Protein AF-A0A3D2Q773-F1 (afdb_monomer)

Foldseek 3Di:
DPPPVVVVVVVVVVVVVVPPPPPPPPPPPDPAAEEEEEEEADDPDCQFVVLVVVLQVVCCVPPPHHYFYAHQDDDPPHPQVRLVVCVVVVHAEYEYEYQWLFCLDPCVQVVCCQAVVDDDQDDDPPPPPDPDPSVPRHHHDHNHHYHYFTYNQLPLLLLVLLLVLLVVFDDPQAQEEEEEEEAADPDPVSNVSNQVSQVSSQVSSQVVCVVVVRHHNGYYYAHLDPPDPPHSLNVLCCSCPVSVGAYEYAYAAAGDDCCLPPSNVVSCVVDDPRRYDHGDPLSRHCSSVPVVSSSVSSCLRCLLPPAAWQWAADPNDIDTDRLVNQLVVCVVVVRNDVVSSVVRSCCRHVVCVVPVPDHHHPVPDDSDDPDDD

Radius of gyration: 26.83 Å; Cα contacts (8 Å, |Δi|>4): 625; chains: 1; bounding box: 49×36×116 Å

Nearest PDB structures (foldseek):
  2o20-assembly3_E  TM=4.438E-01  e=1.002E-03  Lactococcus lactis
  2fep-assembly1_A-2  TM=4.313E-01  e=1.717E-03  Bacillus subtilis
  7e5w-assembly1_A-2  TM=3.812E-01  e=1.523E-03  Staphylococcus aureus subsp. aureus N315
  1rzr-assembly1_G  TM=3.194E-01  e=8.131E-03  Priestia megaterium
  2jcg-assembly1_A-2  TM=4.017E-01  e=5.853E-02  Priestia megaterium

Solvent-accessible surface area (backbone atoms only — not comparable to full-atom values): 20746 Å² total; per-residue (Å²): 132,84,77,71,66,67,61,58,59,56,55,54,58,57,62,69,63,70,76,66,73,69,81,68,78,73,80,62,74,75,78,88,29,55,26,39,34,41,35,35,60,55,53,93,40,68,75,32,44,49,56,54,51,52,37,52,53,51,42,48,76,71,44,98,45,58,54,33,54,12,13,75,37,83,38,85,49,34,45,37,51,19,40,48,55,37,40,76,71,60,26,40,31,38,36,33,34,41,66,40,61,40,63,38,33,79,61,47,55,51,52,33,24,26,66,61,75,42,91,61,73,75,86,72,77,59,90,83,70,68,85,80,59,82,93,68,74,66,64,35,78,67,77,46,53,72,44,78,43,68,30,47,52,52,38,68,69,58,23,50,53,52,34,53,49,50,60,74,66,61,86,55,36,75,48,23,29,38,30,41,36,30,64,64,34,96,47,72,70,24,30,51,48,42,52,52,29,52,52,51,27,30,53,50,21,50,54,55,33,42,77,70,74,41,53,57,65,45,60,49,56,13,18,74,45,89,93,45,83,53,22,39,63,53,41,45,46,42,31,37,75,71,65,69,18,34,26,40,44,43,50,61,37,57,46,39,43,65,56,65,71,42,54,52,55,56,56,54,67,78,46,64,78,88,43,47,45,66,64,57,92,58,45,41,12,46,35,57,55,41,43,70,55,51,39,47,50,51,53,53,55,42,42,55,76,76,45,68,67,34,61,23,43,47,98,93,40,80,43,71,53,35,59,67,52,44,38,52,54,24,43,78,68,73,50,59,47,72,68,58,36,50,52,48,54,51,43,27,61,46,43,61,72,76,42,74,88,60,86,47,47,45,90,78,61,76,92,78,74,92,62,83,128

Sequence (373 aa):
MRKAFTRIAQCFLIIMFTFLIAAIPVYGREPISKGILVVAHGVNDPNWTNPVWEVVYELKNNFPCPVALGFLEFVEPGIPDGVEELNQAGVNKIIAVPLFISSYSNHIEEIRYVLGLREDLPGGGHEGHGAGHEEDLERARPQGEVVLTPAIDDHPLMAEVLAEQIGLLVKDPANEIGILAAHGSDTEEGQKGWVDNLKSLGGQIQERLENKGIRLKDIKHGFVFEGLTPSVREAVYEAVYTDGATALVVPVMISEGYFTGHKIPGILKEFPKDTYRYPENGQRALITFKKSYASRLVEWRAAGKLWPQLEVAKAGETLELTLDKCQEIAQAAGKGYPCSVLAFRLAGVTLPILWPDSPMAADDLMVVSLLPP

Mean predicted aligned error: 10.05 Å

Secondary structure (DSSP, 8-state):
--SSSHHHHHHHHHHTSSS----------PPP-EEEEEEE---S-HHHHHHHHHHHHHHHHHSSS-EEEEESSSSSSBHHHHHHHHHHTT-SEEEEEE-SS-TTSTTHHHHHHHTTS-SSPPP---TTS-TT-GGG-PPP--SSEEEEPP-STT-HHHHHHHHHHHHTT-S-GGGEEEEEEE---SSHHHHHHHHHHHHHHHHHHHHHHHHTT---SEEEEEESSTT-SSBHHHHHHIIIIIS--EEEEEE--SS-SHIIIIIHHHHHTTS-GGGEE-PPTTSSSHHHHHHHHHHHHHHHHHHHHHSPPEEEEETTEEEEE-HHHHHHHHHHTT---HHHHHHHHHHHHHHHHH-TT-PEEGGG------S--

Structure (mmCIF, N/CA/C/O backbone):
data_AF-A0A3D2Q773-F1
#
_entry.id   AF-A0A3D2Q773-F1
#
loop_
_atom_site.group_PDB
_atom_site.id
_atom_site.type_symbol
_atom_site.label_atom_id
_atom_site.label_alt_id
_atom_site.label_comp_id
_atom_site.label_asym_id
_atom_site.label_entity_id
_atom_site.label_seq_id
_atom_site.pdbx_PDB_ins_code
_atom_site.Cartn_x
_atom_site.Cartn_y
_atom_site.Cartn_z
_atom_site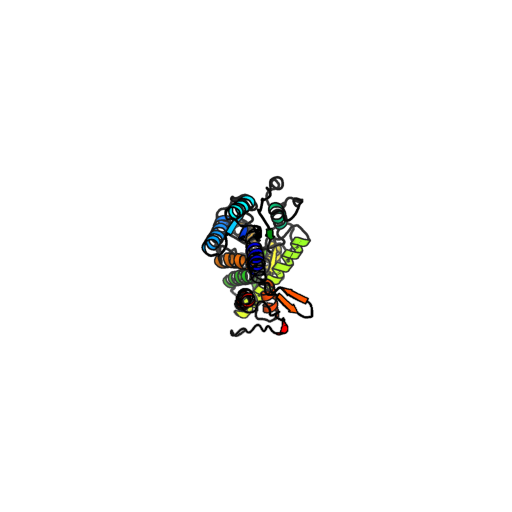.occupancy
_atom_site.B_iso_or_equiv
_atom_site.auth_seq_id
_atom_site.auth_comp_id
_atom_site.auth_asym_id
_atom_site.auth_atom_id
_atom_site.pdbx_PDB_model_num
ATOM 1 N N . MET A 1 1 ? -24.676 -3.696 88.950 1.00 51.94 1 MET A N 1
ATOM 2 C CA . MET A 1 1 ? -25.456 -4.226 87.805 1.00 51.94 1 MET A CA 1
ATOM 3 C C . MET A 1 1 ? -26.032 -3.180 86.831 1.00 51.94 1 MET A C 1
ATOM 5 O O . MET A 1 1 ? -26.546 -3.590 85.806 1.00 51.94 1 MET A O 1
ATOM 9 N N . ARG A 1 2 ? -25.902 -1.854 87.040 1.00 49.84 2 ARG A N 1
ATOM 10 C CA . ARG A 1 2 ? -26.441 -0.831 86.103 1.00 49.84 2 ARG A CA 1
ATOM 11 C C . ARG A 1 2 ? -25.443 -0.182 85.122 1.00 49.84 2 ARG A C 1
ATOM 13 O O . ARG A 1 2 ? -25.870 0.584 84.275 1.00 49.84 2 ARG A O 1
ATOM 20 N N . LYS A 1 3 ? -24.137 -0.481 85.201 1.00 45.06 3 LYS A N 1
ATOM 21 C CA . LYS A 1 3 ? -23.105 0.110 84.312 1.00 45.06 3 LYS A CA 1
ATOM 22 C C . LYS A 1 3 ? -22.568 -0.830 83.219 1.00 45.06 3 LYS A C 1
ATOM 24 O O . LYS A 1 3 ? -21.826 -0.379 82.357 1.00 45.06 3 LYS A O 1
ATOM 29 N N . ALA A 1 4 ? -22.948 -2.111 83.232 1.00 46.84 4 ALA A N 1
ATOM 30 C CA . ALA A 1 4 ? -22.493 -3.098 82.243 1.00 46.84 4 ALA A CA 1
ATOM 31 C C . ALA A 1 4 ? -23.429 -3.223 81.023 1.00 46.84 4 ALA A C 1
ATOM 33 O O . ALA A 1 4 ? -22.991 -3.642 79.959 1.00 46.84 4 ALA A O 1
ATOM 34 N N . PHE A 1 5 ? -24.694 -2.803 81.143 1.00 43.81 5 PHE A N 1
ATOM 35 C CA . PHE A 1 5 ? -25.685 -2.917 80.064 1.00 43.81 5 PHE A CA 1
ATOM 36 C C . PHE A 1 5 ? -25.636 -1.776 79.035 1.00 43.81 5 PHE A C 1
ATOM 38 O O . PHE A 1 5 ? -26.116 -1.938 77.919 1.00 43.81 5 PHE A O 1
ATOM 45 N N . THR A 1 6 ? -25.014 -0.638 79.357 1.00 44.78 6 THR A N 1
ATOM 46 C CA . THR A 1 6 ? -25.002 0.540 78.471 1.00 44.78 6 THR A CA 1
ATOM 47 C C . THR A 1 6 ? -23.913 0.494 77.393 1.00 44.78 6 THR A C 1
ATOM 49 O O . THR A 1 6 ? -24.017 1.208 76.404 1.00 44.78 6 THR A O 1
ATOM 52 N N . ARG A 1 7 ? -22.886 -0.361 77.536 1.00 45.28 7 ARG A N 1
ATOM 53 C CA . ARG A 1 7 ? -21.802 -0.490 76.538 1.00 45.28 7 ARG A CA 1
ATOM 54 C C . ARG A 1 7 ? -22.069 -1.536 75.452 1.00 45.28 7 ARG A C 1
ATOM 56 O O . ARG A 1 7 ? -21.497 -1.434 74.376 1.00 45.28 7 ARG A O 1
ATOM 63 N N . ILE A 1 8 ? -22.967 -2.492 75.690 1.00 45.56 8 ILE A N 1
ATOM 64 C CA . ILE A 1 8 ? -23.312 -3.519 74.691 1.00 45.56 8 ILE A CA 1
ATOM 65 C C . ILE A 1 8 ? -24.305 -2.961 73.657 1.00 45.56 8 ILE A C 1
ATOM 67 O O . ILE A 1 8 ? -24.185 -3.257 72.473 1.00 45.56 8 ILE A O 1
ATOM 71 N N . ALA A 1 9 ? -25.203 -2.054 74.060 1.00 42.66 9 ALA A N 1
ATOM 72 C CA . ALA A 1 9 ? -26.135 -1.401 73.137 1.00 42.66 9 ALA A CA 1
ATOM 73 C C . ALA A 1 9 ? -25.459 -0.382 72.190 1.00 42.66 9 ALA A C 1
ATOM 75 O O . ALA A 1 9 ? -25.912 -0.214 71.062 1.00 42.66 9 ALA A O 1
ATOM 76 N N . GLN A 1 10 ? -24.352 0.257 72.597 1.00 42.06 10 GLN A N 1
ATOM 77 C CA . GLN A 1 10 ? -23.602 1.183 71.730 1.00 42.06 10 GLN A CA 1
ATOM 78 C C . GLN A 1 10 ? -22.703 0.472 70.706 1.00 42.06 10 GLN A C 1
ATOM 80 O O . GLN A 1 10 ? -22.531 0.989 69.606 1.00 42.06 10 GLN A O 1
ATOM 85 N N . CYS A 1 11 ? -22.189 -0.729 71.003 1.00 39.50 11 CYS A N 1
ATOM 86 C CA . CYS A 1 11 ? -21.428 -1.505 70.016 1.00 39.50 11 CYS A CA 1
ATOM 87 C C . CYS A 1 11 ? -22.328 -2.154 68.952 1.00 39.50 11 CYS A C 1
ATOM 89 O O . CYS A 1 11 ? -21.931 -2.231 67.794 1.00 39.50 11 CYS A O 1
ATOM 91 N N . PHE A 1 12 ? -23.559 -2.552 69.294 1.00 37.28 12 PHE A N 1
ATOM 92 C CA . PHE A 1 12 ? -24.503 -3.082 68.301 1.00 37.28 12 PHE A CA 1
ATOM 93 C C . PHE A 1 12 ? -25.102 -1.999 67.391 1.00 37.28 12 PHE A C 1
ATOM 95 O O . PHE A 1 12 ? -25.379 -2.275 66.226 1.00 37.28 12 PHE A O 1
ATOM 102 N N . LEU A 1 13 ? -25.231 -0.755 67.870 1.00 35.38 13 LEU A N 1
ATOM 103 C CA . LEU A 1 13 ? -25.742 0.353 67.055 1.00 35.38 13 LEU A CA 1
ATOM 104 C C . LEU A 1 13 ? -24.712 0.875 66.033 1.00 35.38 13 LEU A C 1
ATOM 106 O O . LEU A 1 13 ? -25.101 1.364 64.980 1.00 35.38 13 LEU A O 1
ATOM 110 N N . ILE A 1 14 ? -23.408 0.727 66.302 1.00 39.75 14 ILE A N 1
ATOM 111 C CA . ILE A 1 14 ? -22.341 1.114 65.359 1.00 39.75 14 ILE A CA 1
ATOM 112 C C . ILE A 1 14 ? -22.086 0.013 64.317 1.00 39.75 14 ILE A C 1
ATOM 114 O O . ILE A 1 14 ? -21.762 0.322 63.175 1.00 39.75 14 ILE A O 1
ATOM 118 N N . ILE A 1 15 ? -22.307 -1.262 64.659 1.00 39.12 15 ILE A N 1
ATOM 119 C CA . ILE A 1 15 ? -22.135 -2.385 63.718 1.00 39.12 15 ILE A CA 1
ATOM 120 C C . ILE A 1 15 ? -23.346 -2.541 62.776 1.00 39.12 15 ILE A C 1
ATOM 122 O O . ILE A 1 15 ? -23.192 -3.022 61.657 1.00 39.12 15 ILE A O 1
ATOM 126 N N . MET A 1 16 ? -24.537 -2.058 63.156 1.00 34.41 16 MET A N 1
ATOM 127 C CA . MET A 1 16 ? -25.688 -1.984 62.240 1.00 34.41 16 MET A CA 1
ATOM 128 C C . MET A 1 16 ? -25.700 -0.753 61.319 1.00 34.41 16 MET A C 1
ATOM 130 O O . MET A 1 16 ? -26.558 -0.681 60.442 1.00 34.41 16 MET A O 1
ATOM 134 N N . PHE A 1 17 ? -24.768 0.195 61.475 1.00 38.66 17 PHE A N 1
ATOM 135 C CA . PHE A 1 17 ? -24.673 1.373 60.599 1.00 38.66 17 PHE A CA 1
ATOM 136 C C . PHE A 1 17 ? -23.589 1.249 59.514 1.00 38.66 17 PHE A C 1
ATOM 138 O O . PHE A 1 17 ? -23.541 2.060 58.596 1.00 38.66 17 PHE A O 1
ATOM 145 N N . THR A 1 18 ? -22.746 0.213 59.568 1.00 41.84 18 THR A N 1
ATOM 146 C CA . THR A 1 18 ? -21.677 -0.043 58.582 1.00 41.84 18 THR A CA 1
ATOM 147 C C . THR A 1 18 ? -22.038 -1.062 57.499 1.00 41.84 18 THR A C 1
ATOM 149 O O . THR A 1 18 ? -21.241 -1.282 56.594 1.00 41.84 18 THR A O 1
ATOM 152 N N . PHE A 1 19 ? -23.252 -1.620 57.515 1.00 40.41 19 PHE A N 1
ATOM 153 C CA . PHE A 1 19 ? -23.762 -2.520 56.466 1.00 40.41 19 PHE A CA 1
ATOM 154 C C . PHE A 1 19 ? -24.966 -1.951 55.699 1.00 40.41 19 PHE A C 1
ATOM 156 O O . PHE A 1 19 ? -25.780 -2.688 55.152 1.00 40.41 19 PHE A O 1
ATOM 163 N N . LEU A 1 20 ? -25.057 -0.621 55.627 1.00 41.59 20 LEU A N 1
ATOM 164 C CA . LEU A 1 20 ? -25.932 0.083 54.689 1.00 41.59 20 LEU A CA 1
ATOM 165 C C . LEU A 1 20 ? -25.125 1.082 53.845 1.00 41.59 20 LEU A C 1
ATOM 167 O O . LEU A 1 20 ? -25.543 2.210 53.604 1.00 41.59 20 LEU A O 1
ATOM 171 N N . ILE A 1 21 ? -23.955 0.658 53.358 1.00 48.28 21 ILE A N 1
ATOM 172 C CA . ILE A 1 21 ? -23.476 1.198 52.086 1.00 48.28 21 ILE A CA 1
ATOM 173 C C . ILE A 1 21 ? -24.437 0.606 51.064 1.00 48.28 21 ILE A C 1
ATOM 175 O O . ILE A 1 21 ? -24.302 -0.549 50.662 1.00 48.28 21 ILE A O 1
ATOM 179 N N . ALA A 1 22 ? -25.475 1.373 50.726 1.00 41.31 22 ALA A N 1
ATOM 180 C CA . ALA A 1 22 ? -26.208 1.152 49.498 1.00 41.31 22 ALA A CA 1
ATOM 181 C C . ALA A 1 22 ? -25.156 0.887 48.423 1.00 41.31 22 ALA A C 1
ATOM 183 O O . ALA A 1 22 ? -24.224 1.682 48.274 1.00 41.31 22 ALA A O 1
ATOM 184 N N . ALA A 1 23 ? -25.266 -0.247 47.734 1.00 43.12 23 ALA A N 1
ATOM 185 C CA . ALA A 1 23 ? -24.609 -0.423 46.458 1.00 43.12 23 ALA A CA 1
ATOM 186 C C . ALA A 1 23 ? -25.134 0.709 45.574 1.00 43.12 23 ALA A C 1
ATOM 188 O O . ALA A 1 23 ? -26.163 0.582 44.920 1.00 43.12 23 ALA A O 1
ATOM 189 N N . ILE A 1 24 ? -24.474 1.866 45.642 1.00 40.38 24 ILE A N 1
ATOM 190 C CA . ILE A 1 24 ? -24.511 2.848 44.584 1.00 40.38 24 ILE A CA 1
ATOM 191 C C . ILE A 1 24 ? -24.039 2.011 43.405 1.00 40.38 24 ILE A C 1
ATOM 193 O O . ILE A 1 24 ? -22.920 1.488 43.480 1.00 40.38 24 ILE A O 1
ATOM 197 N N . PRO A 1 25 ? -24.870 1.777 42.376 1.00 42.62 25 PRO A N 1
ATOM 198 C CA . PRO A 1 25 ? -24.324 1.284 41.141 1.00 42.62 25 PRO A CA 1
ATOM 199 C C . PRO A 1 25 ? -23.332 2.370 40.755 1.00 42.62 25 PRO A C 1
ATOM 201 O O . PRO A 1 25 ? -23.704 3.470 40.347 1.00 42.62 25 PRO A O 1
ATOM 204 N N . VAL A 1 26 ? -22.049 2.098 40.988 1.00 44.75 26 VAL A N 1
ATOM 205 C CA . VAL A 1 26 ? -21.013 2.707 40.189 1.00 44.75 26 VAL A CA 1
ATOM 206 C C . VAL A 1 26 ? -21.472 2.310 38.800 1.00 44.75 26 VAL A C 1
ATOM 208 O O . VAL A 1 26 ? -21.396 1.136 38.442 1.00 44.75 26 VAL A O 1
ATOM 211 N N . TYR A 1 27 ? -22.085 3.250 38.078 1.00 43.53 27 TYR A N 1
ATOM 212 C CA . TYR A 1 27 ? -22.152 3.193 36.631 1.00 43.53 27 TYR A CA 1
ATOM 213 C C . TYR A 1 27 ? -20.684 3.186 36.214 1.00 43.53 27 TYR A C 1
ATOM 215 O O . TYR A 1 27 ? -20.076 4.223 35.957 1.00 43.53 27 TYR A O 1
ATOM 223 N N . GLY A 1 28 ? -20.057 2.013 36.325 1.00 48.84 28 GLY A N 1
ATOM 224 C CA . GLY A 1 28 ? -18.762 1.758 35.754 1.00 48.84 28 GLY A CA 1
ATOM 225 C C . GLY A 1 28 ? -18.949 2.093 34.295 1.00 48.84 28 GLY A C 1
ATOM 226 O O . GLY A 1 28 ? -19.943 1.669 33.701 1.00 48.84 28 GLY A O 1
ATOM 227 N N . ARG A 1 29 ? -18.054 2.923 33.751 1.00 53.25 29 ARG A N 1
ATOM 228 C CA . ARG A 1 29 ? -17.960 3.089 32.300 1.00 53.25 29 ARG A CA 1
ATOM 229 C C . ARG A 1 29 ? -18.124 1.706 31.688 1.00 53.25 29 ARG A C 1
ATOM 231 O O . ARG A 1 29 ? -17.456 0.779 32.160 1.00 53.25 29 ARG A O 1
ATOM 238 N N . GLU A 1 30 ? -19.025 1.571 30.718 1.00 59.66 30 GLU A N 1
ATOM 239 C CA . GLU A 1 30 ? -19.122 0.316 29.986 1.00 59.66 30 GLU A CA 1
ATOM 240 C C . GLU A 1 30 ? -17.707 -0.120 29.591 1.00 59.66 30 GLU A C 1
ATOM 242 O O . GLU A 1 30 ? -16.898 0.733 29.192 1.00 59.66 30 GLU A O 1
ATOM 247 N N . PRO A 1 31 ? -17.356 -1.402 29.788 1.00 72.69 31 PRO A N 1
ATOM 248 C CA . PRO A 1 31 ? -16.033 -1.876 29.429 1.00 72.69 31 PRO A CA 1
ATOM 249 C C . PRO A 1 31 ? -15.765 -1.517 27.965 1.00 72.69 31 PRO A C 1
ATOM 251 O O . PRO A 1 31 ? -16.629 -1.690 27.105 1.00 72.69 31 PRO A O 1
ATOM 254 N N . ILE A 1 32 ? -14.582 -0.958 27.693 1.00 78.62 32 ILE A N 1
ATOM 255 C CA . ILE A 1 32 ? -14.208 -0.561 26.334 1.00 78.62 32 ILE A CA 1
ATOM 256 C C . ILE A 1 32 ? -14.217 -1.819 25.465 1.00 78.62 32 ILE A C 1
ATOM 258 O O . ILE A 1 32 ? -13.412 -2.727 25.677 1.00 78.62 32 ILE A O 1
ATOM 262 N N . SER A 1 33 ? -15.108 -1.840 24.481 1.00 91.00 33 SER A N 1
ATOM 263 C CA . SER A 1 33 ? -15.217 -2.885 23.474 1.00 91.00 33 SER A CA 1
ATOM 264 C C . SER A 1 33 ? -14.688 -2.317 22.167 1.00 91.00 33 SER A C 1
ATOM 266 O O . SER A 1 33 ? -15.225 -1.345 21.631 1.00 91.00 33 SER A O 1
ATOM 268 N N . LYS A 1 34 ? -13.570 -2.874 21.700 1.00 93.62 34 LYS A N 1
ATOM 269 C CA . LYS A 1 34 ? -12.858 -2.381 20.519 1.00 93.62 34 LYS A CA 1
ATOM 270 C C . LYS A 1 34 ? -13.228 -3.209 19.298 1.00 93.62 34 LYS A C 1
ATOM 272 O O . LYS A 1 34 ? -13.368 -4.419 19.421 1.00 93.62 34 LYS A O 1
ATOM 277 N N . GLY A 1 35 ? -13.287 -2.583 18.130 1.00 95.94 35 GLY A N 1
ATOM 278 C CA . GLY A 1 35 ? -13.480 -3.255 16.844 1.00 95.94 35 GLY A CA 1
ATOM 279 C C . GLY A 1 35 ? -12.660 -2.596 15.740 1.00 95.94 35 GLY A C 1
ATOM 280 O O . GLY A 1 35 ? -12.237 -1.448 15.887 1.00 95.94 35 GLY A O 1
ATOM 281 N N . ILE A 1 36 ? -12.409 -3.324 14.655 1.00 97.75 36 ILE A N 1
ATOM 282 C CA . ILE A 1 36 ? -11.751 -2.796 13.455 1.00 97.75 36 ILE A CA 1
ATOM 283 C C . ILE A 1 36 ? -12.803 -2.521 12.389 1.00 97.75 36 ILE A C 1
ATOM 285 O O . ILE A 1 36 ? -13.592 -3.401 12.053 1.00 97.75 36 ILE A O 1
ATOM 289 N N . LEU A 1 37 ? -12.745 -1.335 11.796 1.00 98.56 37 LEU A N 1
ATOM 290 C CA . LEU A 1 37 ? -13.418 -1.046 10.537 1.00 98.56 37 LEU A CA 1
ATOM 291 C C . LEU A 1 37 ? -12.368 -0.976 9.428 1.00 98.56 37 LEU A C 1
ATOM 293 O O . LEU A 1 37 ? -11.547 -0.063 9.413 1.00 98.56 37 LEU A O 1
ATOM 297 N N . VAL A 1 38 ? -12.377 -1.931 8.503 1.00 98.38 38 VAL A N 1
ATOM 298 C CA . VAL A 1 38 ? -11.563 -1.838 7.287 1.00 98.38 38 VAL A CA 1
ATOM 299 C C . VAL A 1 38 ? -12.298 -0.941 6.304 1.00 98.38 38 VAL A C 1
ATOM 301 O O . VAL A 1 38 ? -13.431 -1.239 5.934 1.00 98.38 38 VAL A O 1
ATOM 304 N N . VAL A 1 39 ? -11.655 0.149 5.890 1.00 98.31 39 VAL A N 1
ATOM 305 C CA . VAL A 1 39 ? -12.228 1.113 4.947 1.00 98.31 39 VAL A CA 1
ATOM 306 C C . VAL A 1 39 ? -11.550 0.958 3.594 1.00 98.31 39 VAL A C 1
ATOM 308 O O . VAL A 1 39 ? -10.333 1.098 3.496 1.00 98.31 39 VAL A O 1
ATOM 311 N N . ALA A 1 40 ? -12.318 0.680 2.548 1.00 96.69 40 ALA A N 1
ATOM 312 C CA . ALA A 1 40 ? -11.816 0.546 1.183 1.00 96.69 40 ALA A CA 1
ATOM 313 C C . ALA A 1 40 ? -12.531 1.532 0.251 1.00 96.69 40 ALA A C 1
ATOM 315 O O . ALA A 1 40 ? -13.623 1.987 0.558 1.00 96.69 40 ALA A O 1
ATOM 316 N N . HIS A 1 41 ? -11.929 1.862 -0.891 1.00 93.25 41 HIS A N 1
ATOM 317 C CA . HIS A 1 41 ? -12.544 2.770 -1.869 1.00 93.25 41 HIS A CA 1
ATOM 318 C C . HIS A 1 41 ? -13.891 2.229 -2.368 1.00 93.25 41 HIS A C 1
ATOM 320 O O . HIS A 1 41 ? -14.921 2.864 -2.182 1.00 93.25 41 HIS A O 1
ATOM 326 N N . GLY A 1 42 ? -13.882 0.996 -2.876 1.00 87.25 42 GLY A N 1
ATOM 327 C CA . GLY A 1 42 ? -15.028 0.428 -3.576 1.00 87.25 42 GLY A CA 1
ATOM 328 C C . GLY A 1 42 ? -14.993 0.843 -5.041 1.00 87.25 42 GLY A C 1
ATOM 329 O O . GLY A 1 42 ? -14.661 1.968 -5.379 1.00 87.25 42 GLY A O 1
ATOM 330 N N . VAL A 1 43 ? -15.238 -0.110 -5.932 1.00 87.44 43 VAL A N 1
ATOM 331 C CA . VAL A 1 43 ? -15.381 0.113 -7.375 1.00 87.44 43 VAL A CA 1
ATOM 332 C C . VAL A 1 43 ? -16.364 -0.922 -7.895 1.00 87.44 43 VAL A C 1
ATOM 334 O O . VAL A 1 43 ? -16.396 -2.047 -7.395 1.00 87.44 43 VAL A O 1
ATOM 337 N N . ASN A 1 44 ? -17.130 -0.600 -8.933 1.00 88.25 44 ASN A N 1
ATOM 338 C CA . ASN A 1 44 ? -18.041 -1.564 -9.553 1.00 88.25 44 ASN A CA 1
ATOM 339 C C . ASN A 1 44 ? -17.294 -2.565 -10.470 1.00 88.25 44 ASN A C 1
ATOM 341 O O . ASN A 1 44 ? -17.585 -2.688 -11.659 1.00 88.25 44 ASN A O 1
ATOM 345 N N . ASP A 1 45 ? -16.281 -3.243 -9.921 1.00 91.50 45 ASP A N 1
ATOM 346 C CA . ASP A 1 45 ? -15.487 -4.294 -10.565 1.00 91.50 45 ASP A CA 1
ATOM 347 C C . ASP A 1 45 ? -15.228 -5.438 -9.563 1.00 91.50 45 ASP A C 1
ATOM 349 O O . ASP A 1 45 ? -14.410 -5.285 -8.648 1.00 91.50 45 ASP A O 1
ATOM 353 N N . PRO A 1 46 ? -15.878 -6.606 -9.739 1.00 91.38 46 PRO A N 1
ATOM 354 C CA . PRO A 1 46 ? -15.667 -7.782 -8.897 1.00 91.38 46 PRO A CA 1
ATOM 355 C C . PRO A 1 46 ? -14.213 -8.262 -8.822 1.00 91.38 46 PRO A C 1
ATOM 357 O O . PRO A 1 46 ? -13.821 -8.858 -7.819 1.00 91.38 46 PRO A O 1
ATOM 360 N N . ASN A 1 47 ? -13.395 -8.012 -9.852 1.00 89.75 47 ASN A N 1
ATOM 361 C CA . ASN A 1 47 ? -11.980 -8.397 -9.830 1.00 89.75 47 ASN A CA 1
ATOM 362 C C . ASN A 1 47 ? -11.183 -7.578 -8.814 1.00 89.75 47 ASN A C 1
ATOM 364 O O . ASN A 1 47 ? -10.192 -8.069 -8.277 1.00 89.75 47 ASN A O 1
ATOM 368 N N . TRP A 1 48 ? -11.631 -6.354 -8.530 1.00 94.31 48 TRP A N 1
ATOM 369 C CA . TRP A 1 48 ? -11.029 -5.504 -7.516 1.00 94.31 48 TRP A CA 1
ATOM 370 C C . TRP A 1 48 ? -11.635 -5.761 -6.133 1.00 94.31 48 TRP A C 1
ATOM 372 O O . TRP A 1 48 ? -10.888 -5.889 -5.160 1.00 94.31 48 TRP A O 1
ATOM 382 N N . THR A 1 49 ? -12.967 -5.872 -6.041 1.00 94.12 49 THR A N 1
ATOM 383 C CA . THR A 1 49 ? -13.692 -5.945 -4.759 1.00 94.12 49 THR A CA 1
ATOM 384 C C . THR A 1 49 ? -13.634 -7.314 -4.092 1.00 94.12 49 THR A C 1
ATOM 386 O O . THR A 1 49 ? -13.491 -7.371 -2.871 1.00 94.12 49 THR A O 1
ATOM 389 N N . ASN A 1 50 ? -13.687 -8.423 -4.840 1.00 94.88 50 ASN A N 1
ATOM 390 C CA . ASN A 1 50 ? -13.642 -9.766 -4.246 1.00 94.88 50 ASN A CA 1
ATOM 391 C C . ASN A 1 50 ? -12.346 -10.016 -3.446 1.00 94.88 50 ASN A C 1
ATOM 393 O O . ASN A 1 50 ? -12.445 -10.474 -2.309 1.00 94.88 50 ASN A O 1
ATOM 397 N N . PRO A 1 51 ? -11.140 -9.660 -3.941 1.00 95.62 51 PRO A N 1
ATOM 398 C CA . PRO A 1 51 ? -9.920 -9.767 -3.140 1.00 95.62 51 PRO A CA 1
ATOM 399 C C . PRO A 1 51 ? -9.966 -8.967 -1.828 1.00 95.62 51 PRO A C 1
ATOM 401 O O . PRO A 1 51 ? -9.466 -9.439 -0.808 1.00 95.62 51 PRO A O 1
ATOM 404 N N . VAL A 1 52 ? -10.588 -7.782 -1.822 1.00 96.62 52 VAL A N 1
ATOM 405 C CA . VAL A 1 52 ? -10.769 -6.978 -0.597 1.00 96.62 52 VAL A CA 1
ATOM 406 C C . VAL A 1 52 ? -11.686 -7.699 0.392 1.00 96.62 52 VAL A C 1
ATOM 408 O O . VAL A 1 52 ? -11.347 -7.822 1.569 1.00 96.62 52 VAL A O 1
ATOM 411 N N . TRP A 1 53 ? -12.805 -8.243 -0.089 1.00 95.81 53 TRP A N 1
ATOM 412 C CA . TRP A 1 53 ? -13.702 -9.069 0.720 1.00 95.81 53 TRP A CA 1
ATOM 413 C C . TRP A 1 53 ? -13.001 -10.279 1.331 1.00 95.81 53 TRP A C 1
ATOM 415 O O . TRP A 1 53 ? -13.200 -10.567 2.508 1.00 95.81 53 TRP A O 1
ATOM 425 N N . GLU A 1 54 ? -12.160 -10.972 0.562 1.00 95.00 54 GLU A N 1
ATOM 426 C CA . GLU A 1 54 ? -11.403 -12.126 1.047 1.00 95.00 54 GLU A CA 1
ATOM 427 C C . GLU A 1 54 ? -10.451 -11.758 2.193 1.00 95.00 54 GLU A C 1
ATOM 429 O O . GLU A 1 54 ? -10.375 -12.499 3.173 1.00 95.00 54 GLU A O 1
ATOM 434 N N . VAL A 1 55 ? -9.766 -10.610 2.100 1.00 94.94 55 VAL A N 1
ATOM 435 C CA . VAL A 1 55 ? -8.903 -10.091 3.178 1.00 94.94 55 VAL A CA 1
ATOM 436 C C . VAL A 1 55 ? -9.720 -9.836 4.442 1.00 94.94 55 VAL A C 1
ATOM 438 O O . VAL A 1 55 ? -9.345 -10.289 5.524 1.00 94.94 55 VAL A O 1
ATOM 441 N N . VAL A 1 56 ? -10.863 -9.151 4.333 1.00 95.50 56 VAL A N 1
ATOM 442 C CA . VAL A 1 56 ? -11.678 -8.859 5.522 1.00 95.50 56 VAL A CA 1
ATOM 443 C C . VAL A 1 56 ? -12.331 -10.115 6.086 1.00 95.50 56 VAL A C 1
ATOM 445 O O . VAL A 1 56 ? -12.410 -10.260 7.302 1.00 95.50 56 VAL A O 1
ATOM 448 N N . TYR A 1 57 ? -12.746 -11.059 5.244 1.00 94.00 57 TYR A N 1
ATOM 449 C CA . TYR A 1 57 ? -13.265 -12.345 5.702 1.00 94.00 57 TYR A CA 1
ATOM 450 C C . TYR A 1 57 ? -12.209 -13.135 6.489 1.00 94.00 57 TYR A C 1
ATOM 452 O O . TYR A 1 57 ? -12.518 -13.715 7.529 1.00 94.00 57 TYR A O 1
ATOM 460 N N . GLU A 1 58 ? -10.951 -13.133 6.041 1.00 90.56 58 GLU A N 1
ATOM 461 C CA . GLU A 1 58 ? -9.844 -13.729 6.794 1.00 90.56 58 GLU A CA 1
ATOM 462 C C . GLU A 1 58 ? -9.662 -13.045 8.158 1.00 90.56 58 GLU A C 1
ATOM 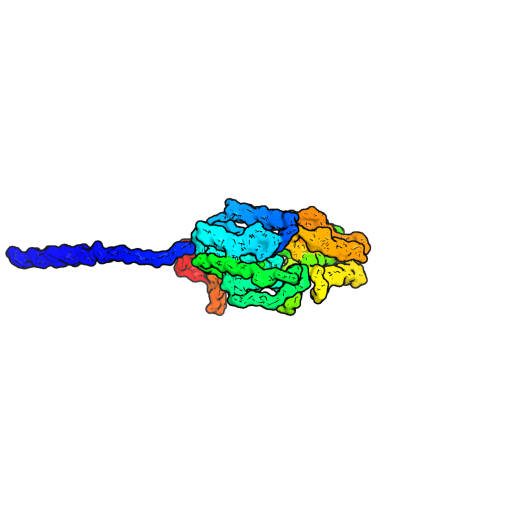464 O O . GLU A 1 58 ? -9.562 -13.727 9.180 1.00 90.56 58 GLU A O 1
ATOM 469 N N . LEU A 1 59 ? -9.691 -11.709 8.196 1.00 91.06 59 LEU A N 1
ATOM 470 C CA . LEU A 1 59 ? -9.584 -10.939 9.438 1.00 91.06 59 LEU A CA 1
ATOM 471 C C . LEU A 1 59 ? -10.752 -11.221 10.394 1.00 91.06 59 LEU A C 1
ATOM 473 O O . LEU A 1 59 ? -10.511 -11.511 11.562 1.00 91.06 59 LEU A O 1
ATOM 477 N N . LYS A 1 60 ? -12.002 -11.227 9.909 1.00 92.94 60 LYS A N 1
ATOM 478 C CA . LYS A 1 60 ? -13.198 -11.540 10.716 1.00 92.94 60 LYS A CA 1
ATOM 479 C C . LYS A 1 60 ? -13.087 -12.895 11.426 1.00 92.94 60 LYS A C 1
ATOM 481 O O . LYS A 1 60 ? -13.581 -13.037 12.538 1.00 92.94 60 LYS A O 1
ATOM 486 N N . ASN A 1 61 ? -12.440 -13.879 10.799 1.00 88.56 61 ASN A N 1
ATOM 487 C CA . ASN A 1 61 ? -12.310 -15.230 11.351 1.00 88.56 61 ASN A CA 1
ATOM 488 C C . ASN A 1 61 ? -11.122 -15.409 12.307 1.00 88.56 61 ASN A C 1
ATOM 490 O O . ASN A 1 61 ? -11.162 -16.290 13.164 1.00 88.56 61 ASN A O 1
ATOM 494 N N . ASN A 1 62 ? -10.062 -14.615 12.148 1.00 79.38 62 ASN A N 1
ATOM 495 C CA . ASN A 1 62 ? -8.793 -14.834 12.848 1.00 79.38 62 ASN A CA 1
ATOM 496 C C . ASN A 1 62 ? -8.476 -13.771 13.905 1.00 79.38 62 ASN A C 1
ATOM 498 O O . ASN A 1 62 ? -7.599 -13.981 14.746 1.00 79.38 62 ASN A O 1
ATOM 502 N N . PHE A 1 63 ? -9.154 -12.626 13.866 1.00 82.75 63 PHE A N 1
ATOM 503 C CA . PHE A 1 63 ? -8.831 -11.493 14.716 1.00 82.75 63 PHE A CA 1
ATOM 504 C C . PHE A 1 63 ? -9.633 -11.516 16.033 1.00 82.75 63 PHE A C 1
ATOM 506 O O . PHE A 1 63 ? -10.812 -11.864 16.034 1.00 82.75 63 PHE A O 1
ATOM 513 N N . PRO A 1 64 ? -9.029 -11.159 17.187 1.00 82.38 64 PRO A N 1
ATOM 514 C CA . PRO A 1 64 ? -9.659 -11.334 18.501 1.00 82.38 64 PRO A CA 1
ATOM 515 C C . PRO A 1 64 ? -10.763 -10.317 18.830 1.00 82.38 64 PRO A C 1
ATOM 517 O O . PRO A 1 64 ? -11.333 -10.382 19.918 1.00 82.38 64 PRO A O 1
ATOM 520 N N . CYS A 1 65 ? -11.047 -9.361 17.945 1.00 89.12 65 CYS A N 1
ATOM 521 C CA . CYS A 1 65 ? -12.130 -8.398 18.115 1.00 89.12 65 CYS A CA 1
ATOM 522 C C . CYS A 1 65 ? -13.004 -8.315 16.855 1.00 89.12 65 CYS A C 1
ATOM 524 O O . CYS A 1 65 ? -12.545 -8.727 15.787 1.00 89.12 65 CYS A O 1
ATOM 526 N N . PRO A 1 66 ? -14.246 -7.798 16.958 1.00 96.06 66 PRO A N 1
ATOM 527 C CA . PRO A 1 66 ? -15.117 -7.630 15.801 1.00 96.06 66 PRO A CA 1
ATOM 528 C C . PRO A 1 66 ? -14.430 -6.833 14.690 1.00 96.06 66 PRO A C 1
ATOM 530 O O . PRO A 1 66 ? -13.835 -5.783 14.944 1.00 96.06 66 PRO A O 1
ATOM 533 N N . VAL A 1 67 ? -14.525 -7.337 13.462 1.00 97.75 67 VAL A N 1
ATOM 534 C CA . VAL A 1 67 ? -14.028 -6.673 12.256 1.00 97.75 67 VAL A CA 1
ATOM 535 C C . VAL A 1 67 ? -15.211 -6.458 11.319 1.00 97.75 67 VAL A C 1
ATOM 537 O O . VAL A 1 67 ? -15.993 -7.382 11.111 1.00 97.75 67 VAL A O 1
ATOM 540 N N . ALA A 1 68 ? -15.330 -5.271 10.736 1.00 98.19 68 ALA A N 1
ATOM 541 C CA . ALA A 1 68 ? -16.301 -4.948 9.693 1.00 98.19 68 ALA A CA 1
ATOM 542 C C . ALA A 1 68 ? -15.595 -4.356 8.465 1.00 98.19 68 ALA A C 1
ATOM 544 O O . ALA A 1 68 ? -14.471 -3.857 8.563 1.00 98.19 68 ALA A O 1
ATOM 545 N N . LEU A 1 69 ? -16.252 -4.433 7.307 1.00 98.19 69 LEU A N 1
ATOM 546 C CA . LEU A 1 69 ? -15.835 -3.777 6.065 1.00 98.19 69 LEU A CA 1
ATOM 547 C C . LEU A 1 69 ? -16.811 -2.639 5.785 1.00 98.19 69 LEU A C 1
ATOM 549 O O . LEU A 1 69 ? -18.009 -2.816 5.979 1.00 98.19 69 LEU A O 1
ATOM 553 N N . GLY A 1 70 ? -16.295 -1.517 5.300 1.00 97.81 70 GLY A N 1
ATOM 554 C CA . GLY A 1 70 ? -17.092 -0.461 4.698 1.00 97.81 70 GLY A CA 1
ATOM 555 C C . GLY A 1 70 ? -16.390 0.101 3.468 1.00 97.81 70 GLY A C 1
ATOM 556 O O . GLY A 1 70 ? -15.216 0.474 3.535 1.00 97.81 70 GLY A O 1
ATOM 557 N N . PHE A 1 71 ? -17.092 0.146 2.344 1.00 96.88 71 PHE A N 1
ATOM 558 C CA . PHE A 1 71 ? -16.641 0.848 1.152 1.00 96.88 71 PHE A CA 1
ATOM 559 C C . PHE A 1 71 ? -17.059 2.313 1.218 1.00 96.88 71 PHE A C 1
ATOM 561 O O . PHE A 1 71 ? -18.124 2.646 1.739 1.00 96.88 71 PHE A O 1
ATOM 568 N N . LEU A 1 72 ? -16.202 3.195 0.716 1.00 94.50 72 LEU A N 1
ATOM 569 C CA . LEU A 1 72 ? -16.512 4.614 0.621 1.00 94.50 72 LEU A CA 1
ATOM 570 C C . LEU A 1 72 ? -17.625 4.859 -0.403 1.00 94.50 72 LEU A C 1
ATOM 572 O O . LEU A 1 72 ? -18.531 5.637 -0.130 1.00 94.50 72 LEU A O 1
ATOM 576 N N . GLU A 1 73 ? -17.566 4.177 -1.549 1.00 89.62 73 GLU A N 1
ATOM 577 C CA . GLU A 1 73 ? -18.503 4.381 -2.651 1.00 89.62 73 GLU A CA 1
ATOM 578 C C . GLU A 1 73 ? -18.689 3.140 -3.547 1.00 89.62 73 GLU A C 1
ATOM 580 O O . GLU A 1 73 ? -17.976 2.138 -3.453 1.00 89.62 73 GLU A O 1
ATOM 585 N N . PHE A 1 74 ? -19.690 3.219 -4.433 1.00 89.00 74 PHE A N 1
ATOM 586 C CA . PHE A 1 74 ? -20.072 2.261 -5.488 1.00 89.00 74 PHE A CA 1
ATOM 587 C C . PHE A 1 74 ? -20.525 0.856 -5.067 1.00 89.00 74 PHE A C 1
ATOM 589 O O . PHE A 1 74 ? -21.174 0.176 -5.867 1.00 89.00 74 PHE A O 1
ATOM 596 N N . VAL A 1 75 ? -20.156 0.381 -3.879 1.00 91.19 75 VAL A N 1
ATOM 597 C CA . VAL A 1 75 ? -20.305 -1.021 -3.473 1.00 91.19 75 VAL A CA 1
ATOM 598 C C . VAL A 1 75 ? -20.766 -1.104 -2.027 1.00 91.19 75 VAL A C 1
ATOM 600 O O . VAL A 1 75 ? -20.256 -0.393 -1.175 1.00 91.19 75 VAL A O 1
ATOM 603 N N . GLU A 1 76 ? -21.682 -2.024 -1.745 1.00 92.62 76 GLU A N 1
ATOM 604 C CA . GLU A 1 76 ? -22.113 -2.331 -0.380 1.00 92.62 76 GLU A CA 1
ATOM 605 C C . GLU A 1 76 ? -21.231 -3.411 0.274 1.00 92.62 76 GLU A C 1
ATOM 607 O O . GLU A 1 76 ? -20.750 -4.319 -0.422 1.00 92.62 76 GLU A O 1
ATOM 612 N N . PRO A 1 77 ? -21.051 -3.395 1.609 1.00 96.00 77 PRO A N 1
ATOM 613 C CA . PRO A 1 77 ? -21.582 -2.430 2.575 1.00 96.00 77 PRO A CA 1
ATOM 614 C C . PRO A 1 77 ? -20.836 -1.094 2.524 1.00 96.00 77 PRO A C 1
ATOM 616 O O . PRO A 1 77 ? -19.609 -1.084 2.389 1.00 96.00 77 PRO A O 1
ATOM 619 N N . GLY A 1 78 ? -21.550 0.015 2.696 1.00 96.44 78 GLY A N 1
ATOM 620 C CA . GLY A 1 78 ? -20.946 1.325 2.901 1.00 96.44 78 GLY A CA 1
ATOM 621 C C . GLY A 1 78 ? -20.200 1.440 4.238 1.00 96.44 78 GLY A C 1
ATOM 622 O O . GLY A 1 78 ? -20.345 0.618 5.150 1.00 96.44 78 GLY A O 1
ATOM 623 N N . ILE A 1 79 ? -19.396 2.496 4.401 1.00 97.94 79 ILE A N 1
ATOM 624 C CA . ILE A 1 79 ? -18.790 2.844 5.702 1.00 97.94 79 ILE A CA 1
ATOM 625 C C . ILE A 1 79 ? -19.846 2.945 6.827 1.00 97.94 79 ILE A C 1
ATOM 627 O O . ILE A 1 79 ? -19.586 2.390 7.901 1.00 97.94 79 ILE A O 1
ATOM 631 N N . PRO A 1 80 ? -21.023 3.585 6.637 1.00 97.81 80 PRO A N 1
ATOM 632 C CA . PRO A 1 80 ? -22.071 3.611 7.660 1.00 97.81 80 PRO A CA 1
ATOM 633 C C . PRO A 1 80 ? -22.565 2.221 8.077 1.00 97.81 80 PRO A C 1
ATOM 635 O O . PRO A 1 80 ? -22.712 1.979 9.276 1.00 97.81 80 PRO A O 1
ATOM 638 N N . ASP A 1 81 ? -22.745 1.295 7.134 1.00 98.12 81 ASP A N 1
ATOM 639 C CA . ASP A 1 81 ? -23.183 -0.077 7.420 1.00 98.12 81 ASP A CA 1
ATOM 640 C C . ASP A 1 81 ? -22.135 -0.860 8.210 1.00 98.12 81 ASP A C 1
ATOM 642 O O . ASP A 1 81 ? -22.467 -1.556 9.169 1.00 98.12 81 ASP A O 1
ATOM 646 N N . GLY A 1 82 ? -20.854 -0.705 7.864 1.00 98.19 82 GLY A N 1
ATOM 647 C CA . GLY A 1 82 ? -19.758 -1.310 8.621 1.00 98.19 82 GLY A CA 1
ATOM 648 C C . GLY A 1 82 ? -19.671 -0.775 10.057 1.00 98.19 82 GLY A C 1
ATOM 649 O O . GLY A 1 82 ? -19.403 -1.532 10.991 1.00 98.19 82 GLY A O 1
ATOM 650 N N . VAL A 1 83 ? -19.935 0.520 10.265 1.00 98.62 83 VAL A N 1
ATOM 651 C CA . VAL A 1 83 ? -20.033 1.107 11.613 1.00 98.62 83 VAL A CA 1
ATOM 652 C C . VAL A 1 83 ? -21.241 0.558 12.367 1.00 98.62 83 VAL A C 1
ATOM 654 O O . VAL A 1 83 ? -21.120 0.239 13.549 1.00 98.62 83 VAL A O 1
ATOM 657 N N . GLU A 1 84 ? -22.384 0.405 11.702 1.00 98.44 84 GLU A N 1
ATOM 658 C CA . GLU A 1 84 ? -23.586 -0.153 12.317 1.00 98.44 84 GLU A CA 1
ATOM 659 C C . GLU A 1 84 ? -23.419 -1.638 12.683 1.00 98.44 84 GLU A C 1
ATOM 661 O O . GLU A 1 84 ? -23.835 -2.048 13.766 1.00 98.44 84 GLU A O 1
ATOM 666 N N . GLU A 1 85 ? -22.716 -2.432 11.868 1.00 98.19 85 GLU A N 1
ATOM 667 C CA . GLU A 1 85 ? -22.329 -3.809 12.213 1.00 98.19 85 GLU A CA 1
ATOM 668 C C . GLU A 1 85 ? -21.517 -3.841 13.524 1.00 98.19 85 GLU A C 1
ATOM 670 O O . GLU A 1 85 ? -21.784 -4.649 14.419 1.00 98.19 85 GLU A O 1
ATOM 675 N N . LEU A 1 86 ? -20.551 -2.928 13.681 1.00 98.31 86 LEU A N 1
ATOM 676 C CA . LEU A 1 86 ? -19.738 -2.828 14.897 1.00 98.31 86 LEU A CA 1
ATOM 677 C C . LEU A 1 86 ? -20.554 -2.337 16.103 1.00 98.31 86 LEU A C 1
ATOM 679 O O . LEU A 1 86 ? -20.410 -2.889 17.197 1.00 98.31 86 LEU A O 1
ATOM 683 N N . ASN A 1 87 ? -21.443 -1.358 15.914 1.00 97.81 87 ASN A N 1
ATOM 684 C CA . ASN A 1 87 ? -22.373 -0.903 16.950 1.00 97.81 87 ASN A CA 1
ATOM 685 C C . ASN A 1 87 ? -23.231 -2.067 17.475 1.00 97.81 87 ASN A C 1
ATOM 687 O O . ASN A 1 87 ? -23.366 -2.250 18.684 1.00 97.81 87 ASN A O 1
ATOM 691 N N . GLN A 1 88 ? -23.777 -2.894 16.577 1.00 97.50 88 GLN A N 1
ATOM 692 C CA . GLN A 1 88 ? -24.586 -4.065 16.935 1.00 97.50 88 GLN A CA 1
ATOM 693 C C . GLN A 1 88 ? -23.777 -5.140 17.671 1.00 97.50 88 GLN A C 1
ATOM 695 O O . GLN A 1 88 ? -24.323 -5.859 18.510 1.00 97.50 88 GLN A O 1
ATOM 700 N N . ALA A 1 89 ? -22.467 -5.214 17.422 1.00 96.19 89 ALA A N 1
ATOM 701 C CA . ALA A 1 89 ? -21.532 -6.043 18.179 1.00 96.19 89 ALA A CA 1
ATOM 702 C C . ALA A 1 89 ? -21.130 -5.438 19.545 1.00 96.19 89 ALA A C 1
ATOM 704 O O . ALA A 1 89 ? -20.292 -6.008 20.249 1.00 96.19 89 ALA A O 1
ATOM 705 N N . GLY A 1 90 ? -21.705 -4.294 19.936 1.00 96.12 90 GLY A N 1
ATOM 706 C CA . GLY A 1 90 ? -21.413 -3.602 21.191 1.00 96.12 90 GLY A CA 1
ATOM 707 C C . GLY A 1 90 ? -20.049 -2.914 21.205 1.00 96.12 90 GLY A C 1
ATOM 708 O O . GLY A 1 90 ? -19.481 -2.713 22.277 1.00 96.12 90 GLY A O 1
ATOM 709 N N . VAL A 1 91 ? -19.478 -2.605 20.037 1.00 96.81 91 VAL A N 1
ATOM 710 C CA . VAL A 1 91 ? -18.215 -1.864 19.926 1.00 96.81 91 VAL A CA 1
ATOM 711 C C . VAL A 1 91 ? -18.464 -0.387 20.219 1.00 96.81 91 VAL A C 1
ATOM 713 O O . VAL A 1 91 ? -19.274 0.264 19.568 1.00 96.81 91 VAL A O 1
ATOM 716 N N . ASN A 1 92 ? -17.706 0.162 21.166 1.00 94.56 92 ASN A N 1
ATOM 717 C CA . ASN A 1 92 ? -17.735 1.580 21.545 1.00 94.56 92 ASN A CA 1
ATOM 718 C C . ASN A 1 92 ? -16.382 2.284 21.317 1.00 94.56 92 ASN A C 1
ATOM 720 O O . ASN A 1 92 ? -16.210 3.453 21.665 1.00 94.56 92 ASN A O 1
ATOM 724 N N . LYS A 1 93 ? -15.418 1.577 20.713 1.00 96.31 93 LYS A N 1
ATOM 725 C CA . LYS A 1 93 ? -14.174 2.139 20.182 1.00 96.31 93 LYS A CA 1
ATOM 726 C C . LYS A 1 93 ? -13.822 1.491 18.841 1.00 96.31 93 LYS A C 1
ATOM 728 O O . LYS A 1 93 ? -13.362 0.350 18.802 1.00 96.31 93 LYS A O 1
ATOM 733 N N . ILE A 1 94 ? -14.009 2.222 17.748 1.00 98.19 94 ILE A N 1
ATOM 734 C CA . ILE A 1 94 ? -13.741 1.757 16.383 1.00 98.19 94 ILE A CA 1
ATOM 735 C C . ILE A 1 94 ? -12.354 2.222 15.948 1.00 98.19 94 ILE A C 1
ATOM 737 O O . ILE A 1 94 ? -12.043 3.412 15.978 1.00 98.19 94 ILE A O 1
ATOM 741 N N . ILE A 1 95 ? -11.525 1.278 15.516 1.00 97.69 95 ILE A N 1
ATOM 742 C CA . ILE A 1 95 ? -10.244 1.553 14.871 1.00 97.69 95 ILE A CA 1
ATOM 743 C C . ILE A 1 95 ? -10.454 1.413 13.365 1.00 97.69 95 ILE A C 1
ATOM 745 O O . ILE A 1 95 ? -10.534 0.300 12.844 1.00 97.69 95 ILE A O 1
ATOM 749 N N . ALA A 1 96 ? -10.601 2.543 12.680 1.00 98.38 96 ALA A N 1
ATOM 750 C CA . ALA A 1 96 ? -10.777 2.590 11.239 1.00 98.38 96 ALA A CA 1
ATOM 751 C C . ALA A 1 96 ? -9.411 2.509 10.546 1.00 98.38 96 ALA A C 1
ATOM 753 O O . ALA A 1 96 ? -8.547 3.358 10.770 1.00 98.38 96 ALA A O 1
ATOM 754 N N . VAL A 1 97 ? -9.222 1.484 9.717 1.00 97.94 97 VAL A N 1
ATOM 755 C CA . VAL A 1 97 ? -7.984 1.229 8.978 1.00 97.94 97 VAL A CA 1
ATOM 756 C C . VAL A 1 97 ? -8.242 1.399 7.481 1.00 97.94 97 VAL A C 1
ATOM 758 O O . VAL A 1 97 ? -8.926 0.556 6.890 1.00 97.94 97 VAL A O 1
ATOM 761 N N . PRO A 1 98 ? -7.699 2.450 6.841 1.00 97.75 98 PRO A N 1
ATOM 762 C CA . PRO A 1 98 ? -7.811 2.625 5.400 1.00 97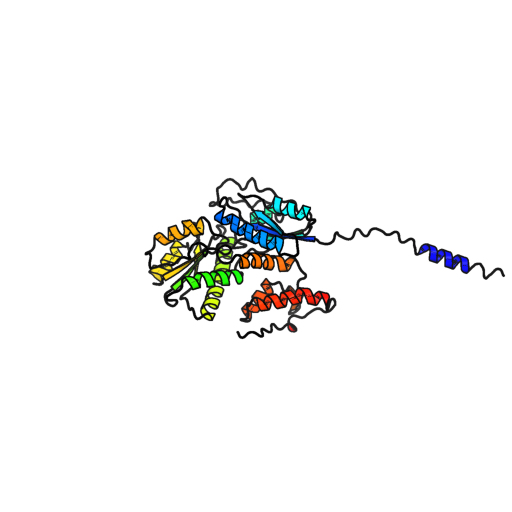.75 98 PRO A CA 1
ATOM 763 C C . PRO A 1 98 ? -6.969 1.579 4.667 1.00 97.75 98 PRO A C 1
ATOM 765 O O . PRO A 1 98 ? -5.738 1.600 4.722 1.00 97.75 98 PRO A O 1
ATOM 768 N N . LEU A 1 99 ? -7.618 0.699 3.907 1.00 96.75 99 LEU A N 1
ATOM 769 C CA . LEU A 1 99 ? -6.966 -0.167 2.929 1.00 96.75 99 LEU A CA 1
ATOM 770 C C . LEU A 1 99 ? -6.732 0.613 1.625 1.00 96.75 99 LEU A C 1
ATOM 772 O O . LEU A 1 99 ? -7.256 0.284 0.563 1.00 96.75 99 LEU A O 1
ATOM 776 N N . PHE A 1 100 ? -5.951 1.685 1.748 1.00 96.38 100 PHE A N 1
ATOM 777 C CA . PHE A 1 100 ? -5.539 2.600 0.686 1.00 96.38 100 PHE A CA 1
ATOM 778 C C . PHE A 1 100 ? -4.013 2.628 0.607 1.00 96.38 100 PHE A C 1
ATOM 780 O O . PHE A 1 100 ? -3.329 2.396 1.603 1.00 96.38 100 PHE A O 1
ATOM 787 N N . ILE A 1 101 ? -3.461 2.922 -0.573 1.00 96.00 101 ILE A N 1
ATOM 788 C CA . ILE A 1 101 ? -2.001 2.973 -0.739 1.00 96.00 101 ILE A CA 1
ATOM 789 C C . ILE A 1 101 ? -1.384 4.119 0.052 1.00 96.00 101 ILE A C 1
ATOM 791 O O . ILE A 1 101 ? -0.300 3.939 0.586 1.00 96.00 101 ILE A O 1
ATOM 795 N N . SER A 1 102 ? -2.047 5.269 0.163 1.00 95.38 102 SER A N 1
ATOM 796 C CA . SER A 1 102 ? -1.482 6.413 0.870 1.00 95.38 102 SER A CA 1
ATOM 797 C C . SER A 1 102 ? -2.520 7.179 1.680 1.00 95.38 102 SER A C 1
ATOM 799 O O . SER A 1 102 ? -3.654 7.355 1.239 1.00 95.38 102 SER A O 1
ATOM 801 N N . SER A 1 103 ? -2.092 7.676 2.841 1.00 96.38 103 SER A N 1
ATOM 802 C CA . SER A 1 103 ? -2.797 8.639 3.690 1.00 96.38 103 SER A CA 1
ATOM 803 C C . SER A 1 103 ? -2.954 10.005 3.014 1.00 96.38 103 SER A C 1
ATOM 805 O O . SER A 1 103 ? -3.755 10.817 3.455 1.00 96.38 103 SER A O 1
ATOM 807 N N . TYR A 1 104 ? -2.224 10.235 1.921 1.00 93.75 104 TYR A N 1
ATOM 808 C CA . TYR A 1 104 ? -2.328 11.401 1.046 1.00 93.75 104 TYR A CA 1
ATOM 809 C C . TYR A 1 104 ? -3.222 11.137 -0.174 1.00 93.75 104 TYR A C 1
ATOM 811 O O . TYR A 1 104 ? -3.164 11.846 -1.178 1.00 93.75 104 TYR A O 1
ATOM 819 N N . SER A 1 105 ? -4.016 10.064 -0.131 1.00 89.50 105 SER A N 1
ATOM 820 C CA . SER A 1 105 ? -5.063 9.824 -1.113 1.00 89.50 105 SER A CA 1
ATOM 821 C C . SER A 1 105 ? -6.171 10.858 -0.952 1.00 89.50 105 SER A C 1
ATOM 823 O O . SER A 1 105 ? -6.626 11.145 0.152 1.00 89.50 105 SER A O 1
ATOM 825 N N . ASN A 1 106 ? -6.655 11.320 -2.091 1.00 86.38 106 ASN A N 1
ATOM 826 C CA . ASN A 1 106 ? -7.762 12.247 -2.269 1.00 86.38 106 ASN A CA 1
ATOM 827 C C . ASN A 1 106 ? -9.021 11.907 -1.438 1.00 86.38 106 ASN A C 1
ATOM 829 O O . ASN A 1 106 ? -9.670 12.788 -0.884 1.00 86.38 106 ASN A O 1
ATOM 833 N N . HIS A 1 107 ? -9.289 10.616 -1.246 1.00 91.56 107 HIS A N 1
ATOM 834 C CA . HIS A 1 107 ? -10.436 10.100 -0.489 1.00 91.56 107 HIS A CA 1
ATOM 835 C C . HIS A 1 107 ? -10.282 10.068 1.043 1.00 91.56 107 HIS A C 1
ATOM 837 O O . HIS A 1 107 ? -11.239 9.774 1.758 1.00 91.56 107 HIS A O 1
ATOM 843 N N . ILE A 1 108 ? -9.089 10.313 1.598 1.00 94.38 108 ILE A N 1
ATOM 844 C CA . ILE A 1 108 ? -8.881 10.183 3.054 1.00 94.38 108 ILE A CA 1
ATOM 845 C C . ILE A 1 108 ? -9.714 11.210 3.818 1.00 94.38 108 ILE A C 1
ATOM 847 O O . ILE A 1 108 ? -10.294 10.899 4.858 1.00 94.38 108 ILE A O 1
ATOM 851 N N . GLU A 1 109 ? -9.838 12.411 3.273 1.00 92.75 109 GLU A N 1
ATOM 852 C CA . GLU A 1 109 ? -10.636 13.468 3.873 1.00 92.75 109 GLU A CA 1
ATOM 853 C C . GLU A 1 109 ? -12.146 13.195 3.814 1.00 92.75 109 GLU A C 1
ATOM 855 O O . GLU A 1 109 ? -12.861 13.477 4.776 1.00 92.75 109 GLU A O 1
ATOM 860 N N . GLU A 1 110 ? -12.631 12.553 2.754 1.00 93.06 110 GLU A N 1
ATOM 861 C CA . GLU A 1 110 ? -14.016 12.074 2.660 1.00 93.06 110 GLU A CA 1
ATOM 862 C C . GLU A 1 110 ? -14.292 10.998 3.716 1.00 93.06 110 GLU A C 1
ATOM 864 O O . GLU A 1 110 ? -15.287 11.062 4.436 1.00 93.06 110 GLU A O 1
ATOM 869 N N . ILE A 1 111 ? -13.358 10.060 3.909 1.00 96.06 111 ILE A N 1
ATOM 870 C CA . ILE A 1 111 ? -13.449 9.044 4.967 1.00 96.06 111 ILE A CA 1
ATOM 871 C C . ILE A 1 111 ? -13.499 9.708 6.347 1.00 96.06 111 ILE A C 1
ATOM 873 O O . ILE A 1 111 ? -14.314 9.326 7.191 1.00 96.06 111 ILE A O 1
ATOM 877 N N . ARG A 1 112 ? -12.672 10.734 6.593 1.00 96.44 112 ARG A N 1
ATOM 878 C CA . ARG A 1 112 ? -12.730 11.504 7.845 1.00 96.44 112 ARG A CA 1
ATOM 879 C C . ARG A 1 112 ? -14.093 12.165 8.036 1.00 96.44 112 ARG A C 1
ATOM 881 O O . ARG A 1 112 ? -14.582 12.200 9.166 1.00 96.44 112 ARG A O 1
ATOM 888 N N . TYR A 1 113 ? -14.704 12.683 6.972 1.00 95.00 113 TYR A N 1
ATOM 889 C CA . TYR A 1 113 ? -16.044 13.264 7.028 1.00 95.00 113 TYR A CA 1
ATOM 890 C C . TYR A 1 113 ? -17.091 12.208 7.389 1.00 95.00 113 TYR A C 1
ATOM 892 O O . TYR A 1 113 ? -17.807 12.372 8.383 1.00 95.00 113 TYR A O 1
ATOM 900 N N . VAL A 1 114 ? -17.124 11.095 6.653 1.00 96.50 114 VAL A N 1
ATOM 901 C CA . VAL A 1 114 ? -18.079 10.001 6.868 1.00 96.50 114 VAL A CA 1
ATOM 902 C C . VAL A 1 114 ? -17.970 9.441 8.290 1.00 96.50 114 VAL A C 1
ATOM 904 O O . VAL A 1 114 ? -18.986 9.195 8.934 1.00 96.50 114 VAL A O 1
ATOM 907 N N . LEU A 1 115 ? -16.755 9.317 8.831 1.00 97.50 115 LEU A N 1
ATOM 908 C CA . LEU A 1 115 ? -16.505 8.823 10.190 1.00 97.50 115 LEU A CA 1
ATOM 909 C C . LEU A 1 115 ? -16.747 9.851 11.310 1.00 97.50 115 LEU A C 1
ATOM 911 O O . LEU A 1 115 ? -16.570 9.519 12.481 1.00 97.50 115 LEU A O 1
ATOM 915 N N . GLY A 1 116 ? -17.115 11.096 10.993 1.00 95.81 116 GLY A N 1
ATOM 916 C CA . GLY A 1 116 ? -17.343 12.126 12.014 1.00 95.81 116 GLY A CA 1
ATOM 917 C C . GLY A 1 116 ? -16.073 12.780 12.569 1.00 95.81 116 GLY A C 1
ATOM 918 O O . GLY A 1 116 ? -16.134 13.460 13.588 1.00 95.81 116 GLY A O 1
ATOM 919 N N . LEU A 1 117 ? -14.923 12.602 11.914 1.00 96.00 117 LEU A N 1
ATOM 920 C CA . LEU A 1 117 ? -13.620 13.140 12.337 1.00 96.00 117 LEU A CA 1
ATOM 921 C C . LEU A 1 117 ? -13.324 14.544 11.779 1.00 96.00 117 LEU A C 1
ATOM 923 O O . LEU A 1 117 ? -12.290 15.140 12.101 1.00 96.00 117 LEU A O 1
ATOM 927 N N . ARG A 1 118 ? -14.216 15.063 10.930 1.00 93.62 118 ARG A N 1
ATOM 928 C CA . ARG A 1 118 ? -14.314 16.467 10.499 1.00 93.62 118 ARG A CA 1
ATOM 929 C C . ARG A 1 118 ? -15.779 16.866 10.321 1.00 93.62 118 ARG A C 1
ATOM 931 O O . ARG A 1 118 ? -16.647 16.003 10.146 1.00 93.62 118 ARG A O 1
ATOM 938 N N . GLU A 1 119 ? -16.054 18.167 10.373 1.00 87.75 119 GLU A N 1
ATOM 939 C CA . GLU A 1 119 ? -17.409 18.742 10.313 1.00 87.75 119 GLU A CA 1
ATOM 940 C C . GLU A 1 119 ? -17.876 19.050 8.884 1.00 87.75 119 GLU A C 1
ATOM 942 O O . GLU A 1 119 ? -19.042 18.848 8.540 1.00 87.75 119 GLU A O 1
ATOM 947 N N . ASP A 1 120 ? -16.971 19.506 8.036 1.00 87.69 120 ASP A N 1
ATOM 948 C CA . ASP A 1 120 ? -17.240 19.909 6.665 1.00 87.69 120 ASP A CA 1
ATOM 949 C C . ASP A 1 120 ? -16.908 18.776 5.696 1.00 87.69 120 ASP A C 1
ATOM 951 O O . ASP A 1 120 ? -15.914 18.068 5.868 1.00 87.69 120 ASP A O 1
ATOM 955 N N . LEU A 1 121 ? -17.759 18.590 4.689 1.00 83.88 121 LEU A N 1
ATOM 956 C CA . LEU A 1 121 ? -17.427 17.735 3.558 1.00 83.88 121 LEU A CA 1
ATOM 957 C C . LEU A 1 121 ? -16.278 18.422 2.802 1.00 83.88 121 LEU A C 1
ATOM 959 O O . LEU A 1 121 ? -16.405 19.623 2.535 1.00 83.88 121 LEU A O 1
ATOM 963 N N . PRO A 1 122 ? -15.157 17.737 2.505 1.00 81.19 122 PRO A N 1
ATOM 964 C CA . PRO A 1 122 ? -14.117 18.335 1.677 1.00 81.19 122 PRO A CA 1
ATOM 965 C C . PRO A 1 122 ? -14.729 18.823 0.363 1.00 81.19 122 PRO A C 1
ATOM 967 O O . PRO A 1 122 ? -15.464 18.094 -0.289 1.00 81.19 122 PRO A O 1
ATOM 970 N N . GLY A 1 123 ? -14.470 20.083 0.014 1.00 59.84 123 GLY A N 1
ATOM 971 C CA . GLY A 1 123 ? -14.889 20.629 -1.269 1.00 59.84 123 GLY A CA 1
ATOM 972 C C . GLY A 1 123 ? -13.838 20.328 -2.327 1.00 59.84 123 GLY A C 1
ATOM 973 O O . GLY A 1 123 ? -12.690 20.737 -2.154 1.00 59.84 123 GLY A O 1
ATOM 974 N N . GLY A 1 124 ? -14.233 19.673 -3.417 1.00 54.47 124 GLY A N 1
ATOM 975 C CA . GLY A 1 124 ? -13.368 19.467 -4.572 1.00 54.47 124 GLY A CA 1
ATOM 976 C C . GLY A 1 124 ? -13.555 18.093 -5.184 1.00 54.47 124 GLY A C 1
ATOM 977 O O . GLY A 1 124 ? -12.745 17.212 -4.924 1.00 54.47 124 GLY A O 1
ATOM 978 N N . GLY A 1 125 ? -14.572 17.965 -6.041 1.00 47.00 125 GLY A N 1
ATOM 979 C CA . GLY A 1 125 ? -14.786 16.776 -6.857 1.00 47.00 125 GLY A CA 1
ATOM 980 C C . GLY A 1 125 ? -13.492 16.341 -7.516 1.00 47.00 125 GLY A C 1
ATOM 981 O O . GLY A 1 125 ? -12.939 17.082 -8.329 1.00 47.00 125 GLY A O 1
ATOM 982 N N . HIS A 1 126 ? -13.027 15.139 -7.183 1.00 52.00 126 HIS A N 1
ATOM 983 C CA . HIS A 1 126 ? -11.887 14.527 -7.857 1.00 52.00 126 HIS A CA 1
ATOM 984 C C . HIS A 1 126 ? -12.240 14.366 -9.335 1.00 52.00 126 HIS A C 1
ATOM 986 O O . HIS A 1 126 ? -12.999 13.467 -9.717 1.00 52.00 126 HIS A O 1
ATOM 992 N N . GLU A 1 127 ? -11.709 15.255 -10.179 1.00 39.56 127 GLU A N 1
ATOM 993 C CA . GLU A 1 127 ? -11.832 15.216 -11.638 1.00 39.56 127 GLU A CA 1
ATOM 994 C C . GLU A 1 127 ? -11.089 13.981 -12.182 1.00 39.56 127 GLU A C 1
ATOM 996 O O . GLU A 1 127 ? -9.987 14.040 -12.717 1.00 39.56 127 GLU A O 1
ATOM 1001 N N . GLY A 1 128 ? -11.684 12.808 -11.993 1.00 42.47 128 GLY A N 1
ATOM 1002 C CA . GLY A 1 128 ? -11.086 11.523 -12.347 1.00 42.47 128 GLY A CA 1
ATOM 1003 C C . GLY A 1 128 ? -11.967 10.328 -11.995 1.00 42.47 128 GLY A C 1
ATOM 1004 O O . GLY A 1 128 ? -11.910 9.312 -12.687 1.00 42.47 128 GLY A O 1
ATOM 1005 N N . HIS A 1 129 ? -12.846 10.481 -11.000 1.00 45.19 129 HIS A N 1
ATOM 1006 C CA . HIS A 1 129 ? -13.807 9.468 -10.566 1.00 45.19 129 HIS A CA 1
ATOM 1007 C C . HIS A 1 129 ? -15.225 10.041 -10.632 1.00 45.19 129 HIS A C 1
ATOM 1009 O O . HIS A 1 129 ? -15.816 10.357 -9.616 1.00 45.19 129 HIS A O 1
ATOM 1015 N N . GLY A 1 130 ? -15.756 10.227 -11.848 1.00 38.06 130 GLY A N 1
ATOM 1016 C CA . GLY A 1 130 ? -17.168 10.567 -12.074 1.00 38.06 130 GLY A CA 1
ATOM 1017 C C . GLY A 1 130 ? -17.676 11.771 -11.271 1.00 38.06 130 GLY A C 1
ATOM 1018 O O . GLY A 1 130 ? -18.292 11.603 -10.227 1.00 38.06 130 GLY A O 1
ATOM 1019 N N . ALA A 1 131 ? -17.481 12.981 -11.800 1.00 31.88 131 ALA A N 1
ATOM 1020 C CA . ALA A 1 131 ? -18.080 14.206 -11.273 1.00 31.88 131 ALA A CA 1
ATOM 1021 C C . ALA A 1 131 ? -19.603 14.035 -11.077 1.00 31.88 131 ALA A C 1
ATOM 1023 O O . ALA A 1 131 ? -20.361 14.080 -12.049 1.00 31.88 131 ALA A O 1
ATOM 1024 N N . GLY A 1 132 ? -20.047 13.794 -9.839 1.00 37.97 132 GLY A N 1
ATOM 1025 C CA . GLY A 1 132 ? -21.470 13.622 -9.545 1.00 37.97 132 GLY A CA 1
ATOM 1026 C C . GLY A 1 132 ? -21.879 13.117 -8.157 1.00 37.97 132 GLY A C 1
ATOM 1027 O O . GLY A 1 132 ? -23.072 13.173 -7.886 1.00 37.97 132 GLY A O 1
ATOM 1028 N N . HIS A 1 133 ? -20.975 12.643 -7.288 1.00 46.75 133 HIS A N 1
ATOM 1029 C CA . HIS A 1 133 ? -21.386 11.911 -6.070 1.00 46.75 133 HIS A CA 1
ATOM 1030 C C . HIS A 1 133 ? -20.972 12.516 -4.715 1.00 46.75 133 HIS A C 1
ATOM 1032 O O . HIS A 1 133 ? -21.325 11.953 -3.683 1.00 46.75 133 HIS A O 1
ATOM 1038 N N . GLU A 1 134 ? -20.298 13.672 -4.672 1.00 49.97 134 GLU A N 1
ATOM 1039 C CA . GLU A 1 134 ? -19.909 14.283 -3.384 1.00 49.97 134 GLU A CA 1
ATOM 1040 C C . GLU A 1 134 ? -21.116 14.667 -2.508 1.00 49.97 134 GLU A C 1
ATOM 1042 O O . GLU A 1 134 ? -21.034 14.601 -1.284 1.00 49.97 134 GLU A O 1
ATOM 1047 N N . GLU A 1 135 ? -22.262 15.015 -3.107 1.00 49.16 135 GLU A N 1
ATOM 1048 C CA . GLU A 1 135 ? -23.464 15.442 -2.370 1.00 49.16 135 GLU A CA 1
ATOM 1049 C C . GLU A 1 135 ? -24.171 14.304 -1.592 1.00 49.16 135 GLU A C 1
ATOM 1051 O O . GLU A 1 135 ? -25.061 14.596 -0.792 1.00 49.16 135 GLU A O 1
ATOM 1056 N N . ASP A 1 136 ? -23.745 13.041 -1.750 1.00 66.19 136 ASP A N 1
ATOM 1057 C CA . ASP A 1 136 ? -24.432 11.849 -1.219 1.00 66.19 136 ASP A CA 1
ATOM 1058 C C . ASP A 1 136 ? -23.642 11.058 -0.149 1.00 66.19 136 ASP A C 1
ATOM 1060 O O . ASP A 1 136 ? -24.082 9.984 0.269 1.00 66.19 136 ASP A O 1
ATOM 1064 N N . LEU A 1 137 ? -22.492 11.548 0.341 1.00 84.12 137 LEU A N 1
ATOM 1065 C CA . LEU A 1 137 ? -21.741 10.833 1.386 1.00 84.12 137 LEU A CA 1
ATOM 1066 C C . LEU A 1 137 ? -22.477 10.863 2.738 1.00 84.12 137 LEU A C 1
ATOM 1068 O O . LEU A 1 137 ? -22.390 11.822 3.510 1.00 84.12 137 LEU A O 1
ATOM 1072 N N . GLU A 1 138 ? -23.188 9.781 3.058 1.00 90.31 138 GLU A N 1
ATOM 1073 C CA . GLU A 1 138 ? -23.856 9.617 4.349 1.00 90.31 138 GLU A CA 1
ATOM 1074 C C . GLU A 1 138 ? -22.839 9.449 5.487 1.00 90.31 138 GLU A C 1
ATOM 1076 O O . GLU A 1 138 ? -21.921 8.633 5.427 1.00 90.31 138 GLU A O 1
ATOM 1081 N N . ARG A 1 139 ? -23.028 10.201 6.578 1.00 94.75 139 ARG A N 1
ATOM 1082 C CA . ARG A 1 139 ? -22.216 10.066 7.792 1.00 94.75 139 ARG A CA 1
ATOM 1083 C C . ARG A 1 139 ? -22.600 8.828 8.595 1.00 94.75 139 ARG A C 1
ATOM 1085 O O . ARG A 1 139 ? -23.766 8.618 8.929 1.00 94.75 139 ARG A O 1
ATOM 1092 N N . ALA A 1 140 ? -21.585 8.096 9.034 1.00 96.75 140 ALA A N 1
ATOM 1093 C CA . ALA A 1 140 ? -21.730 7.021 9.997 1.00 96.75 140 ALA A CA 1
ATOM 1094 C C . ALA A 1 140 ? -22.099 7.551 11.396 1.00 96.75 140 ALA A C 1
ATOM 1096 O O . ALA A 1 140 ? -21.840 8.705 11.748 1.00 96.75 140 ALA A O 1
ATOM 1097 N N . ARG A 1 141 ? -22.689 6.680 12.224 1.00 97.12 141 ARG A N 1
ATOM 1098 C CA . ARG A 1 141 ? -23.142 7.006 13.590 1.00 97.12 141 ARG A CA 1
ATOM 1099 C C . ARG A 1 141 ? -22.499 6.069 14.619 1.00 97.12 141 ARG A C 1
ATOM 1101 O O . ARG A 1 141 ? -23.173 5.177 15.130 1.00 97.12 141 ARG A O 1
ATOM 1108 N N . PRO A 1 142 ? -21.197 6.221 14.911 1.00 96.56 142 PRO A N 1
ATOM 1109 C CA . PRO A 1 142 ? -20.522 5.385 15.900 1.00 96.56 142 PRO A CA 1
ATOM 1110 C C . PRO A 1 142 ? -21.096 5.624 17.304 1.00 96.56 142 PRO A C 1
ATOM 1112 O O . PRO A 1 142 ? -21.360 6.763 17.689 1.00 96.56 142 PRO A O 1
ATOM 1115 N N . GLN A 1 143 ? -21.252 4.563 18.101 1.00 94.62 143 GLN A N 1
ATOM 1116 C CA . GLN A 1 143 ? -21.711 4.673 19.496 1.00 94.62 143 GLN A CA 1
ATOM 1117 C C . GLN A 1 143 ? -20.630 5.177 20.473 1.00 94.62 143 GLN A C 1
ATOM 1119 O O . GLN A 1 143 ? -20.924 5.445 21.638 1.00 94.62 143 GLN A O 1
ATOM 1124 N N . GLY A 1 144 ? -19.384 5.331 20.018 1.00 94.06 144 GLY A N 1
ATOM 1125 C CA . GLY A 1 144 ? -18.285 5.825 20.842 1.00 94.06 144 GLY A CA 1
ATOM 1126 C C . GLY A 1 144 ? -17.111 6.374 20.032 1.00 94.06 144 GLY A C 1
ATOM 1127 O O . GLY A 1 144 ? -17.302 7.017 19.004 1.00 94.06 144 GLY A O 1
ATOM 1128 N N . GLU A 1 145 ? -15.890 6.177 20.526 1.00 96.19 145 GLU A N 1
ATOM 1129 C CA . GLU A 1 145 ? -14.681 6.765 19.935 1.00 96.19 145 GLU A CA 1
ATOM 1130 C C . GLU A 1 145 ? -14.368 6.138 18.569 1.00 96.19 145 GLU A C 1
ATOM 1132 O O . GLU A 1 145 ? -14.369 4.915 18.430 1.00 96.19 145 GLU A O 1
ATOM 1137 N N . VAL A 1 146 ? -14.016 6.962 17.582 1.00 97.81 146 VAL A N 1
ATOM 1138 C CA . VAL A 1 146 ? -13.444 6.502 16.311 1.00 97.81 146 VAL A CA 1
ATOM 1139 C C . VAL A 1 146 ? -12.017 7.011 16.195 1.00 97.81 146 VAL A C 1
ATOM 1141 O O . VAL A 1 146 ? -11.746 8.191 16.408 1.00 97.81 146 VAL A O 1
ATOM 1144 N N . VAL A 1 147 ? -11.100 6.118 15.834 1.00 96.50 147 VAL A N 1
ATOM 1145 C CA . VAL A 1 147 ? -9.703 6.450 15.552 1.00 96.50 147 VAL A CA 1
ATOM 1146 C C . VAL A 1 147 ? -9.378 5.995 14.141 1.00 96.50 147 VAL A C 1
ATOM 1148 O O . VAL A 1 147 ? -9.419 4.800 13.861 1.00 96.50 147 VAL A O 1
ATOM 1151 N N . LEU A 1 148 ? -9.026 6.938 13.271 1.00 97.44 148 LEU A N 1
ATOM 1152 C CA . LEU A 1 148 ? -8.503 6.643 11.940 1.00 97.44 148 LEU A CA 1
ATOM 1153 C C . LEU A 1 148 ? -6.989 6.434 12.017 1.00 97.44 148 LEU A C 1
ATOM 1155 O O . LEU A 1 148 ? -6.270 7.277 12.557 1.00 97.44 148 LEU A O 1
ATOM 1159 N N . THR A 1 149 ? -6.503 5.307 11.506 1.00 96.00 149 THR A N 1
ATOM 1160 C CA . THR A 1 149 ? -5.065 5.044 11.373 1.00 96.00 149 THR A CA 1
ATOM 1161 C C . THR A 1 149 ? -4.525 5.641 10.073 1.00 96.00 149 THR A C 1
ATOM 1163 O O . THR A 1 149 ? -5.305 5.910 9.157 1.00 96.00 149 THR A O 1
ATOM 1166 N N . PRO A 1 150 ? -3.195 5.768 9.924 1.00 94.94 150 PRO A N 1
ATOM 1167 C CA . PRO A 1 150 ? -2.598 5.912 8.601 1.00 94.94 150 PRO A CA 1
ATOM 1168 C C . PRO A 1 150 ? -3.002 4.755 7.673 1.00 94.94 150 PRO A C 1
ATOM 1170 O O . PRO A 1 150 ? -3.303 3.647 8.142 1.00 94.94 150 PRO A O 1
ATOM 1173 N N . ALA A 1 151 ? -2.983 5.016 6.369 1.00 96.44 151 ALA A N 1
ATOM 1174 C CA . ALA A 1 151 ? -3.136 4.024 5.311 1.00 96.44 151 ALA A CA 1
ATOM 1175 C C . ALA A 1 151 ? -1.844 3.190 5.149 1.00 96.44 151 ALA A C 1
ATOM 1177 O O . ALA A 1 151 ? -1.052 3.063 6.083 1.00 96.44 151 ALA A O 1
ATOM 1178 N N . ILE A 1 152 ? -1.594 2.574 3.990 1.00 95.75 152 ILE A N 1
ATOM 1179 C CA . ILE A 1 152 ? -0.374 1.771 3.796 1.00 95.75 152 ILE A CA 1
ATOM 1180 C C . ILE A 1 152 ? 0.887 2.642 3.771 1.00 95.75 152 ILE A C 1
ATOM 1182 O O . ILE A 1 152 ? 1.848 2.301 4.449 1.00 95.75 152 ILE A O 1
ATOM 1186 N N . ASP A 1 153 ? 0.878 3.769 3.065 1.00 96.50 153 ASP A N 1
ATOM 1187 C CA . ASP A 1 153 ? 2.021 4.676 2.909 1.00 96.50 153 ASP A CA 1
ATOM 1188 C C . ASP A 1 153 ? 3.303 3.936 2.479 1.00 96.50 153 ASP A C 1
ATOM 1190 O O . ASP A 1 153 ? 3.279 3.113 1.561 1.00 96.50 153 ASP A O 1
ATOM 1194 N N . ASP A 1 154 ? 4.431 4.209 3.129 1.00 94.94 154 ASP A N 1
ATOM 1195 C CA . ASP A 1 154 ? 5.735 3.605 2.866 1.00 94.94 154 ASP A CA 1
ATOM 1196 C C . ASP A 1 154 ? 6.022 2.355 3.718 1.00 94.94 154 ASP A C 1
ATOM 1198 O O . ASP A 1 154 ? 7.178 2.008 3.986 1.00 94.94 154 ASP A O 1
ATOM 1202 N N . HIS A 1 155 ? 4.969 1.651 4.147 1.00 91.62 155 HIS A N 1
ATOM 1203 C CA . HIS A 1 155 ? 5.104 0.537 5.078 1.00 91.62 155 HIS A CA 1
ATOM 1204 C C . HIS A 1 155 ? 6.045 -0.569 4.543 1.00 91.62 155 HIS A C 1
ATOM 1206 O O . HIS A 1 155 ? 5.890 -1.029 3.407 1.00 91.62 155 HIS A O 1
ATOM 1212 N N . PRO A 1 156 ? 6.968 -1.111 5.363 1.00 87.19 156 PRO A N 1
ATOM 1213 C CA . PRO A 1 156 ? 7.997 -2.049 4.902 1.00 87.19 156 PRO A CA 1
ATOM 1214 C C . PRO A 1 156 ? 7.477 -3.371 4.322 1.00 87.19 156 PRO A C 1
ATOM 1216 O O . PRO A 1 156 ? 8.160 -3.993 3.510 1.00 87.19 156 PRO A O 1
ATOM 1219 N N . LEU A 1 157 ? 6.280 -3.815 4.720 1.00 88.75 157 LEU A N 1
ATOM 1220 C CA . LEU A 1 157 ? 5.601 -4.946 4.068 1.00 88.75 157 LEU A CA 1
ATOM 1221 C C . LEU A 1 157 ? 5.209 -4.632 2.618 1.00 88.75 157 LEU A C 1
ATOM 1223 O O . LEU A 1 157 ? 5.316 -5.515 1.774 1.00 88.75 157 LEU A O 1
ATOM 1227 N N . MET A 1 158 ? 4.807 -3.395 2.314 1.00 95.69 158 MET A N 1
ATOM 1228 C CA . MET A 1 158 ? 4.553 -2.968 0.936 1.00 95.69 158 MET A CA 1
ATOM 1229 C C . MET A 1 158 ? 5.862 -2.906 0.141 1.00 95.69 158 MET A C 1
ATOM 1231 O O . MET A 1 158 ? 5.909 -3.372 -0.994 1.00 95.69 158 MET A O 1
ATOM 1235 N N . ALA A 1 159 ? 6.948 -2.426 0.756 1.00 95.88 159 ALA A N 1
ATOM 1236 C CA . ALA A 1 159 ? 8.274 -2.467 0.139 1.00 95.88 159 ALA A CA 1
ATOM 1237 C C . ALA A 1 159 ? 8.733 -3.906 -0.173 1.00 95.88 159 ALA A C 1
ATOM 1239 O O . ALA A 1 159 ? 9.287 -4.140 -1.242 1.00 95.88 159 ALA A O 1
ATOM 1240 N N . GLU A 1 160 ? 8.472 -4.883 0.706 1.00 93.00 160 GLU A N 1
ATOM 1241 C CA . GLU A 1 160 ? 8.784 -6.297 0.429 1.00 93.00 160 GLU A CA 1
ATOM 1242 C C . GLU A 1 160 ? 7.964 -6.841 -0.747 1.00 93.00 160 GLU A C 1
ATOM 1244 O O . GLU A 1 160 ? 8.519 -7.479 -1.636 1.00 93.00 160 GLU A O 1
ATOM 1249 N N . VAL A 1 161 ? 6.661 -6.545 -0.788 1.00 96.25 161 VAL A N 1
ATOM 1250 C CA . VAL A 1 161 ? 5.765 -6.950 -1.885 1.00 96.25 161 VAL A CA 1
ATOM 1251 C C . VAL A 1 161 ? 6.279 -6.405 -3.219 1.00 96.25 161 VAL A C 1
ATOM 1253 O O . VAL A 1 161 ? 6.442 -7.170 -4.169 1.00 96.25 161 VAL A O 1
ATOM 1256 N N . LEU A 1 162 ? 6.598 -5.109 -3.271 1.00 98.56 162 LEU A N 1
ATOM 1257 C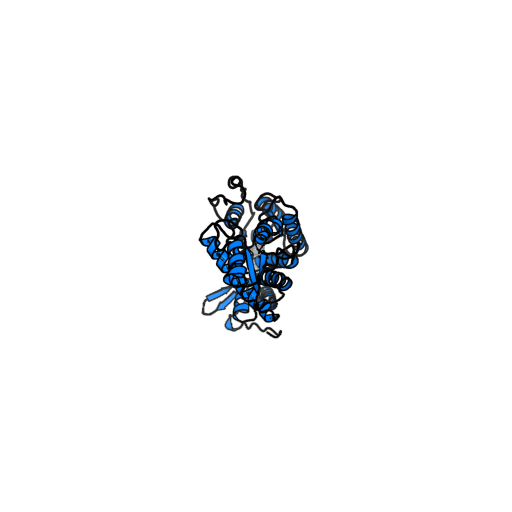 CA . LEU A 1 162 ? 7.113 -4.448 -4.471 1.00 98.56 162 LEU A CA 1
ATOM 1258 C C . LEU A 1 162 ? 8.499 -4.975 -4.871 1.00 98.56 162 LEU A C 1
ATOM 1260 O O . LEU A 1 162 ? 8.746 -5.200 -6.055 1.00 98.56 162 LEU A O 1
ATOM 1264 N N . ALA A 1 163 ? 9.391 -5.226 -3.908 1.00 98.12 163 ALA A N 1
ATOM 1265 C CA . ALA A 1 163 ? 10.702 -5.818 -4.175 1.00 98.12 163 ALA A CA 1
ATOM 1266 C C . ALA A 1 163 ? 10.577 -7.235 -4.750 1.00 98.12 163 ALA A C 1
ATOM 1268 O O . ALA A 1 163 ? 11.287 -7.583 -5.693 1.00 98.12 163 ALA A O 1
ATOM 1269 N N . GLU A 1 164 ? 9.655 -8.050 -4.235 1.00 97.38 164 GLU A N 1
ATOM 1270 C CA . GLU A 1 164 ? 9.357 -9.363 -4.805 1.00 97.38 164 GLU A CA 1
ATOM 1271 C C . GLU A 1 164 ? 8.788 -9.254 -6.230 1.00 97.38 164 GLU A C 1
ATOM 1273 O O . GLU A 1 164 ? 9.262 -9.962 -7.117 1.00 97.38 164 GLU A O 1
ATOM 1278 N N . GLN A 1 165 ? 7.839 -8.342 -6.486 1.00 98.38 165 GLN A N 1
ATOM 1279 C CA . GLN A 1 165 ? 7.290 -8.113 -7.832 1.00 98.38 165 GLN A CA 1
ATOM 1280 C C . GLN A 1 165 ? 8.374 -7.693 -8.827 1.00 98.38 165 GLN A C 1
ATOM 1282 O O . GLN A 1 165 ? 8.444 -8.241 -9.924 1.00 98.38 165 GLN A O 1
ATOM 1287 N N . ILE A 1 166 ? 9.240 -6.750 -8.445 1.00 98.69 166 ILE A N 1
ATOM 1288 C CA . ILE A 1 166 ? 10.357 -6.304 -9.283 1.00 98.69 166 ILE A CA 1
ATOM 1289 C C . ILE A 1 166 ? 11.333 -7.455 -9.515 1.00 98.69 166 ILE A C 1
ATOM 1291 O O . ILE A 1 166 ? 11.723 -7.694 -10.656 1.00 98.69 166 ILE A O 1
ATOM 1295 N N . GLY A 1 167 ? 11.683 -8.207 -8.468 1.00 98.12 167 GLY A N 1
ATOM 1296 C CA . GLY A 1 167 ? 12.602 -9.341 -8.547 1.00 98.12 167 GLY A CA 1
ATOM 1297 C C . GLY A 1 167 ? 12.175 -10.414 -9.554 1.00 98.12 167 GLY A C 1
ATOM 1298 O O . GLY A 1 167 ? 13.035 -11.002 -10.204 1.00 98.12 167 GLY A O 1
ATOM 1299 N N . LEU A 1 168 ? 10.866 -10.622 -9.753 1.00 97.75 168 LEU A N 1
ATOM 1300 C CA . LEU A 1 168 ? 10.336 -11.529 -10.784 1.00 97.75 168 LEU A CA 1
ATOM 1301 C C . LEU A 1 168 ? 10.612 -11.055 -12.220 1.00 97.75 168 LEU A C 1
ATOM 1303 O O . LEU A 1 168 ? 10.606 -11.864 -13.148 1.00 97.75 168 LEU A O 1
ATOM 1307 N N . LEU A 1 169 ? 10.828 -9.753 -12.419 1.00 98.56 169 LEU A N 1
ATOM 1308 C CA . LEU A 1 169 ? 11.040 -9.146 -13.732 1.00 98.56 169 LEU A CA 1
ATOM 1309 C C . LEU A 1 169 ? 12.517 -9.008 -14.100 1.00 98.56 169 LEU A C 1
ATOM 1311 O O . LEU A 1 169 ? 12.816 -8.848 -15.287 1.00 98.56 169 LEU A O 1
ATOM 1315 N N . VAL A 1 170 ? 13.421 -9.032 -13.119 1.00 98.56 170 VAL A N 1
ATOM 1316 C CA . VAL A 1 170 ? 14.856 -8.776 -13.311 1.00 98.56 170 VAL A CA 1
ATOM 1317 C C . VAL A 1 170 ? 15.495 -9.814 -14.232 1.00 98.56 170 VAL A C 1
ATOM 1319 O O . VAL A 1 170 ? 15.240 -11.014 -14.116 1.00 98.56 170 VAL A O 1
ATOM 1322 N N . LYS A 1 171 ? 16.366 -9.356 -15.139 1.00 98.19 171 LYS A N 1
ATOM 1323 C CA . LYS A 1 171 ? 17.211 -10.232 -15.974 1.00 98.19 171 LYS A CA 1
ATOM 1324 C C . LYS A 1 171 ? 18.656 -9.751 -16.043 1.00 98.19 171 LYS A C 1
ATOM 1326 O O . LYS A 1 171 ? 19.563 -10.573 -15.964 1.00 98.19 171 LYS A O 1
ATOM 1331 N N . ASP A 1 172 ? 18.857 -8.447 -16.182 1.00 97.88 172 ASP A N 1
ATOM 1332 C CA . ASP A 1 172 ? 20.159 -7.786 -16.226 1.00 97.88 172 ASP A CA 1
ATOM 1333 C C . ASP A 1 172 ? 20.133 -6.537 -15.328 1.00 97.88 172 ASP A C 1
ATOM 1335 O O . ASP A 1 172 ? 19.901 -5.421 -15.803 1.00 97.88 172 ASP A O 1
ATOM 1339 N N . PRO A 1 173 ? 20.315 -6.715 -14.007 1.00 97.50 173 PRO A N 1
ATOM 1340 C CA . PRO A 1 173 ? 19.990 -5.681 -13.032 1.00 97.50 173 PRO A CA 1
ATOM 1341 C C . PRO A 1 173 ? 20.811 -4.396 -13.214 1.00 97.50 173 PRO A C 1
ATOM 1343 O O . PRO A 1 173 ? 20.290 -3.301 -13.016 1.00 97.50 173 PRO A O 1
ATOM 1346 N N . ALA A 1 174 ? 22.059 -4.499 -13.683 1.00 97.50 174 ALA A N 1
ATOM 1347 C CA . ALA A 1 174 ? 22.922 -3.339 -13.909 1.00 97.50 174 ALA A CA 1
ATOM 1348 C C . ALA A 1 174 ? 22.411 -2.399 -15.023 1.00 97.50 174 ALA A C 1
ATOM 1350 O O . ALA A 1 174 ? 22.807 -1.234 -15.066 1.00 97.50 174 ALA A O 1
ATOM 1351 N N . ASN A 1 175 ? 21.530 -2.891 -15.903 1.00 98.31 175 ASN A N 1
ATOM 1352 C CA . ASN A 1 175 ? 20.947 -2.154 -17.027 1.00 98.31 175 ASN A CA 1
ATOM 1353 C C . ASN A 1 175 ? 19.419 -2.007 -16.898 1.00 98.31 175 ASN A C 1
ATOM 1355 O O . ASN A 1 175 ? 18.719 -1.777 -17.887 1.00 98.31 175 ASN A O 1
ATOM 1359 N N . GLU A 1 176 ? 18.887 -2.146 -15.684 1.00 98.75 176 GLU A N 1
ATOM 1360 C CA . GLU A 1 176 ? 17.452 -2.138 -15.399 1.00 98.75 176 GLU A CA 1
ATOM 1361 C C . GLU A 1 176 ? 17.101 -1.091 -14.337 1.00 98.75 176 GLU A C 1
ATOM 1363 O O . GLU A 1 176 ? 17.813 -0.922 -13.346 1.00 98.75 176 GLU A O 1
ATOM 1368 N N . ILE A 1 177 ? 15.986 -0.386 -14.554 1.00 98.88 177 ILE A N 1
ATOM 1369 C CA . ILE A 1 177 ? 15.424 0.606 -13.627 1.00 98.88 177 ILE A CA 1
ATOM 1370 C C . ILE A 1 177 ? 14.017 0.158 -13.236 1.00 98.88 177 ILE A C 1
ATOM 1372 O O . ILE A 1 177 ? 13.185 -0.103 -14.107 1.00 98.88 177 ILE A O 1
ATOM 1376 N N . GLY A 1 178 ? 13.737 0.082 -11.935 1.00 98.81 178 GLY A N 1
ATOM 1377 C CA . GLY A 1 178 ? 12.380 -0.141 -11.434 1.00 98.81 178 GLY A CA 1
ATOM 1378 C C . GLY A 1 178 ? 11.540 1.130 -11.531 1.00 98.81 178 GLY A C 1
ATOM 1379 O O . GLY A 1 178 ? 12.035 2.215 -11.245 1.00 98.81 178 GLY A O 1
ATOM 1380 N N . ILE A 1 179 ? 10.271 1.014 -11.923 1.00 98.88 179 ILE A N 1
ATOM 1381 C CA . ILE A 1 179 ? 9.329 2.139 -11.988 1.00 98.88 179 ILE A CA 1
ATOM 1382 C C . ILE A 1 179 ? 8.086 1.798 -11.175 1.00 98.88 179 ILE A C 1
ATOM 1384 O O . ILE A 1 179 ? 7.304 0.925 -11.551 1.00 98.88 179 ILE A O 1
ATOM 1388 N N . LEU A 1 180 ? 7.895 2.525 -10.077 1.00 98.88 180 LEU A N 1
ATOM 1389 C CA . LEU A 1 180 ? 6.707 2.465 -9.235 1.00 98.88 180 LEU A CA 1
ATOM 1390 C C . LEU A 1 180 ? 5.579 3.280 -9.883 1.00 98.88 180 LEU A C 1
ATOM 1392 O O . LEU A 1 180 ? 5.595 4.511 -9.849 1.00 98.88 180 LEU A O 1
ATOM 1396 N N . ALA A 1 181 ? 4.611 2.598 -10.494 1.00 98.56 181 ALA A N 1
ATOM 1397 C CA . ALA A 1 181 ? 3.451 3.221 -11.126 1.00 98.56 181 ALA A CA 1
ATOM 1398 C C . ALA A 1 181 ? 2.332 3.433 -10.095 1.00 98.56 181 ALA A C 1
ATOM 1400 O O . ALA A 1 181 ? 1.658 2.480 -9.697 1.00 98.56 181 ALA A O 1
ATOM 1401 N N . ALA A 1 182 ? 2.147 4.677 -9.658 1.00 96.94 182 ALA A N 1
ATOM 1402 C CA . ALA A 1 182 ? 1.268 5.047 -8.551 1.00 96.94 182 ALA A CA 1
ATOM 1403 C C . ALA A 1 182 ? 0.096 5.936 -8.992 1.00 96.94 182 ALA A C 1
ATOM 1405 O O . ALA A 1 182 ? 0.076 6.466 -10.103 1.00 96.94 182 ALA A O 1
ATOM 1406 N N . HIS A 1 183 ? -0.884 6.096 -8.102 1.00 92.69 183 HIS A N 1
ATOM 1407 C CA . HIS A 1 183 ? -2.044 6.961 -8.315 1.00 92.69 183 HIS A CA 1
ATOM 1408 C C . HIS A 1 183 ? -1.640 8.444 -8.272 1.00 92.69 183 HIS A C 1
ATOM 1410 O O . HIS A 1 183 ? -1.685 9.119 -9.297 1.00 92.69 183 HIS A O 1
ATOM 1416 N N . GLY A 1 184 ? -1.139 8.907 -7.122 1.00 91.44 184 GLY A N 1
ATOM 1417 C CA . GLY A 1 184 ? -0.851 10.321 -6.864 1.00 91.44 184 GLY A CA 1
ATOM 1418 C C . GLY A 1 184 ? -2.059 11.076 -6.306 1.00 91.44 184 GLY A C 1
ATOM 1419 O O . GLY A 1 184 ? -3.097 10.467 -6.025 1.00 91.44 184 GLY A O 1
ATOM 1420 N N . SER A 1 185 ? -1.899 12.388 -6.141 1.00 90.88 185 SER A N 1
ATOM 1421 C CA . SER A 1 185 ? -2.932 13.322 -5.675 1.00 90.88 185 SER A CA 1
ATOM 1422 C C . SER A 1 185 ? -2.890 14.597 -6.515 1.00 90.88 185 SER A C 1
ATOM 1424 O O . SER A 1 185 ? -1.827 15.005 -6.975 1.00 90.88 185 SER A O 1
ATOM 1426 N N . ASP A 1 186 ? -4.044 15.220 -6.718 1.00 86.38 186 ASP A N 1
ATOM 1427 C CA . ASP A 1 186 ? -4.208 16.511 -7.39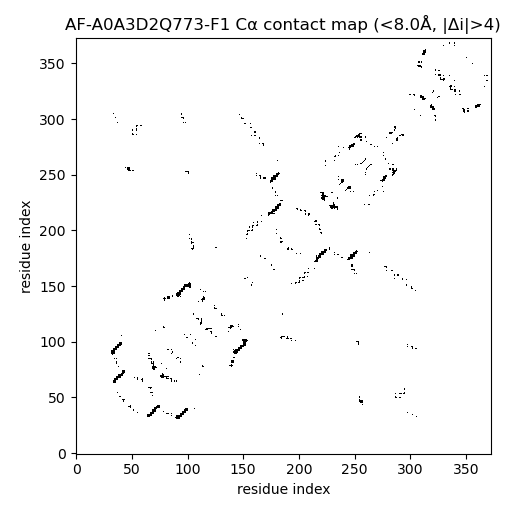8 1.00 86.38 186 ASP A CA 1
ATOM 1428 C C . ASP A 1 186 ? -3.956 17.722 -6.482 1.00 86.38 186 ASP A C 1
ATOM 1430 O O . ASP A 1 186 ? -3.787 18.844 -6.963 1.00 86.38 186 ASP A O 1
ATOM 1434 N N . THR A 1 187 ? -3.873 17.509 -5.168 1.00 88.69 187 THR A N 1
ATOM 1435 C CA . THR A 1 187 ? -3.492 18.545 -4.204 1.00 88.69 187 THR A CA 1
ATOM 1436 C C . THR A 1 187 ? -1.972 18.642 -4.075 1.00 88.69 187 THR A C 1
ATOM 1438 O O . THR A 1 187 ? -1.264 17.639 -4.139 1.00 88.69 187 THR A O 1
ATOM 1441 N N . GLU A 1 188 ? -1.439 19.844 -3.836 1.00 89.69 188 GLU A N 1
ATOM 1442 C CA . GLU A 1 188 ? 0.011 20.040 -3.671 1.00 89.69 188 GLU A CA 1
ATOM 1443 C C . GLU A 1 188 ? 0.565 19.267 -2.461 1.00 89.69 188 GLU A C 1
ATOM 1445 O O . GLU A 1 188 ? 1.582 18.577 -2.565 1.00 89.69 188 GLU A O 1
ATOM 1450 N N . GLU A 1 189 ? -0.127 19.344 -1.320 1.00 90.88 189 GLU A N 1
ATOM 1451 C CA . GLU A 1 189 ? 0.251 18.623 -0.102 1.00 90.88 189 GLU A CA 1
ATOM 1452 C C . GLU A 1 189 ? 0.170 17.109 -0.304 1.00 90.88 189 GLU A C 1
ATOM 1454 O O . GLU A 1 189 ? 1.123 16.390 0.014 1.00 90.88 189 GLU A O 1
ATOM 1459 N N . GLY A 1 190 ? -0.929 16.627 -0.891 1.00 92.31 190 GLY A N 1
ATOM 1460 C CA . GLY A 1 190 ? -1.110 15.210 -1.155 1.00 92.31 190 GLY A CA 1
ATOM 1461 C C . GLY A 1 190 ? -0.052 14.680 -2.118 1.00 92.31 190 GLY A C 1
ATOM 1462 O O . GLY A 1 190 ? 0.563 13.642 -1.871 1.00 92.31 190 GLY A O 1
ATOM 1463 N N . GLN A 1 191 ? 0.240 15.427 -3.183 1.00 94.06 191 GLN A N 1
ATOM 1464 C CA . GLN A 1 191 ? 1.241 15.042 -4.168 1.00 94.06 191 GLN A CA 1
ATOM 1465 C C . GLN A 1 191 ? 2.641 14.987 -3.556 1.00 94.06 191 GLN A C 1
ATOM 1467 O O . GLN A 1 191 ? 3.395 14.046 -3.817 1.00 94.06 191 GLN A O 1
ATOM 1472 N N . LYS A 1 192 ? 2.986 15.947 -2.690 1.00 95.50 192 LYS A N 1
ATOM 1473 C CA . LYS A 1 192 ? 4.240 15.906 -1.935 1.00 95.50 192 LYS A CA 1
ATOM 1474 C C . LYS A 1 192 ? 4.318 14.649 -1.061 1.00 95.50 192 LYS A C 1
ATOM 1476 O O . LYS A 1 192 ? 5.334 13.957 -1.093 1.00 95.50 192 LYS A O 1
ATOM 1481 N N . GLY A 1 193 ? 3.254 14.336 -0.323 1.00 95.69 193 GLY A N 1
ATOM 1482 C CA . GLY A 1 193 ? 3.193 13.145 0.524 1.00 95.69 193 GLY A CA 1
ATOM 1483 C C . GLY A 1 193 ? 3.325 11.837 -0.264 1.00 95.69 193 GLY A C 1
ATOM 1484 O O . GLY A 1 193 ? 4.075 10.945 0.130 1.00 95.69 193 GLY A O 1
ATOM 1485 N N . TRP A 1 194 ? 2.691 11.747 -1.437 1.00 96.44 194 TRP A N 1
ATOM 1486 C CA . TRP A 1 194 ? 2.869 10.628 -2.366 1.00 96.44 194 TRP A CA 1
ATOM 1487 C C . TRP A 1 194 ? 4.318 10.471 -2.831 1.00 96.44 194 TRP A C 1
ATOM 1489 O O . TRP A 1 194 ? 4.848 9.359 -2.815 1.00 96.44 194 TRP A O 1
ATOM 1499 N N . VAL A 1 195 ? 4.971 11.564 -3.233 1.00 97.38 195 VAL A N 1
ATOM 1500 C CA . VAL A 1 195 ? 6.377 11.541 -3.662 1.00 97.38 195 VAL A CA 1
ATOM 1501 C C . VAL A 1 195 ? 7.292 11.090 -2.524 1.00 97.38 195 VAL A C 1
ATOM 1503 O O . VAL A 1 195 ? 8.187 10.275 -2.755 1.00 97.38 195 VAL A O 1
ATOM 1506 N N . ASP A 1 196 ? 7.073 11.581 -1.305 1.00 97.19 196 ASP A N 1
ATOM 1507 C CA . ASP A 1 196 ? 7.873 11.199 -0.138 1.00 97.19 196 ASP A CA 1
ATOM 1508 C C . ASP A 1 196 ? 7.703 9.705 0.190 1.00 97.19 196 ASP A C 1
ATOM 1510 O O . ASP A 1 196 ? 8.701 8.992 0.337 1.00 97.19 196 ASP A O 1
ATOM 1514 N N . ASN A 1 197 ? 6.463 9.199 0.178 1.00 97.38 197 ASN A N 1
ATOM 1515 C CA . ASN A 1 197 ? 6.172 7.774 0.355 1.00 97.38 197 ASN A CA 1
ATOM 1516 C C . ASN A 1 197 ? 6.859 6.909 -0.714 1.00 97.38 197 ASN A C 1
ATOM 1518 O O . ASN A 1 197 ? 7.503 5.909 -0.397 1.00 97.38 197 ASN A O 1
ATOM 1522 N N . LEU A 1 198 ? 6.766 7.296 -1.990 1.00 98.31 198 LEU A N 1
ATOM 1523 C CA . LEU A 1 198 ? 7.355 6.542 -3.103 1.00 98.31 198 LEU A CA 1
ATOM 1524 C C . LEU A 1 198 ? 8.887 6.561 -3.077 1.00 98.31 198 LEU A C 1
ATOM 1526 O O . LEU A 1 198 ? 9.508 5.553 -3.412 1.00 98.31 198 LEU A O 1
ATOM 1530 N N . LYS A 1 199 ? 9.507 7.666 -2.646 1.00 98.00 199 LYS A N 1
ATOM 1531 C CA . LYS A 1 199 ? 10.961 7.737 -2.432 1.00 98.00 199 LYS A CA 1
ATOM 1532 C C . LYS A 1 199 ? 11.411 6.814 -1.302 1.00 98.00 199 LYS A C 1
ATOM 1534 O O . LYS A 1 199 ? 12.389 6.090 -1.478 1.00 98.00 199 LYS A O 1
ATOM 1539 N N . SER A 1 200 ? 10.691 6.809 -0.177 1.00 96.75 200 SER A N 1
ATOM 1540 C CA . SER A 1 200 ? 10.964 5.888 0.935 1.00 96.75 200 SER A CA 1
ATOM 1541 C C . SER A 1 200 ? 10.833 4.427 0.490 1.00 96.75 200 SER A C 1
ATOM 1543 O O . SER A 1 200 ? 11.761 3.637 0.681 1.00 96.75 200 SER A O 1
ATOM 1545 N N . LEU A 1 201 ? 9.739 4.075 -0.201 1.00 98.00 201 LEU A N 1
ATOM 1546 C CA . LEU A 1 201 ? 9.550 2.740 -0.779 1.00 98.00 201 LEU A CA 1
ATOM 1547 C C . LEU A 1 201 ? 10.678 2.376 -1.749 1.00 98.00 201 LEU A C 1
ATOM 1549 O O . LEU A 1 201 ? 11.211 1.273 -1.660 1.00 98.00 201 LEU A O 1
ATOM 1553 N N . GLY A 1 202 ? 11.077 3.290 -2.638 1.00 98.38 202 GLY A N 1
ATOM 1554 C CA . GLY A 1 202 ? 12.168 3.070 -3.587 1.00 98.38 202 GLY A CA 1
ATOM 1555 C C . GLY A 1 202 ? 13.489 2.717 -2.903 1.00 98.38 202 GLY A C 1
ATOM 1556 O O . GLY A 1 202 ? 14.110 1.715 -3.257 1.00 98.38 202 GLY A O 1
ATOM 1557 N N . GLY A 1 203 ? 13.872 3.466 -1.864 1.00 96.81 203 GLY A N 1
ATOM 1558 C CA . GLY A 1 203 ? 15.064 3.166 -1.065 1.00 96.81 203 GLY A CA 1
ATOM 1559 C C . GLY A 1 203 ? 14.981 1.810 -0.356 1.00 96.81 203 GLY A C 1
ATOM 1560 O O . GLY A 1 203 ? 15.916 1.013 -0.419 1.00 96.81 203 GLY A O 1
ATOM 1561 N N . GLN A 1 204 ? 13.833 1.504 0.255 1.00 94.75 204 GLN A N 1
ATOM 1562 C CA . GLN A 1 204 ? 13.598 0.224 0.932 1.00 94.75 204 GLN A CA 1
ATOM 1563 C C . GLN A 1 204 ? 13.634 -0.980 -0.025 1.00 94.75 204 GLN A C 1
ATOM 1565 O O . GLN A 1 204 ? 14.110 -2.058 0.347 1.00 94.75 204 GLN A O 1
ATOM 1570 N N . ILE A 1 205 ? 13.113 -0.817 -1.243 1.00 97.56 205 ILE A N 1
ATOM 1571 C CA . ILE A 1 205 ? 13.146 -1.828 -2.305 1.00 97.56 205 ILE A CA 1
ATOM 1572 C C . ILE A 1 205 ? 14.585 -2.061 -2.760 1.00 97.56 205 ILE A C 1
ATOM 1574 O O . ILE A 1 205 ? 15.009 -3.214 -2.835 1.00 97.56 205 ILE A O 1
ATOM 1578 N N . GLN A 1 206 ? 15.330 -0.982 -3.026 1.00 96.94 206 GLN A N 1
ATOM 1579 C CA . GLN A 1 206 ? 16.731 -1.050 -3.434 1.00 96.94 206 GLN A CA 1
ATOM 1580 C C . GLN A 1 206 ? 17.546 -1.847 -2.406 1.00 96.94 206 GLN A C 1
ATOM 1582 O O . GLN A 1 206 ? 18.168 -2.843 -2.762 1.00 96.94 206 GLN A O 1
ATOM 1587 N N . GLU A 1 207 ? 17.445 -1.499 -1.120 1.00 92.44 207 GLU A N 1
ATOM 1588 C CA . GLU A 1 207 ? 18.130 -2.202 -0.026 1.00 92.44 207 GLU A CA 1
ATOM 1589 C C . GLU A 1 207 ? 17.802 -3.709 0.001 1.00 92.44 207 GLU A C 1
ATOM 1591 O O . GLU A 1 207 ? 18.691 -4.558 0.078 1.00 92.44 207 GLU A O 1
ATOM 1596 N N . ARG A 1 208 ? 16.518 -4.073 -0.116 1.00 92.69 208 ARG A N 1
ATOM 1597 C CA . ARG A 1 208 ? 16.075 -5.481 -0.097 1.00 92.69 208 ARG A CA 1
ATOM 1598 C C . ARG A 1 208 ? 16.591 -6.281 -1.280 1.00 92.69 208 ARG A C 1
ATOM 1600 O O . ARG A 1 208 ? 16.953 -7.448 -1.117 1.00 92.69 208 ARG A O 1
ATOM 1607 N N . LEU A 1 209 ? 16.585 -5.685 -2.468 1.00 94.88 209 LEU A N 1
ATOM 1608 C CA . LEU A 1 209 ? 17.110 -6.321 -3.669 1.00 94.88 209 LEU A CA 1
ATOM 1609 C C . LEU A 1 209 ? 18.629 -6.490 -3.566 1.00 94.88 209 LEU A C 1
ATOM 1611 O O . LEU A 1 209 ? 19.135 -7.579 -3.843 1.00 94.88 209 LEU A O 1
ATOM 1615 N N . GLU A 1 210 ? 19.344 -5.479 -3.071 1.00 95.06 210 GLU A N 1
ATOM 1616 C CA . GLU A 1 210 ? 20.795 -5.531 -2.883 1.00 95.06 210 GLU A CA 1
ATOM 1617 C C . GLU A 1 210 ? 21.209 -6.615 -1.883 1.00 95.06 210 GLU A C 1
ATOM 1619 O O . GLU A 1 210 ? 22.144 -7.373 -2.160 1.00 95.06 210 GLU A O 1
ATOM 1624 N N . ASN A 1 211 ? 20.457 -6.776 -0.789 1.00 88.44 211 ASN A N 1
ATOM 1625 C CA . ASN A 1 211 ? 20.639 -7.864 0.179 1.00 88.44 211 ASN A CA 1
ATOM 1626 C C . ASN A 1 211 ? 20.415 -9.257 -0.442 1.00 88.44 211 ASN A C 1
ATOM 1628 O O . ASN A 1 211 ? 20.981 -10.247 0.023 1.00 88.44 211 ASN A O 1
ATOM 1632 N N . LYS A 1 212 ? 19.636 -9.346 -1.529 1.00 91.69 212 LYS A N 1
ATOM 1633 C CA . LYS A 1 212 ? 19.438 -10.564 -2.339 1.00 91.69 212 LYS A CA 1
ATOM 1634 C C . LYS A 1 212 ? 20.445 -10.678 -3.501 1.00 91.69 212 LYS A C 1
ATOM 1636 O O . LYS A 1 212 ? 20.322 -11.577 -4.329 1.00 91.69 212 LYS A O 1
ATOM 1641 N N . GLY A 1 213 ? 21.445 -9.796 -3.575 1.00 96.12 213 GLY A N 1
ATOM 1642 C CA . GLY A 1 213 ? 22.462 -9.771 -4.633 1.00 96.12 213 GLY A CA 1
ATOM 1643 C C . GLY A 1 213 ? 21.999 -9.143 -5.953 1.00 96.12 213 GLY A C 1
ATOM 1644 O O . GLY A 1 213 ? 22.711 -9.235 -6.952 1.00 96.12 213 GLY A O 1
ATOM 1645 N N . ILE A 1 214 ? 20.831 -8.498 -5.973 1.00 97.75 214 ILE A N 1
ATOM 1646 C CA . ILE A 1 214 ? 20.242 -7.845 -7.144 1.00 97.75 214 ILE A CA 1
ATOM 1647 C C . ILE A 1 214 ? 20.490 -6.339 -7.035 1.00 97.75 214 ILE A C 1
ATOM 1649 O O . ILE A 1 214 ? 19.924 -5.674 -6.176 1.00 97.75 214 ILE A O 1
ATOM 1653 N N . ARG A 1 215 ? 21.331 -5.786 -7.912 1.00 97.88 215 ARG A N 1
ATOM 1654 C CA . ARG A 1 215 ? 21.690 -4.358 -7.895 1.00 97.88 215 ARG A CA 1
ATOM 1655 C C . ARG A 1 215 ? 21.107 -3.645 -9.102 1.00 97.88 215 ARG A C 1
ATOM 1657 O O . ARG A 1 215 ? 21.737 -3.630 -10.158 1.00 97.88 215 ARG A O 1
ATOM 1664 N N . LEU A 1 216 ? 19.898 -3.115 -8.945 1.00 98.25 216 LEU A N 1
ATOM 1665 C CA . LEU A 1 216 ? 19.272 -2.293 -9.976 1.00 98.25 216 LEU A CA 1
ATOM 1666 C C . LEU A 1 216 ? 19.997 -0.961 -10.126 1.00 98.25 216 LEU A C 1
ATOM 1668 O O . LEU A 1 216 ? 20.591 -0.462 -9.168 1.00 98.25 216 LEU A O 1
ATOM 1672 N N . LYS A 1 217 ? 19.924 -0.389 -11.329 1.00 97.75 217 LYS A N 1
ATOM 1673 C CA . LYS A 1 217 ? 20.513 0.918 -11.621 1.00 97.75 217 LYS A CA 1
ATOM 1674 C C . LYS A 1 217 ? 19.848 2.027 -10.806 1.00 97.75 217 LYS A C 1
ATOM 1676 O O . LYS A 1 217 ? 20.547 2.923 -10.343 1.00 97.75 217 LYS A O 1
ATOM 1681 N N . ASP A 1 218 ? 18.523 1.967 -10.672 1.00 98.31 218 ASP A N 1
ATOM 1682 C CA . ASP A 1 218 ? 17.717 2.927 -9.915 1.00 98.31 218 ASP A CA 1
ATOM 1683 C C . ASP A 1 218 ? 16.292 2.387 -9.662 1.00 98.31 218 ASP A C 1
ATOM 1685 O O . ASP A 1 218 ? 15.831 1.476 -10.364 1.00 98.31 218 ASP A O 1
ATOM 1689 N N . ILE A 1 219 ? 15.572 2.998 -8.716 1.00 98.62 219 ILE A N 1
ATOM 1690 C CA . ILE A 1 219 ? 14.119 2.863 -8.541 1.00 98.62 219 ILE A CA 1
ATOM 1691 C C . ILE A 1 219 ? 13.478 4.250 -8.649 1.00 98.62 219 ILE A C 1
ATOM 1693 O O . ILE A 1 219 ? 13.626 5.103 -7.775 1.00 98.62 219 ILE A O 1
ATOM 1697 N N . LYS A 1 220 ? 12.702 4.452 -9.713 1.00 98.56 220 LYS A N 1
ATOM 1698 C CA . LYS A 1 220 ? 11.954 5.679 -9.999 1.00 98.56 220 LYS A CA 1
ATOM 1699 C C . LYS A 1 220 ? 10.460 5.477 -9.750 1.00 98.56 220 LYS A C 1
ATOM 1701 O O . LYS A 1 220 ? 9.989 4.364 -9.521 1.00 98.56 220 LYS A O 1
ATOM 1706 N N . HIS A 1 221 ? 9.693 6.557 -9.822 1.00 98.56 221 HIS A N 1
ATOM 1707 C CA . HIS A 1 221 ? 8.234 6.515 -9.753 1.00 98.56 221 HIS A CA 1
ATOM 1708 C C . HIS A 1 221 ? 7.611 7.289 -10.912 1.00 98.56 221 HIS A C 1
ATOM 1710 O O . HIS A 1 221 ? 8.270 8.116 -11.539 1.00 98.56 221 HIS A O 1
ATOM 1716 N N . GLY A 1 222 ? 6.338 7.017 -11.178 1.00 98.06 222 GLY A N 1
ATOM 1717 C CA . GLY A 1 222 ? 5.522 7.812 -12.082 1.00 98.06 222 GLY A CA 1
ATOM 1718 C C . GLY A 1 222 ? 4.038 7.684 -11.758 1.00 98.06 222 GLY A C 1
ATOM 1719 O O . GLY A 1 222 ? 3.594 6.670 -11.214 1.00 98.06 222 GLY A O 1
ATOM 1720 N N . PHE A 1 223 ? 3.269 8.712 -12.102 1.00 97.75 223 PHE A N 1
ATOM 1721 C CA . PHE A 1 223 ? 1.845 8.806 -11.793 1.00 97.75 223 PHE A CA 1
ATOM 1722 C C . PHE A 1 223 ? 0.966 8.437 -12.992 1.00 97.75 223 PHE A C 1
ATOM 1724 O O . PHE A 1 223 ? 1.291 8.733 -14.145 1.00 97.75 223 PHE A O 1
ATOM 1731 N N . VAL A 1 224 ? -0.127 7.717 -12.733 1.00 93.31 224 VAL A N 1
ATOM 1732 C CA . VAL A 1 224 ? -1.047 7.217 -13.774 1.00 93.31 224 VAL A CA 1
ATOM 1733 C C . VAL A 1 224 ? -2.057 8.261 -14.254 1.00 93.31 224 VAL A C 1
ATOM 1735 O O . VAL A 1 224 ? -2.596 8.103 -15.354 1.00 93.31 224 VAL A O 1
ATOM 1738 N N . PHE A 1 225 ? -2.314 9.299 -13.454 1.00 84.56 225 PHE A N 1
ATOM 1739 C CA . PHE A 1 225 ? -3.220 10.391 -13.809 1.00 84.56 225 PHE A CA 1
ATOM 1740 C C . PHE A 1 225 ? -2.535 11.444 -14.667 1.00 84.56 225 PHE A C 1
ATOM 1742 O O . PHE A 1 225 ? -1.350 11.739 -14.520 1.00 84.56 225 PHE A O 1
ATOM 1749 N N . GLU A 1 226 ? -3.316 12.006 -15.582 1.00 74.19 226 GLU A N 1
ATOM 1750 C CA . GLU A 1 226 ? -2.884 13.103 -16.437 1.00 74.19 226 GLU A CA 1
ATOM 1751 C C . GLU A 1 226 ? -2.764 14.384 -15.599 1.00 74.19 226 GLU A C 1
ATOM 1753 O O . GLU A 1 226 ? -3.607 14.653 -14.751 1.00 74.19 226 GLU A O 1
ATOM 1758 N N . GLY A 1 227 ? -1.689 15.149 -15.804 1.00 80.88 227 GLY A N 1
ATOM 1759 C CA . GLY A 1 227 ? -1.398 16.374 -15.045 1.00 80.88 227 GLY A CA 1
ATOM 1760 C C . GLY A 1 227 ? -0.430 16.196 -13.869 1.00 80.88 227 GLY A C 1
ATOM 1761 O O . GLY A 1 227 ? 0.167 17.178 -13.435 1.00 80.88 227 GLY A O 1
ATOM 1762 N N . LEU A 1 228 ? -0.195 14.962 -13.408 1.00 89.81 228 LEU A N 1
ATOM 1763 C CA . LEU A 1 228 ? 0.804 14.671 -12.376 1.00 89.81 228 LEU A CA 1
ATOM 1764 C C . LEU A 1 228 ? 2.164 14.345 -12.997 1.00 89.81 228 LEU A C 1
ATOM 1766 O O . LEU A 1 228 ? 2.254 13.579 -13.957 1.00 89.81 228 LEU A O 1
ATOM 1770 N N . THR A 1 229 ? 3.228 14.913 -12.427 1.00 91.31 229 THR A N 1
ATOM 1771 C CA . THR A 1 229 ? 4.598 14.775 -12.936 1.00 91.31 229 THR A CA 1
ATOM 1772 C C . THR A 1 229 ? 5.541 14.156 -11.888 1.00 91.31 229 THR A C 1
ATOM 1774 O O . THR A 1 229 ? 5.454 14.514 -10.709 1.00 91.31 229 THR A O 1
ATOM 1777 N N . PRO A 1 230 ? 6.436 13.229 -12.285 1.00 95.94 230 PRO A N 1
ATOM 1778 C CA . PRO A 1 230 ? 6.488 12.599 -13.605 1.00 95.94 230 PRO A CA 1
ATOM 1779 C C . PRO A 1 230 ? 5.313 11.630 -13.803 1.00 95.94 230 PRO A C 1
ATOM 1781 O O . PRO A 1 230 ? 4.942 10.879 -12.903 1.00 95.94 230 PRO A O 1
ATOM 1784 N N . SER A 1 231 ? 4.732 11.606 -14.995 1.00 97.69 231 SER A N 1
ATOM 1785 C CA . SER A 1 231 ? 3.782 10.565 -15.387 1.00 97.69 231 SER A CA 1
ATOM 1786 C C . SER A 1 231 ? 4.496 9.217 -15.558 1.00 97.69 231 SER A C 1
ATOM 1788 O O . SER A 1 231 ? 5.702 9.160 -15.808 1.00 97.69 231 SER A O 1
ATOM 1790 N N . VAL A 1 232 ? 3.761 8.098 -15.497 1.00 98.38 232 VAL A N 1
ATOM 1791 C CA . VAL A 1 232 ? 4.327 6.762 -15.800 1.00 98.38 232 VAL A CA 1
ATOM 1792 C C . VAL A 1 232 ? 4.981 6.740 -17.183 1.00 98.38 232 VAL A C 1
ATOM 1794 O O . VAL A 1 232 ? 6.026 6.122 -17.369 1.00 98.38 232 VAL A O 1
ATOM 1797 N N . ARG A 1 233 ? 4.391 7.444 -18.155 1.00 98.06 233 ARG A N 1
ATOM 1798 C CA . ARG A 1 233 ? 4.945 7.564 -19.506 1.00 98.06 233 ARG A CA 1
ATOM 1799 C C . ARG A 1 233 ? 6.303 8.265 -19.499 1.00 98.06 233 ARG A C 1
ATOM 1801 O O . ARG A 1 233 ? 7.228 7.762 -20.128 1.00 98.06 233 ARG A O 1
ATOM 1808 N N . GLU A 1 234 ? 6.421 9.399 -18.812 1.00 98.31 234 GLU A N 1
ATOM 1809 C CA . GLU A 1 234 ? 7.680 10.151 -18.711 1.00 98.31 234 GLU A CA 1
ATOM 1810 C C . GLU A 1 234 ? 8.757 9.329 -18.002 1.00 98.31 234 GLU A C 1
ATOM 1812 O O . GLU A 1 234 ? 9.864 9.209 -18.519 1.00 98.31 234 GLU A O 1
ATOM 1817 N N . ALA A 1 235 ? 8.412 8.664 -16.896 1.00 98.44 235 ALA A N 1
ATOM 1818 C CA . ALA A 1 235 ? 9.347 7.806 -16.171 1.00 98.44 235 ALA A CA 1
ATOM 1819 C C . ALA A 1 235 ? 9.882 6.653 -17.044 1.00 98.44 235 ALA A C 1
ATOM 1821 O O . ALA A 1 235 ? 11.081 6.368 -17.038 1.00 98.44 235 ALA A O 1
ATOM 1822 N N . VAL A 1 236 ? 9.012 5.999 -17.828 1.00 98.69 236 VAL A N 1
ATOM 1823 C CA . VAL A 1 236 ? 9.423 4.939 -18.769 1.00 98.69 236 VAL A CA 1
ATOM 1824 C C . VAL A 1 236 ? 10.262 5.517 -19.906 1.00 98.69 236 VAL A C 1
ATOM 1826 O O . VAL A 1 236 ? 11.276 4.928 -20.276 1.00 98.69 236 VAL A O 1
ATOM 1829 N N . TYR A 1 237 ? 9.878 6.676 -20.444 1.00 98.56 237 TYR A N 1
ATOM 1830 C CA . TYR A 1 237 ? 10.633 7.351 -21.495 1.00 98.56 237 TYR A CA 1
ATOM 1831 C C . TYR A 1 237 ? 12.055 7.686 -21.045 1.00 98.56 237 TYR A C 1
ATOM 1833 O O . TYR A 1 237 ? 13.004 7.372 -21.760 1.00 98.56 237 TYR A O 1
ATOM 1841 N N . GLU A 1 238 ? 12.219 8.272 -19.860 1.00 98.50 238 GLU A N 1
ATOM 1842 C CA . GLU A 1 238 ? 13.536 8.585 -19.310 1.00 98.50 238 GLU A CA 1
ATOM 1843 C C . GLU A 1 238 ? 14.376 7.325 -19.108 1.00 98.50 238 GLU A C 1
ATOM 1845 O O . GLU A 1 238 ? 15.516 7.277 -19.570 1.00 98.50 238 GLU A O 1
ATOM 1850 N N . ALA A 1 239 ? 13.805 6.278 -18.503 1.00 98.56 239 ALA A N 1
ATOM 1851 C CA . ALA A 1 239 ? 14.519 5.023 -18.295 1.00 98.56 239 ALA A CA 1
ATOM 1852 C C . ALA A 1 239 ? 15.029 4.425 -19.620 1.00 98.56 239 ALA A C 1
ATOM 1854 O O . ALA A 1 239 ? 16.185 4.014 -19.714 1.00 98.56 239 ALA A O 1
ATOM 1855 N N . VAL A 1 240 ? 14.196 4.418 -20.664 1.00 98.56 240 VAL A N 1
ATOM 1856 C CA . VAL A 1 240 ? 14.530 3.792 -21.951 1.00 98.56 240 VAL A CA 1
ATOM 1857 C C . VAL A 1 240 ? 15.460 4.659 -22.798 1.00 98.56 240 VAL A C 1
ATOM 1859 O O . VAL A 1 240 ? 16.478 4.174 -23.289 1.00 98.56 240 VAL A O 1
ATOM 1862 N N . TYR A 1 241 ? 15.118 5.931 -22.999 1.00 98.38 241 TYR A N 1
ATOM 1863 C CA . TYR A 1 241 ? 15.772 6.780 -23.999 1.00 98.38 241 TYR A CA 1
ATOM 1864 C C . TYR A 1 241 ? 16.858 7.689 -23.424 1.00 98.38 241 TYR A C 1
ATOM 1866 O O . TYR A 1 241 ? 17.786 8.039 -24.152 1.00 98.38 241 TYR A O 1
ATOM 1874 N N . THR A 1 242 ? 16.768 8.056 -22.144 1.00 97.75 242 THR A N 1
ATOM 1875 C CA . THR A 1 242 ? 17.786 8.882 -21.477 1.00 97.75 242 THR A CA 1
ATOM 1876 C C . THR A 1 242 ? 18.812 8.004 -20.771 1.00 97.75 242 THR A C 1
ATOM 1878 O O . THR A 1 242 ? 20.014 8.180 -20.961 1.00 97.75 242 THR A O 1
ATOM 1881 N N . ASP A 1 243 ? 18.350 7.025 -19.990 1.00 97.88 243 ASP A N 1
ATOM 1882 C CA . ASP A 1 243 ? 19.222 6.170 -19.185 1.00 97.88 243 ASP A CA 1
ATOM 1883 C C . ASP A 1 243 ? 19.723 4.927 -19.932 1.00 97.88 243 ASP A C 1
ATOM 1885 O O . ASP A 1 243 ? 20.634 4.256 -19.437 1.00 97.88 243 ASP A O 1
ATOM 1889 N N . GLY A 1 244 ? 19.148 4.604 -21.095 1.00 97.62 244 GLY A N 1
ATOM 1890 C CA . GLY A 1 244 ? 19.499 3.410 -21.869 1.00 97.62 244 GLY A CA 1
ATOM 1891 C C . GLY A 1 244 ? 19.217 2.099 -21.126 1.00 97.62 244 GLY A C 1
ATOM 1892 O O . GLY A 1 244 ? 19.952 1.131 -21.309 1.00 97.62 244 GLY A O 1
ATOM 1893 N N . ALA A 1 245 ? 18.207 2.082 -20.253 1.00 98.56 245 ALA A N 1
ATOM 1894 C CA . ALA A 1 245 ? 17.862 0.966 -19.379 1.00 98.56 245 ALA A CA 1
ATOM 1895 C C . ALA A 1 245 ? 16.540 0.292 -19.785 1.00 98.56 245 ALA A C 1
ATOM 1897 O O . ALA A 1 245 ? 15.669 0.892 -20.415 1.00 98.56 245 ALA A O 1
ATOM 1898 N N . THR A 1 246 ? 16.360 -0.965 -19.376 1.00 98.81 246 THR A N 1
ATOM 1899 C CA . THR A 1 246 ? 15.047 -1.625 -19.440 1.00 98.81 246 THR A CA 1
ATOM 1900 C C . THR A 1 246 ? 14.195 -1.194 -18.245 1.00 98.81 246 THR A C 1
ATOM 1902 O O . THR A 1 246 ? 14.629 -1.301 -17.097 1.00 98.81 246 THR A O 1
ATOM 1905 N N . ALA A 1 247 ? 12.968 -0.741 -18.502 1.00 98.88 247 ALA A N 1
ATOM 1906 C CA . ALA A 1 247 ? 12.029 -0.318 -17.465 1.00 98.88 247 ALA A CA 1
ATOM 1907 C C . ALA A 1 247 ? 11.272 -1.513 -16.852 1.00 98.88 247 ALA A C 1
ATOM 1909 O O . ALA A 1 247 ? 10.517 -2.199 -17.542 1.00 98.88 247 ALA A O 1
ATOM 1910 N N . LEU A 1 248 ? 11.422 -1.756 -15.549 1.00 98.88 248 LEU A N 1
ATOM 1911 C CA . LEU A 1 248 ? 10.656 -2.758 -14.797 1.00 98.88 248 LEU A CA 1
ATOM 1912 C C . LEU A 1 248 ? 9.481 -2.064 -14.100 1.00 98.88 248 LEU A C 1
ATOM 1914 O O . LEU A 1 248 ? 9.631 -1.502 -13.018 1.00 98.88 248 LEU A O 1
ATOM 1918 N N . VAL A 1 249 ? 8.313 -2.051 -14.740 1.00 98.81 249 VAL A N 1
ATOM 1919 C CA . VAL A 1 249 ? 7.171 -1.244 -14.289 1.00 98.81 249 VAL A CA 1
ATOM 1920 C C . VAL A 1 249 ? 6.287 -2.067 -13.361 1.00 98.81 249 VAL A C 1
ATOM 1922 O O . VAL A 1 249 ? 5.685 -3.045 -13.797 1.00 98.81 249 VAL A O 1
ATOM 1925 N N . VAL A 1 250 ? 6.169 -1.666 -12.096 1.00 98.69 250 VAL A N 1
ATOM 1926 C CA . VAL A 1 250 ? 5.323 -2.338 -11.098 1.00 98.69 250 VAL A CA 1
ATOM 1927 C C . VAL A 1 250 ? 4.251 -1.385 -10.561 1.00 98.69 250 VAL A C 1
ATOM 1929 O O . VAL A 1 250 ? 4.573 -0.262 -10.166 1.00 98.69 250 VAL A O 1
ATOM 1932 N N . PRO A 1 251 ? 2.964 -1.774 -10.549 1.00 98.50 251 PRO A N 1
ATOM 1933 C CA . PRO A 1 251 ? 1.922 -0.924 -9.984 1.00 98.50 251 PRO A CA 1
ATOM 1934 C C . PRO A 1 251 ? 1.954 -0.917 -8.457 1.00 98.50 251 PRO A C 1
ATOM 1936 O O . PRO A 1 251 ? 1.997 -1.968 -7.820 1.00 98.50 251 PRO A O 1
ATOM 1939 N N . VAL A 1 252 ? 1.828 0.270 -7.872 1.00 98.12 252 VAL A N 1
ATOM 1940 C CA . VAL A 1 252 ? 1.618 0.457 -6.434 1.00 98.12 252 VAL A CA 1
ATOM 1941 C C . VAL A 1 252 ? 0.112 0.552 -6.194 1.00 98.12 252 VAL A C 1
ATOM 1943 O O . VAL A 1 252 ? -0.453 1.642 -6.170 1.00 98.12 252 VAL A O 1
ATOM 1946 N N . MET A 1 253 ? -0.554 -0.605 -6.115 1.00 96.25 253 MET A N 1
ATOM 1947 C CA . MET A 1 253 ? -2.020 -0.726 -6.079 1.00 96.25 253 MET A CA 1
ATOM 1948 C C . MET A 1 253 ? -2.479 -1.752 -5.036 1.00 96.25 253 MET A C 1
ATOM 1950 O O . MET A 1 253 ? -1.792 -2.744 -4.789 1.00 96.25 253 MET A O 1
ATOM 1954 N N . ILE A 1 254 ? -3.656 -1.526 -4.441 1.00 95.56 254 ILE A N 1
ATOM 1955 C CA . ILE A 1 254 ? -4.250 -2.430 -3.439 1.00 95.56 254 ILE A CA 1
ATOM 1956 C C . ILE A 1 254 ? -4.687 -3.746 -4.082 1.00 95.56 254 ILE A C 1
ATOM 1958 O O . ILE A 1 254 ? -4.273 -4.818 -3.652 1.00 95.56 254 ILE A O 1
ATOM 1962 N N . SER A 1 255 ? -5.489 -3.664 -5.140 1.00 96.25 255 SER A N 1
ATOM 1963 C CA . SER A 1 255 ? -6.022 -4.812 -5.873 1.00 96.25 255 SER A CA 1
ATOM 1964 C C . SER A 1 255 ? -5.921 -4.568 -7.379 1.00 96.25 255 SER A C 1
ATOM 1966 O O . SER A 1 255 ? -5.720 -3.432 -7.820 1.00 96.25 255 SER A O 1
ATOM 1968 N N . GLU A 1 256 ? -6.011 -5.633 -8.175 1.00 95.81 256 GLU A N 1
ATOM 1969 C CA . GLU A 1 256 ? -6.032 -5.504 -9.633 1.00 95.81 256 GLU A CA 1
ATOM 1970 C C . GLU A 1 256 ? -7.368 -4.943 -10.119 1.00 95.81 256 GLU A C 1
ATOM 1972 O O . GLU A 1 256 ? -8.408 -5.150 -9.506 1.00 95.81 256 GLU A O 1
ATOM 1977 N N . GLY A 1 257 ? -7.328 -4.215 -11.232 1.00 94.38 257 GLY A N 1
ATOM 1978 C CA . GLY A 1 257 ? -8.504 -3.585 -11.819 1.00 94.38 257 GLY A CA 1
ATOM 1979 C C . GLY A 1 257 ? -8.138 -2.805 -13.075 1.00 94.38 257 GLY A C 1
ATOM 1980 O O . GLY A 1 257 ? -7.154 -3.110 -13.755 1.00 94.38 257 GLY A O 1
ATOM 1981 N N . TYR A 1 258 ? -8.903 -1.758 -13.379 1.00 93.88 258 TYR A N 1
ATOM 1982 C CA . TYR A 1 258 ? -8.720 -0.958 -14.593 1.00 93.88 258 TYR A CA 1
ATOM 1983 C C . TYR A 1 258 ? -7.280 -0.443 -14.792 1.00 93.88 258 TYR A C 1
ATOM 1985 O O . TYR A 1 258 ? -6.715 -0.602 -15.877 1.00 93.88 258 TYR A O 1
ATOM 1993 N N . PHE A 1 259 ? -6.640 0.116 -13.759 1.00 94.69 259 PHE A N 1
ATOM 1994 C CA . PHE A 1 259 ? -5.288 0.672 -13.898 1.00 94.69 259 PHE A CA 1
ATOM 1995 C C . PHE A 1 259 ? -4.233 -0.386 -14.229 1.00 94.69 259 PHE A C 1
ATOM 1997 O O . PHE A 1 259 ? -3.418 -0.180 -15.130 1.00 94.69 259 PHE A O 1
ATOM 2004 N N . THR A 1 260 ? -4.266 -1.529 -13.542 1.00 96.69 260 THR A N 1
ATOM 2005 C CA . THR A 1 260 ? -3.284 -2.608 -13.717 1.00 96.69 260 THR A CA 1
ATOM 2006 C C . THR A 1 260 ? -3.566 -3.478 -14.946 1.00 96.69 260 THR A C 1
ATOM 2008 O O . THR A 1 260 ? -2.653 -4.050 -15.538 1.00 96.69 260 THR A O 1
ATOM 2011 N N . GLY A 1 261 ? -4.830 -3.592 -15.355 1.00 96.19 261 GLY A N 1
ATOM 2012 C CA . GLY A 1 261 ? -5.241 -4.379 -16.517 1.00 96.19 261 GLY A CA 1
ATOM 2013 C C . GLY A 1 261 ? -5.221 -3.604 -17.835 1.00 96.19 261 GLY A C 1
ATOM 2014 O O . GLY A 1 261 ? -4.977 -4.200 -18.883 1.00 96.19 261 GLY A O 1
ATOM 2015 N N . HIS A 1 262 ? -5.458 -2.287 -17.793 1.00 95.94 262 HIS A N 1
ATOM 2016 C CA . HIS A 1 262 ? -5.737 -1.485 -18.988 1.00 95.94 262 HIS A CA 1
ATOM 2017 C C . HIS A 1 262 ? -4.896 -0.208 -19.081 1.00 95.94 262 HIS A C 1
ATOM 2019 O O . HIS A 1 262 ? -4.143 -0.083 -20.046 1.00 95.94 262 HIS A O 1
ATOM 2025 N N . LYS A 1 263 ? -4.978 0.728 -18.119 1.00 96.50 263 LYS A N 1
ATOM 2026 C CA . LYS A 1 263 ? -4.317 2.052 -18.247 1.00 96.50 263 LYS A CA 1
ATOM 2027 C C . LYS A 1 263 ? -2.792 1.926 -18.322 1.00 96.50 263 LYS A C 1
ATOM 2029 O O . LYS A 1 263 ? -2.205 2.409 -19.286 1.00 96.50 263 LYS A O 1
ATOM 2034 N N . ILE A 1 264 ? -2.156 1.244 -17.362 1.00 98.12 264 ILE A N 1
ATOM 2035 C CA . ILE A 1 264 ? -0.693 1.073 -17.354 1.00 98.12 264 ILE A CA 1
ATOM 2036 C C . ILE A 1 264 ? -0.239 0.261 -18.580 1.00 98.12 264 ILE A C 1
ATOM 2038 O O . ILE A 1 264 ? 0.571 0.782 -19.343 1.00 98.12 264 ILE A O 1
ATOM 2042 N N . PRO A 1 265 ? -0.785 -0.941 -18.876 1.00 98.12 265 PRO A N 1
ATOM 2043 C CA . PRO A 1 265 ? -0.427 -1.662 -20.101 1.00 98.12 265 PRO A CA 1
ATOM 2044 C C . PRO A 1 265 ? -0.666 -0.868 -21.393 1.00 98.12 265 PRO A C 1
ATOM 2046 O O . PRO A 1 265 ? 0.064 -1.049 -22.363 1.00 98.12 265 PRO A O 1
ATOM 2049 N N . GLY A 1 266 ? -1.682 -0.002 -21.422 1.00 98.00 266 GLY A N 1
ATOM 2050 C CA . GLY A 1 266 ? -1.957 0.910 -22.530 1.00 98.00 266 GLY A CA 1
ATOM 2051 C C . GLY A 1 266 ? -0.806 1.881 -22.780 1.00 98.00 266 GLY A C 1
ATOM 2052 O O . GLY A 1 266 ? -0.351 1.975 -23.914 1.00 98.00 266 GLY A O 1
ATOM 2053 N N . ILE A 1 267 ? -0.286 2.507 -21.718 1.00 97.69 267 ILE A N 1
ATOM 2054 C CA . ILE A 1 267 ? 0.891 3.390 -21.778 1.00 97.69 267 ILE A CA 1
ATOM 2055 C C . ILE A 1 267 ? 2.124 2.616 -22.262 1.00 97.69 267 ILE A C 1
ATOM 2057 O O . ILE A 1 267 ? 2.865 3.086 -23.121 1.00 97.69 267 ILE A O 1
ATOM 2061 N N . LEU A 1 268 ? 2.350 1.407 -21.740 1.00 98.44 268 LEU A N 1
ATOM 2062 C CA . LEU A 1 268 ? 3.553 0.631 -22.061 1.00 98.44 268 LEU A CA 1
ATOM 2063 C C . LEU A 1 268 ? 3.612 0.181 -23.529 1.00 98.44 268 LEU A C 1
ATOM 2065 O O . LEU A 1 268 ? 4.698 0.063 -24.090 1.00 98.44 268 LEU A O 1
ATOM 2069 N N . LYS A 1 269 ? 2.464 -0.015 -24.190 1.00 97.94 269 LYS A N 1
ATOM 2070 C CA . LYS A 1 269 ? 2.394 -0.377 -25.622 1.00 97.94 269 LYS A CA 1
ATOM 2071 C C . LYS A 1 269 ? 2.966 0.683 -26.564 1.00 97.94 269 LYS A C 1
ATOM 2073 O O . LYS A 1 269 ? 3.170 0.392 -27.739 1.00 97.94 269 LYS A O 1
ATOM 2078 N N . GLU A 1 270 ? 3.213 1.887 -26.069 1.00 97.56 270 GLU A N 1
ATOM 2079 C CA . GLU A 1 270 ? 3.807 2.981 -26.835 1.00 97.56 270 GLU A CA 1
ATOM 2080 C C . GLU A 1 270 ? 5.332 2.871 -26.944 1.00 97.56 270 GLU A C 1
ATOM 2082 O O . GLU A 1 270 ? 5.947 3.538 -27.776 1.00 97.56 270 GLU A O 1
ATOM 2087 N N . PHE A 1 271 ? 5.943 2.006 -26.132 1.00 98.38 271 PHE A N 1
ATOM 2088 C CA . PHE A 1 271 ? 7.375 1.736 -26.124 1.00 98.38 271 PHE A CA 1
ATOM 2089 C C . PHE A 1 271 ? 7.683 0.405 -26.832 1.00 98.38 271 PHE A C 1
ATOM 2091 O O . PHE A 1 271 ? 6.829 -0.490 -26.873 1.00 98.38 271 PHE A O 1
ATOM 2098 N N . PRO A 1 272 ? 8.896 0.225 -27.390 1.00 98.12 272 PRO A N 1
ATOM 2099 C CA . PRO A 1 272 ? 9.300 -1.053 -27.969 1.00 98.12 272 PRO A CA 1
ATOM 2100 C C . PRO A 1 272 ? 9.178 -2.199 -26.952 1.00 98.12 272 PRO A C 1
ATOM 2102 O O . PRO A 1 272 ? 9.538 -2.064 -25.788 1.00 98.12 272 PRO A O 1
ATOM 2105 N N . LYS A 1 273 ? 8.682 -3.361 -27.389 1.00 93.69 273 LYS A N 1
ATOM 2106 C CA . LYS A 1 273 ? 8.328 -4.475 -26.488 1.00 93.69 273 LYS A CA 1
ATOM 2107 C C . LYS A 1 273 ? 9.492 -4.973 -25.615 1.00 93.69 273 LYS A C 1
ATOM 2109 O O . LYS A 1 273 ? 9.255 -5.447 -24.511 1.00 93.69 273 LYS A O 1
ATOM 2114 N N . ASP A 1 274 ? 10.725 -4.858 -26.100 1.00 95.50 274 ASP A N 1
ATOM 2115 C CA . ASP A 1 274 ? 11.915 -5.348 -25.399 1.00 95.50 274 ASP A CA 1
ATOM 2116 C C . ASP A 1 274 ? 12.533 -4.313 -24.439 1.00 95.50 274 ASP A C 1
ATOM 2118 O O . ASP A 1 274 ? 13.509 -4.625 -23.762 1.00 95.50 274 ASP A O 1
ATOM 2122 N N . THR A 1 275 ? 11.973 -3.097 -24.345 1.00 98.25 275 THR A N 1
ATOM 2123 C CA . THR A 1 275 ? 12.503 -2.020 -23.485 1.00 98.25 275 THR A CA 1
ATOM 2124 C C . THR A 1 275 ? 11.780 -1.893 -22.146 1.00 98.25 275 THR A C 1
ATOM 2126 O O . THR A 1 275 ? 12.171 -1.073 -21.317 1.00 98.25 275 THR A O 1
ATOM 2129 N N . TYR A 1 276 ? 10.738 -2.690 -21.900 1.00 98.62 276 TYR A N 1
ATOM 2130 C CA . TYR A 1 276 ? 10.052 -2.725 -20.612 1.00 98.62 276 TYR A CA 1
ATOM 2131 C C . TYR A 1 276 ? 9.614 -4.139 -20.228 1.00 98.62 276 TYR A C 1
ATOM 2133 O O . TYR A 1 276 ? 9.490 -5.031 -21.068 1.00 98.62 276 TYR A O 1
ATOM 2141 N N . ARG A 1 277 ? 9.344 -4.342 -18.938 1.00 98.75 277 ARG A N 1
ATOM 2142 C CA . ARG A 1 277 ? 8.703 -5.546 -18.401 1.00 98.75 277 ARG A CA 1
ATOM 2143 C C . ARG A 1 277 ? 7.631 -5.158 -17.401 1.00 98.75 277 ARG A C 1
ATOM 2145 O O . ARG A 1 277 ? 7.752 -4.156 -16.701 1.00 98.75 277 ARG A O 1
ATOM 2152 N N . TYR A 1 278 ? 6.584 -5.967 -17.362 1.00 98.69 278 TYR A N 1
ATOM 2153 C CA . TYR A 1 278 ? 5.399 -5.741 -16.550 1.00 98.69 278 TYR A CA 1
ATOM 2154 C C . TYR A 1 278 ? 4.954 -7.074 -15.933 1.00 98.69 278 TYR A C 1
ATOM 2156 O O . TYR A 1 278 ? 5.028 -8.082 -16.641 1.00 98.69 278 TYR A O 1
ATOM 2164 N N . PRO A 1 279 ? 4.508 -7.120 -14.662 1.00 98.12 279 PRO A N 1
ATOM 2165 C CA . PRO A 1 279 ? 4.099 -8.367 -14.022 1.00 98.12 279 PRO A CA 1
ATOM 2166 C C . PRO A 1 279 ? 2.940 -9.065 -14.737 1.00 98.12 279 PRO A C 1
ATOM 2168 O O . PRO A 1 279 ? 2.098 -8.436 -15.391 1.00 98.12 279 PRO A O 1
ATOM 2171 N N . GLU A 1 280 ? 2.861 -10.383 -14.576 1.00 97.50 280 GLU A N 1
ATOM 2172 C CA . GLU A 1 280 ? 1.734 -11.177 -15.069 1.00 97.50 280 GLU A CA 1
ATOM 2173 C C . GLU A 1 280 ? 0.452 -10.876 -14.274 1.00 97.50 280 GLU A C 1
ATOM 2175 O O . GLU A 1 280 ? 0.484 -10.266 -13.204 1.00 97.50 280 GLU A O 1
ATOM 2180 N N . ASN A 1 281 ? -0.709 -11.271 -14.801 1.00 96.25 281 ASN A N 1
ATOM 2181 C CA . ASN A 1 281 ? -1.965 -11.157 -14.052 1.00 96.25 281 ASN A CA 1
ATOM 2182 C C . ASN A 1 281 ? -1.890 -11.973 -12.747 1.00 96.25 281 ASN A C 1
ATOM 2184 O O . ASN A 1 281 ? -1.311 -13.058 -12.717 1.00 96.25 281 ASN A O 1
ATOM 2188 N N . GLY A 1 282 ? -2.439 -11.424 -11.664 1.00 96.12 282 GLY A N 1
ATOM 2189 C CA . GLY A 1 282 ? -2.277 -11.950 -10.308 1.00 96.12 282 GLY A CA 1
ATOM 2190 C C . GLY A 1 282 ? -1.019 -11.444 -9.590 1.00 96.12 282 GLY A C 1
ATOM 2191 O O . GLY A 1 282 ? -0.865 -11.691 -8.400 1.00 96.12 282 GLY A O 1
ATOM 2192 N N . GLN A 1 283 ? -0.117 -10.731 -10.273 1.00 97.38 283 GLN A N 1
ATOM 2193 C CA . GLN A 1 283 ? 1.131 -10.214 -9.699 1.00 97.38 283 GLN A CA 1
ATOM 2194 C C . GLN A 1 283 ? 1.203 -8.685 -9.702 1.00 97.38 283 GLN A C 1
ATOM 2196 O O . GLN A 1 283 ? 2.283 -8.131 -9.513 1.00 97.38 283 GLN A O 1
ATOM 2201 N N . ARG A 1 284 ? 0.100 -7.970 -9.957 1.00 97.12 284 ARG A N 1
ATOM 2202 C CA . ARG A 1 284 ? 0.129 -6.518 -10.237 1.00 97.12 284 ARG A CA 1
ATOM 2203 C C . ARG A 1 284 ? -0.380 -5.641 -9.097 1.00 97.12 284 ARG A C 1
ATOM 2205 O O . ARG A 1 284 ? -0.461 -4.430 -9.276 1.00 97.12 284 ARG A O 1
ATOM 2212 N N . ALA A 1 285 ? -0.745 -6.221 -7.961 1.00 97.44 285 ALA A N 1
ATOM 2213 C CA . ALA A 1 285 ? -1.241 -5.483 -6.807 1.00 97.44 285 ALA A CA 1
ATOM 2214 C C . ALA A 1 285 ? -0.967 -6.239 -5.503 1.00 97.44 285 ALA A C 1
ATOM 2216 O O . ALA A 1 285 ? -0.721 -7.446 -5.518 1.00 97.44 285 ALA A O 1
ATOM 2217 N N . LEU A 1 286 ? -1.048 -5.531 -4.376 1.00 97.38 286 LEU A N 1
ATOM 2218 C CA . LEU A 1 286 ? -0.791 -6.082 -3.047 1.00 97.38 286 LEU A CA 1
ATOM 2219 C C . LEU A 1 286 ? -1.627 -7.334 -2.760 1.00 97.38 286 LEU A C 1
ATOM 2221 O O . LEU A 1 286 ? -1.069 -8.375 -2.422 1.00 97.38 286 LEU A O 1
ATOM 2225 N N . ILE A 1 287 ? -2.953 -7.249 -2.884 1.00 96.88 287 ILE A N 1
ATOM 2226 C CA . ILE A 1 287 ? -3.838 -8.338 -2.460 1.00 96.88 287 ILE A CA 1
ATOM 2227 C C . ILE A 1 287 ? -3.754 -9.519 -3.427 1.00 96.88 287 ILE A C 1
ATOM 2229 O O . ILE A 1 287 ? -3.682 -10.664 -2.983 1.00 96.88 287 ILE A O 1
ATOM 2233 N N . THR A 1 288 ? -3.726 -9.264 -4.739 1.00 96.00 288 THR A N 1
ATOM 2234 C CA . THR A 1 288 ? -3.669 -10.350 -5.729 1.00 96.00 288 THR A CA 1
ATOM 2235 C C . THR A 1 288 ? -2.348 -11.108 -5.664 1.00 96.00 288 THR A C 1
ATOM 2237 O O . THR A 1 288 ? -2.351 -12.331 -5.783 1.00 96.00 288 THR A O 1
ATOM 2240 N N . PHE A 1 289 ? -1.240 -10.411 -5.387 1.00 96.81 289 PHE A N 1
ATOM 2241 C CA . PHE A 1 289 ? 0.082 -11.024 -5.302 1.00 96.81 289 PHE A CA 1
ATOM 2242 C C . PHE A 1 289 ? 0.383 -11.630 -3.922 1.00 96.81 289 PHE A C 1
ATOM 2244 O O . PHE A 1 289 ? 0.945 -12.722 -3.821 1.00 96.81 289 PHE A O 1
ATOM 2251 N N . LYS A 1 290 ? 0.026 -10.923 -2.842 1.00 94.25 290 LYS A N 1
ATOM 2252 C CA . LYS A 1 290 ? 0.380 -11.250 -1.449 1.00 94.25 290 LYS A CA 1
ATOM 2253 C C . LYS A 1 290 ? -0.771 -10.940 -0.487 1.00 94.25 290 LYS A C 1
ATOM 2255 O O . LYS A 1 290 ? -0.612 -10.184 0.468 1.00 94.25 290 LYS A O 1
ATOM 2260 N N . LYS A 1 291 ? -1.926 -11.579 -0.683 1.00 92.25 291 LYS A N 1
ATOM 2261 C CA . LYS A 1 291 ? -3.123 -11.415 0.168 1.00 92.25 291 LYS A CA 1
ATOM 2262 C C . LYS A 1 291 ? -2.843 -11.413 1.678 1.00 92.25 291 LYS A C 1
ATOM 2264 O O . LYS A 1 291 ? -3.295 -10.512 2.375 1.00 92.25 291 LYS A O 1
ATOM 2269 N N . SER A 1 292 ? -2.036 -12.353 2.176 1.00 86.94 292 SER A N 1
ATOM 2270 C CA . SER A 1 292 ? -1.713 -12.439 3.610 1.00 86.94 292 SER A CA 1
ATOM 2271 C C . SER A 1 292 ? -0.980 -11.204 4.154 1.00 86.94 292 SER A C 1
ATOM 2273 O O . SER A 1 292 ? -1.073 -10.908 5.345 1.00 86.94 292 SER A O 1
ATOM 2275 N N . TYR A 1 293 ? -0.271 -10.455 3.303 1.00 90.56 293 TYR A N 1
ATOM 2276 C CA . TYR A 1 293 ? 0.382 -9.205 3.695 1.00 90.56 293 TYR A CA 1
ATOM 2277 C C . TYR A 1 293 ? -0.633 -8.074 3.853 1.00 90.56 293 TYR A C 1
ATOM 2279 O O . TYR A 1 293 ? -0.446 -7.236 4.730 1.00 90.56 293 TYR A O 1
ATOM 2287 N N . ALA A 1 294 ? -1.718 -8.066 3.072 1.00 91.56 294 ALA A N 1
ATOM 2288 C CA . ALA A 1 294 ? -2.804 -7.106 3.253 1.00 91.56 294 ALA A CA 1
ATOM 2289 C C . ALA A 1 294 ? -3.496 -7.305 4.609 1.00 91.56 294 ALA A C 1
ATOM 2291 O O . ALA A 1 294 ? -3.631 -6.345 5.366 1.00 91.56 294 ALA A O 1
ATOM 2292 N N . SER A 1 295 ? -3.827 -8.553 4.966 1.00 88.19 295 SER A N 1
ATOM 2293 C CA . SER A 1 295 ? -4.366 -8.892 6.291 1.00 88.19 295 SER A CA 1
ATOM 2294 C C . SER A 1 295 ? -3.400 -8.434 7.393 1.00 88.19 295 SER A C 1
ATOM 2296 O O . SER A 1 295 ? -3.784 -7.687 8.291 1.00 88.19 295 SER A O 1
ATOM 2298 N N . ARG A 1 296 ? -2.103 -8.758 7.270 1.00 87.88 296 ARG A N 1
ATOM 2299 C CA . ARG A 1 296 ? -1.071 -8.353 8.241 1.00 87.88 296 ARG A CA 1
ATOM 2300 C C . ARG A 1 296 ? -0.920 -6.834 8.380 1.00 87.88 296 ARG A C 1
ATOM 2302 O O . ARG A 1 296 ? -0.702 -6.353 9.487 1.00 87.88 296 ARG A O 1
ATOM 2309 N N . LEU A 1 297 ? -1.016 -6.084 7.283 1.00 90.00 297 LEU A N 1
ATOM 2310 C CA . LEU A 1 297 ? -0.966 -4.620 7.289 1.00 90.00 297 LEU A CA 1
ATOM 2311 C C . LEU A 1 297 ? -2.129 -4.027 8.086 1.00 90.00 297 LEU A C 1
ATOM 2313 O O . LEU A 1 297 ? -1.914 -3.128 8.899 1.00 90.00 297 LEU A O 1
ATOM 2317 N N . VAL A 1 298 ? -3.340 -4.563 7.908 1.00 91.44 298 VAL A N 1
ATOM 2318 C CA . VAL A 1 298 ? -4.508 -4.130 8.684 1.00 91.44 298 VAL A CA 1
ATOM 2319 C C . VAL A 1 298 ? -4.309 -4.413 10.172 1.00 91.44 298 VAL A C 1
ATOM 2321 O O . VAL A 1 298 ? -4.493 -3.515 10.995 1.00 91.44 298 VAL A O 1
ATOM 2324 N N . GLU A 1 299 ? -3.869 -5.628 10.520 1.00 87.38 299 GLU A N 1
ATOM 2325 C CA . GLU A 1 299 ? -3.547 -5.990 11.908 1.00 87.38 299 GLU A CA 1
ATOM 2326 C C . GLU A 1 299 ? -2.523 -5.021 12.513 1.00 87.38 299 GLU A C 1
ATOM 2328 O O . GLU A 1 299 ? -2.688 -4.565 13.645 1.00 87.38 299 GLU A O 1
ATOM 2333 N N . TRP A 1 300 ? -1.475 -4.693 11.754 1.00 86.12 300 TRP A N 1
ATOM 2334 C CA . TRP A 1 300 ? -0.390 -3.820 12.188 1.00 86.12 300 TRP A CA 1
ATOM 2335 C C . TRP A 1 300 ? -0.865 -2.395 12.452 1.00 86.12 300 TRP A C 1
ATOM 2337 O O . TRP A 1 300 ? -0.606 -1.854 13.528 1.00 86.12 300 TRP A O 1
ATOM 2347 N N . ARG A 1 301 ? -1.601 -1.796 11.508 1.00 89.12 301 ARG A N 1
ATOM 2348 C CA . ARG A 1 301 ? -2.147 -0.441 11.663 1.00 89.12 301 ARG A CA 1
ATOM 2349 C C . ARG A 1 301 ? -3.120 -0.362 12.832 1.00 89.12 301 ARG A C 1
ATOM 2351 O O . ARG A 1 301 ? -3.051 0.573 13.629 1.00 89.12 301 ARG A O 1
ATOM 2358 N N . ALA A 1 302 ? -3.960 -1.380 13.005 1.00 87.94 302 ALA A N 1
ATOM 2359 C CA . ALA A 1 302 ? -4.869 -1.438 14.139 1.00 87.94 302 ALA A CA 1
ATOM 2360 C C . ALA A 1 302 ? -4.131 -1.617 15.480 1.00 87.94 302 ALA A C 1
ATOM 2362 O O . ALA A 1 302 ? -4.610 -1.169 16.529 1.00 87.94 302 ALA A O 1
ATOM 2363 N N . ALA A 1 303 ? -2.948 -2.242 15.472 1.00 79.81 303 ALA A N 1
ATOM 2364 C CA . ALA A 1 303 ? -2.304 -2.704 16.689 1.00 79.81 303 ALA A CA 1
ATOM 2365 C C . ALA A 1 303 ? -1.951 -1.615 17.694 1.00 79.81 303 ALA A C 1
ATOM 2367 O O . ALA A 1 303 ? -2.124 -1.808 18.901 1.00 79.81 303 ALA A O 1
ATOM 2368 N N . GLY A 1 304 ? -1.483 -0.466 17.210 1.00 70.19 304 GLY A N 1
ATOM 2369 C CA . GLY A 1 304 ? -1.144 0.654 18.085 1.00 70.19 304 GLY A CA 1
ATOM 2370 C C . GLY A 1 304 ? -2.344 1.145 18.898 1.00 70.19 304 GLY A C 1
ATOM 2371 O O . GLY A 1 304 ? -2.183 1.643 20.002 1.00 70.19 304 GLY A O 1
ATOM 2372 N N . LYS A 1 305 ? -3.572 0.974 18.396 1.00 82.19 305 LYS A N 1
ATOM 2373 C CA . LYS A 1 305 ? -4.781 1.525 19.031 1.00 82.19 305 LYS A CA 1
ATOM 2374 C C . LYS A 1 305 ? -5.623 0.472 19.753 1.00 82.19 305 LYS A C 1
ATOM 2376 O O . LYS A 1 305 ? -6.359 0.785 20.698 1.00 82.19 305 LYS A O 1
ATOM 2381 N N . LEU A 1 306 ? -5.492 -0.792 19.358 1.00 77.38 306 LEU A N 1
ATOM 2382 C CA . LEU A 1 306 ? -6.218 -1.901 19.970 1.00 77.38 306 LEU A CA 1
ATOM 2383 C C . LEU A 1 306 ? -5.664 -2.333 21.322 1.00 77.38 306 LEU A C 1
ATOM 2385 O O . LEU A 1 306 ? -6.426 -2.785 22.177 1.00 77.38 306 LEU A O 1
ATOM 2389 N N . TRP A 1 307 ? -4.375 -2.161 21.569 1.00 72.94 307 TRP A N 1
ATOM 2390 C CA . TRP A 1 307 ? -3.724 -2.730 22.745 1.00 72.94 307 TRP A CA 1
ATOM 2391 C C . TRP A 1 307 ? -2.897 -1.682 23.492 1.00 72.94 307 TRP A C 1
ATOM 2393 O O . TRP A 1 307 ? -2.635 -0.624 22.924 1.00 72.94 307 TRP A O 1
ATOM 2403 N N . PRO A 1 308 ? -2.519 -1.939 24.760 1.00 69.38 308 PRO A N 1
ATOM 2404 C CA . PRO A 1 308 ? -1.635 -1.044 25.495 1.00 69.38 308 PRO A CA 1
ATOM 2405 C C . PRO A 1 308 ? -0.365 -0.761 24.694 1.00 69.38 308 PRO A C 1
ATOM 2407 O O . PRO A 1 308 ? 0.216 -1.673 24.096 1.00 69.38 308 PRO A O 1
ATOM 2410 N N . GLN A 1 309 ? 0.021 0.509 24.661 1.00 68.69 309 GLN A N 1
ATOM 2411 C CA . GLN A 1 309 ? 1.257 0.947 24.036 1.00 68.69 309 GLN A CA 1
ATOM 2412 C C . GLN A 1 309 ? 2.356 1.012 25.090 1.00 68.69 309 GLN A C 1
ATOM 2414 O O . GLN A 1 309 ? 2.104 1.316 26.256 1.00 68.69 309 GLN A O 1
ATOM 2419 N N . LEU A 1 310 ? 3.574 0.677 24.678 1.00 67.31 310 LEU A N 1
ATOM 2420 C CA . LEU A 1 310 ? 4.731 0.770 25.548 1.00 67.31 310 LEU A CA 1
ATOM 2421 C C . LEU A 1 310 ? 5.248 2.206 25.520 1.00 67.31 310 LEU A C 1
ATOM 2423 O O . LEU A 1 310 ? 5.661 2.694 24.471 1.00 67.31 310 LEU A O 1
ATOM 2427 N N . GLU A 1 311 ? 5.237 2.867 26.666 1.00 72.31 311 GLU A N 1
ATOM 2428 C CA . GLU A 1 311 ? 5.817 4.195 26.826 1.00 72.31 311 GLU A CA 1
ATOM 2429 C C . GLU A 1 311 ? 7.212 4.075 27.430 1.00 72.31 311 GLU A C 1
ATOM 2431 O O . GLU A 1 311 ? 7.424 3.319 28.382 1.00 72.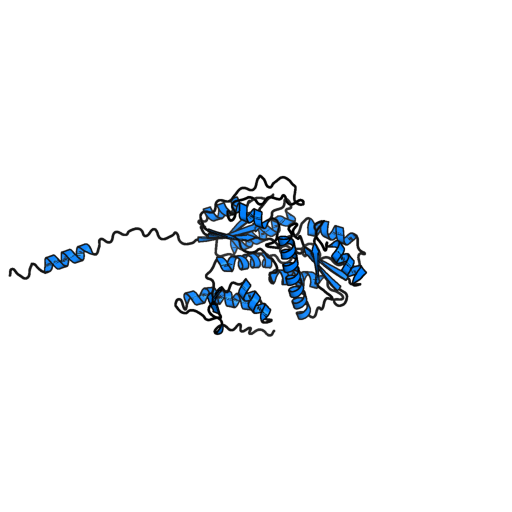31 311 GLU A O 1
ATOM 2436 N N . VAL A 1 312 ? 8.169 4.813 26.868 1.00 67.44 312 VAL A N 1
ATOM 2437 C CA . VAL A 1 312 ? 9.541 4.848 27.373 1.00 67.44 312 VAL A CA 1
ATOM 2438 C C . VAL A 1 312 ? 10.013 6.274 27.572 1.00 67.44 312 VAL A C 1
ATOM 2440 O O . VAL A 1 312 ? 9.832 7.128 26.707 1.00 67.44 312 VAL A O 1
ATOM 2443 N N . ALA A 1 313 ? 10.654 6.540 28.705 1.00 69.44 313 ALA A N 1
ATOM 2444 C CA . ALA A 1 313 ? 11.270 7.838 28.940 1.00 69.44 313 ALA A CA 1
ATOM 2445 C C . ALA A 1 313 ? 12.551 7.970 28.097 1.00 69.44 313 ALA A C 1
ATOM 2447 O O . ALA A 1 313 ? 13.460 7.148 28.220 1.00 69.44 313 ALA A O 1
ATOM 2448 N N . LYS A 1 314 ? 12.651 9.005 27.260 1.00 66.62 314 LYS A N 1
ATOM 2449 C CA . LYS A 1 314 ? 13.833 9.327 26.452 1.00 66.62 314 LYS A CA 1
ATOM 2450 C C . LYS A 1 314 ? 14.146 10.816 26.561 1.00 66.62 314 LYS A C 1
ATOM 2452 O O . LYS A 1 314 ? 13.334 11.646 26.179 1.00 66.62 314 LYS A O 1
ATOM 2457 N N . ALA A 1 315 ? 15.333 11.155 27.068 1.00 72.44 315 ALA A N 1
ATOM 2458 C CA . ALA A 1 315 ? 15.814 12.540 27.179 1.00 72.44 315 ALA A CA 1
ATOM 2459 C C . ALA A 1 315 ? 14.843 13.522 27.886 1.00 72.44 315 ALA A C 1
ATOM 2461 O O . ALA A 1 315 ? 14.821 14.708 27.573 1.00 72.44 315 ALA A O 1
ATOM 2462 N N . GLY A 1 316 ? 14.060 13.039 28.858 1.00 70.94 316 GLY A N 1
ATOM 2463 C CA . GLY A 1 316 ? 13.072 13.849 29.586 1.00 70.94 316 GLY A CA 1
ATOM 2464 C C . GLY A 1 316 ? 11.685 13.917 28.936 1.00 70.94 316 GLY A C 1
ATOM 2465 O O . GLY A 1 316 ? 10.793 14.535 29.510 1.00 70.94 316 GLY A O 1
ATOM 2466 N N . GLU A 1 317 ? 11.486 13.256 27.795 1.00 74.06 317 GLU A N 1
ATOM 2467 C CA . GLU A 1 317 ? 10.195 13.109 27.118 1.00 74.06 317 GLU A CA 1
ATOM 2468 C C . GLU A 1 317 ? 9.688 11.663 27.201 1.00 74.06 317 GLU A C 1
ATOM 2470 O O . GLU A 1 317 ? 10.471 10.723 27.351 1.00 74.06 317 GLU A O 1
ATOM 2475 N N . THR A 1 318 ? 8.374 11.474 27.082 1.00 74.69 318 THR A N 1
ATOM 2476 C CA . THR A 1 318 ? 7.770 10.146 26.929 1.00 74.69 318 THR A CA 1
ATOM 2477 C C . THR A 1 318 ? 7.644 9.825 25.447 1.00 74.69 318 THR A C 1
ATOM 2479 O O . THR A 1 318 ? 6.949 10.519 24.708 1.00 74.69 318 THR A O 1
ATOM 2482 N N . LEU A 1 319 ? 8.308 8.759 25.014 1.00 72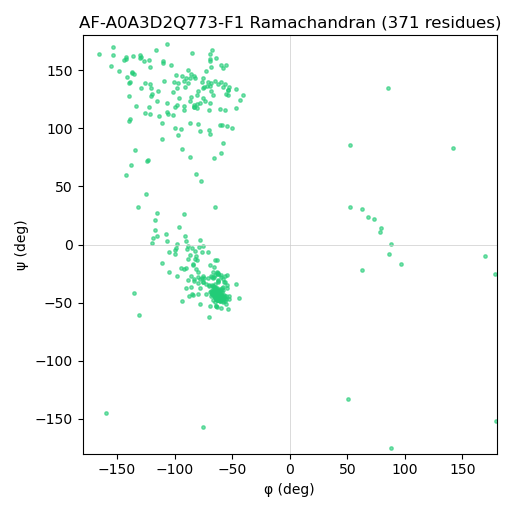.69 319 LEU A N 1
ATOM 2483 C CA . LEU A 1 319 ? 8.201 8.213 23.671 1.00 72.69 319 LEU A CA 1
ATOM 2484 C C . LEU A 1 319 ? 7.215 7.044 23.669 1.00 72.69 319 LEU A C 1
ATOM 2486 O O . LEU A 1 319 ? 7.442 6.033 24.333 1.00 72.69 319 LEU A O 1
ATOM 2490 N N . GLU A 1 320 ? 6.151 7.162 22.882 1.00 75.25 320 GLU A N 1
ATOM 2491 C CA . GLU A 1 320 ? 5.227 6.060 22.626 1.00 75.25 320 GLU A CA 1
ATOM 2492 C C . GLU A 1 320 ? 5.823 5.129 21.552 1.00 75.25 320 GLU A C 1
ATOM 2494 O O . GLU A 1 320 ? 6.077 5.535 20.414 1.00 75.25 320 GLU A O 1
ATOM 2499 N N . LEU A 1 321 ? 6.089 3.873 21.913 1.00 70.00 321 LEU A N 1
ATOM 2500 C CA . LEU A 1 321 ? 6.643 2.861 21.012 1.00 70.00 321 LEU A CA 1
ATOM 2501 C C . LEU A 1 321 ? 5.521 2.152 20.244 1.00 70.00 321 LEU A C 1
ATOM 2503 O O . LEU A 1 321 ? 5.170 1.002 20.523 1.00 70.00 321 LEU A O 1
ATOM 2507 N N . THR A 1 322 ? 4.961 2.846 19.252 1.00 75.06 322 THR A N 1
ATOM 2508 C CA . THR A 1 322 ? 4.085 2.227 18.247 1.00 75.06 322 THR A CA 1
ATOM 2509 C C . THR A 1 322 ? 4.867 1.197 17.420 1.00 75.06 322 THR A C 1
ATOM 2511 O O . THR A 1 322 ? 6.095 1.262 17.327 1.00 75.06 322 THR A O 1
ATOM 2514 N N . LEU A 1 323 ? 4.176 0.262 16.752 1.00 75.69 323 LEU A N 1
ATOM 2515 C CA . LEU A 1 323 ? 4.846 -0.673 15.833 1.00 75.69 323 LEU A CA 1
ATOM 2516 C C . LEU A 1 323 ? 5.594 0.064 14.710 1.00 75.69 323 LEU A C 1
ATOM 2518 O O . LEU A 1 323 ? 6.703 -0.329 14.357 1.00 75.69 323 LEU A O 1
ATOM 2522 N N . ASP A 1 324 ? 5.024 1.164 14.216 1.00 76.81 324 ASP A N 1
ATOM 2523 C CA . ASP A 1 324 ? 5.651 2.028 13.214 1.00 76.81 324 ASP A CA 1
ATOM 2524 C C . ASP A 1 324 ? 6.911 2.704 13.767 1.00 76.81 324 ASP A C 1
ATOM 2526 O O . ASP A 1 324 ? 7.949 2.714 13.108 1.00 76.81 324 ASP A O 1
ATOM 2530 N N . LYS A 1 325 ? 6.877 3.185 15.018 1.00 76.56 325 LYS A N 1
ATOM 2531 C CA . LYS A 1 325 ? 8.052 3.792 15.649 1.00 76.56 325 LYS A CA 1
ATOM 2532 C C . LYS A 1 325 ? 9.153 2.769 15.907 1.00 76.56 325 LYS A C 1
ATOM 2534 O O . LYS A 1 325 ? 10.330 3.050 15.692 1.00 76.56 325 LYS A O 1
ATOM 2539 N N . CYS A 1 326 ? 8.785 1.567 16.341 1.00 72.31 326 CYS A N 1
ATOM 2540 C CA . CYS A 1 326 ? 9.715 0.454 16.493 1.00 72.31 326 CYS A CA 1
ATOM 2541 C C . CYS A 1 326 ? 10.357 0.072 15.159 1.00 72.31 326 CYS A C 1
ATOM 2543 O O . CYS A 1 326 ? 11.556 -0.197 15.116 1.00 72.31 326 CYS A O 1
ATOM 2545 N N . GLN A 1 327 ? 9.575 0.071 14.081 1.00 73.69 327 GLN A N 1
ATOM 2546 C CA . GLN A 1 327 ? 10.066 -0.183 12.736 1.00 73.69 327 GLN A CA 1
ATOM 2547 C C . GLN A 1 327 ? 11.041 0.905 12.269 1.00 73.69 327 GLN A C 1
ATOM 2549 O O . GLN A 1 327 ? 12.113 0.561 11.780 1.00 73.69 327 GLN A O 1
ATOM 2554 N N . GLU A 1 328 ? 10.723 2.183 12.482 1.00 73.88 328 GLU A N 1
ATOM 2555 C CA . GLU A 1 328 ? 11.610 3.315 12.177 1.00 73.88 328 GLU A CA 1
ATOM 2556 C C . GLU A 1 328 ? 12.948 3.189 12.926 1.00 73.88 328 GLU A C 1
ATOM 2558 O O . GLU A 1 328 ? 14.020 3.265 12.326 1.00 73.88 328 GLU A O 1
ATOM 2563 N N . ILE A 1 329 ? 12.901 2.921 14.238 1.00 70.12 329 ILE A N 1
ATOM 2564 C CA . ILE A 1 329 ? 14.099 2.711 15.069 1.00 70.12 329 ILE A CA 1
ATOM 2565 C C . ILE A 1 329 ? 14.911 1.520 14.550 1.00 70.12 329 ILE A C 1
ATOM 2567 O O . ILE A 1 329 ? 16.138 1.585 14.458 1.00 70.12 329 ILE A O 1
ATOM 2571 N N . ALA A 1 330 ? 14.235 0.424 14.206 1.00 67.62 330 ALA A N 1
ATOM 2572 C CA . ALA A 1 330 ? 14.873 -0.774 13.692 1.00 67.62 330 ALA A CA 1
ATOM 2573 C C . ALA A 1 330 ? 15.534 -0.523 12.326 1.00 67.62 330 ALA A C 1
ATOM 2575 O O . ALA A 1 330 ? 16.667 -0.955 12.124 1.00 67.62 330 ALA A O 1
ATOM 2576 N N . GLN A 1 331 ? 14.885 0.212 11.418 1.00 68.88 331 GLN A N 1
ATOM 2577 C CA . GLN A 1 331 ? 15.450 0.626 10.128 1.00 68.88 331 GLN A CA 1
ATOM 2578 C C . GLN A 1 331 ? 16.672 1.526 10.306 1.00 68.88 331 GLN A C 1
ATOM 2580 O O . GLN A 1 331 ? 17.717 1.244 9.727 1.00 68.88 331 GLN A O 1
ATOM 2585 N N . ALA A 1 332 ? 16.591 2.542 11.170 1.00 69.56 332 ALA A N 1
ATOM 2586 C CA . ALA A 1 332 ? 17.719 3.427 11.466 1.00 69.56 332 ALA A CA 1
ATOM 2587 C C . ALA A 1 332 ? 18.937 2.672 12.034 1.00 69.56 332 ALA A C 1
ATOM 2589 O O . ALA A 1 332 ? 20.076 3.105 11.872 1.00 69.56 332 ALA A O 1
ATOM 2590 N N . ALA A 1 333 ? 18.705 1.526 12.679 1.00 64.25 333 ALA A N 1
ATOM 2591 C CA . ALA A 1 333 ? 19.743 0.643 13.200 1.00 64.25 333 ALA A CA 1
ATOM 2592 C C . ALA A 1 333 ? 20.214 -0.443 12.207 1.00 64.25 333 ALA A C 1
ATOM 2594 O O . ALA A 1 333 ? 21.005 -1.303 12.600 1.00 64.25 333 ALA A O 1
ATOM 2595 N N . GLY A 1 334 ? 19.715 -0.459 10.964 1.00 65.94 334 GLY A N 1
ATOM 2596 C CA . GLY A 1 334 ? 20.010 -1.503 9.970 1.00 65.94 334 GLY A CA 1
ATOM 2597 C C . GLY A 1 334 ? 19.415 -2.877 10.311 1.00 65.94 334 GLY A C 1
ATOM 2598 O O . GLY A 1 334 ? 19.942 -3.904 9.901 1.00 65.94 334 GLY A O 1
ATOM 2599 N N . LYS A 1 335 ? 18.354 -2.918 11.128 1.00 63.84 335 LYS A N 1
ATOM 2600 C CA . LYS A 1 335 ? 17.695 -4.135 11.643 1.00 63.84 335 LYS A CA 1
ATOM 2601 C C . LYS A 1 335 ? 16.172 -4.091 11.490 1.00 63.84 335 LYS A C 1
ATOM 2603 O O . LYS A 1 335 ? 15.463 -4.635 12.343 1.00 63.84 335 LYS A O 1
ATOM 2608 N N . GLY A 1 336 ? 15.664 -3.439 10.441 1.00 58.28 336 GLY A N 1
ATOM 2609 C CA . GLY A 1 336 ? 14.240 -3.185 10.152 1.00 58.28 336 GLY A CA 1
ATOM 2610 C C . GLY A 1 336 ? 13.374 -4.425 9.880 1.00 58.28 336 GLY A C 1
ATOM 2611 O O . GLY A 1 336 ? 12.453 -4.370 9.068 1.00 58.28 336 GLY A O 1
ATOM 2612 N N . TYR A 1 337 ? 13.684 -5.552 10.515 1.00 60.75 337 TYR A N 1
ATOM 2613 C CA . TYR A 1 337 ? 13.030 -6.833 10.337 1.00 60.75 337 TYR A CA 1
ATOM 2614 C C . TYR A 1 337 ? 11.734 -6.931 11.161 1.00 60.75 337 TYR A C 1
ATOM 2616 O O . TYR A 1 337 ? 11.710 -6.520 12.326 1.00 60.75 337 TYR A O 1
ATOM 2624 N N . PRO A 1 338 ? 10.684 -7.590 10.633 1.00 54.81 338 PRO A N 1
ATOM 2625 C CA . PRO A 1 338 ? 9.422 -7.808 11.347 1.00 54.81 338 PRO A CA 1
ATOM 2626 C C . PRO A 1 338 ? 9.563 -8.495 12.717 1.00 54.81 338 PRO A C 1
ATOM 2628 O O . PRO A 1 338 ? 8.729 -8.296 13.598 1.00 54.81 338 PRO A O 1
ATOM 2631 N N . CYS A 1 339 ? 10.624 -9.286 12.933 1.00 55.94 339 CYS A N 1
ATOM 2632 C CA . CYS A 1 339 ? 10.889 -9.940 14.218 1.00 55.94 339 CYS A CA 1
ATOM 2633 C C . CYS A 1 339 ? 11.193 -8.945 15.347 1.00 55.94 339 CYS A C 1
ATOM 2635 O O . CYS A 1 339 ? 10.789 -9.182 16.485 1.00 55.94 339 CYS A O 1
ATOM 2637 N N . SER A 1 340 ? 11.846 -7.820 15.035 1.00 57.81 340 SER A N 1
ATOM 2638 C CA . SER A 1 340 ? 12.091 -6.737 15.991 1.00 57.81 340 SER A CA 1
ATOM 2639 C C . SER A 1 340 ? 10.759 -6.169 16.475 1.00 57.81 340 SER A C 1
ATOM 2641 O O . SER A 1 340 ? 10.540 -6.002 17.672 1.00 57.81 340 SER A O 1
ATOM 2643 N N . VAL A 1 341 ? 9.818 -5.974 15.551 1.00 60.09 341 VAL A N 1
ATOM 2644 C CA . VAL A 1 341 ? 8.496 -5.423 15.851 1.00 60.09 341 VAL A CA 1
ATOM 2645 C C . VAL A 1 341 ? 7.600 -6.413 16.601 1.00 60.09 341 VAL A C 1
ATOM 2647 O O . VAL A 1 341 ? 6.875 -6.013 17.510 1.00 60.09 341 VAL A O 1
ATOM 2650 N N . LEU A 1 342 ? 7.706 -7.717 16.324 1.00 60.84 342 LEU A N 1
ATOM 2651 C CA . LEU A 1 342 ? 7.016 -8.750 17.106 1.00 60.84 342 LEU A CA 1
ATOM 2652 C C . LEU A 1 342 ? 7.517 -8.811 18.560 1.00 60.84 342 LEU A C 1
ATOM 2654 O O . LEU A 1 342 ? 6.715 -8.991 19.477 1.00 60.84 342 LEU A O 1
ATOM 2658 N N . ALA A 1 343 ? 8.820 -8.623 18.789 1.00 61.94 343 ALA A N 1
ATOM 2659 C CA . ALA A 1 343 ? 9.381 -8.556 20.138 1.00 61.94 343 ALA A CA 1
ATOM 2660 C C . ALA A 1 343 ? 8.826 -7.349 20.913 1.00 61.94 343 ALA A C 1
ATOM 2662 O O . ALA A 1 343 ? 8.418 -7.494 22.065 1.00 61.94 343 ALA A O 1
ATOM 2663 N N . PHE A 1 344 ? 8.708 -6.188 20.260 1.00 62.12 344 PHE A N 1
ATOM 2664 C CA . PHE A 1 344 ? 8.051 -5.014 20.840 1.00 62.12 344 PHE A CA 1
ATOM 2665 C C . PHE A 1 344 ? 6.562 -5.233 21.088 1.00 62.12 344 PHE A C 1
ATOM 2667 O O . PHE A 1 344 ? 6.053 -4.849 22.137 1.00 62.12 344 PHE A O 1
ATOM 2674 N N . ARG A 1 345 ? 5.863 -5.905 20.169 1.00 62.62 345 ARG A N 1
ATOM 2675 C CA . ARG A 1 345 ? 4.457 -6.274 20.339 1.00 62.62 345 ARG A CA 1
ATOM 2676 C C . ARG A 1 345 ? 4.256 -7.133 21.586 1.00 62.62 345 ARG A C 1
ATOM 2678 O O . ARG A 1 345 ? 3.350 -6.868 22.374 1.00 62.62 345 ARG A O 1
ATOM 2685 N N . LEU A 1 346 ? 5.111 -8.137 21.778 1.00 66.31 346 LEU A N 1
ATOM 2686 C CA . LEU A 1 346 ? 5.090 -8.983 22.966 1.00 66.31 346 LEU A CA 1
ATOM 2687 C C . LEU A 1 346 ? 5.409 -8.167 24.225 1.00 66.31 346 LEU A C 1
ATOM 2689 O O . LEU A 1 346 ? 4.712 -8.305 25.227 1.00 66.31 346 LEU A O 1
ATOM 2693 N N . ALA A 1 347 ? 6.406 -7.286 24.166 1.00 63.47 347 ALA A N 1
ATOM 2694 C CA . ALA A 1 347 ? 6.798 -6.426 25.277 1.00 63.47 347 ALA A CA 1
ATOM 2695 C C . ALA A 1 347 ? 5.669 -5.463 25.692 1.00 63.47 347 ALA A C 1
ATOM 2697 O O . ALA A 1 347 ? 5.314 -5.415 26.865 1.00 63.47 347 ALA A O 1
ATOM 2698 N N . GLY A 1 348 ? 5.027 -4.773 24.744 1.00 61.41 348 GLY A N 1
ATOM 2699 C CA . GLY A 1 348 ? 3.931 -3.836 25.021 1.00 61.41 348 GLY A CA 1
ATOM 2700 C C . GLY A 1 348 ? 2.676 -4.493 25.606 1.00 61.41 348 GLY A C 1
ATOM 2701 O O . GLY A 1 348 ? 1.940 -3.854 26.349 1.00 61.41 348 GLY A O 1
ATOM 2702 N N . VAL A 1 349 ? 2.449 -5.783 25.334 1.00 63.75 349 VAL A N 1
ATOM 2703 C CA . VAL A 1 349 ? 1.360 -6.551 25.963 1.00 63.75 349 VAL A CA 1
ATOM 2704 C C . VAL A 1 349 ? 1.766 -7.096 27.331 1.00 63.75 349 VAL A C 1
ATOM 2706 O O . VAL A 1 349 ? 0.972 -7.057 28.266 1.00 63.75 349 VAL A O 1
ATOM 2709 N N . THR A 1 350 ? 2.977 -7.638 27.459 1.00 64.12 350 THR A N 1
ATOM 2710 C CA . THR A 1 350 ? 3.380 -8.394 28.656 1.00 64.12 350 THR A CA 1
ATOM 2711 C C . THR A 1 350 ? 3.918 -7.509 29.776 1.00 64.12 350 THR A C 1
ATOM 2713 O O . THR A 1 350 ? 3.632 -7.776 30.940 1.00 64.12 350 THR A O 1
ATOM 2716 N N . LEU A 1 351 ? 4.650 -6.439 29.463 1.00 65.00 351 LEU A N 1
ATOM 2717 C CA . LEU A 1 351 ? 5.305 -5.608 30.474 1.00 65.00 351 LEU A CA 1
ATOM 2718 C C . LEU A 1 351 ? 4.325 -4.847 31.373 1.00 65.00 351 LEU A C 1
ATOM 2720 O O . LEU A 1 351 ? 4.518 -4.915 32.585 1.00 65.00 351 LEU A O 1
ATOM 2724 N N . PRO A 1 352 ? 3.236 -4.230 30.870 1.00 63.06 352 PRO A N 1
ATOM 2725 C CA . PRO A 1 352 ? 2.255 -3.587 31.748 1.00 63.06 352 PRO A CA 1
ATOM 2726 C C . PRO A 1 352 ? 1.542 -4.573 32.688 1.00 63.06 352 PRO A C 1
ATOM 2728 O O . PRO A 1 352 ? 1.063 -4.180 33.746 1.00 63.06 352 PRO A O 1
ATOM 2731 N N . ILE A 1 353 ? 1.467 -5.856 32.308 1.00 66.81 353 ILE A N 1
ATOM 2732 C CA . ILE A 1 353 ? 0.866 -6.919 33.127 1.00 66.81 353 ILE A CA 1
ATOM 2733 C C . ILE A 1 353 ? 1.847 -7.390 34.206 1.00 66.81 353 ILE A C 1
ATOM 2735 O O . ILE A 1 353 ? 1.450 -7.627 35.345 1.00 66.81 353 ILE A O 1
ATOM 2739 N N . LEU A 1 354 ? 3.120 -7.560 33.84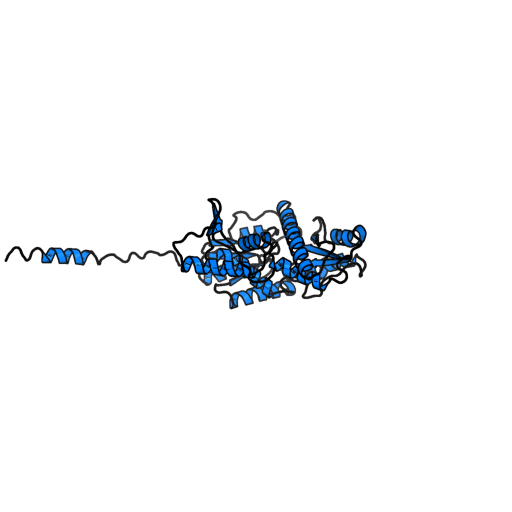4 1.00 67.00 354 LEU A N 1
ATOM 2740 C CA . LEU A 1 354 ? 4.143 -8.118 34.729 1.00 67.00 354 LEU A CA 1
ATOM 2741 C C . LEU A 1 354 ? 4.761 -7.070 35.673 1.00 67.00 354 LEU A C 1
ATOM 2743 O O . LEU A 1 354 ? 5.123 -7.418 36.795 1.00 67.00 354 LEU A O 1
ATOM 2747 N N . TRP A 1 355 ? 4.859 -5.806 35.246 1.00 67.69 355 TRP A N 1
ATOM 2748 C CA . TRP A 1 355 ? 5.473 -4.699 35.994 1.00 67.69 355 TRP A CA 1
ATOM 2749 C C . TRP A 1 355 ? 4.652 -3.398 35.895 1.00 67.69 355 TRP A C 1
ATOM 2751 O O . TRP A 1 355 ? 5.114 -2.420 35.308 1.00 67.69 355 TRP A O 1
ATOM 2761 N N . PRO A 1 356 ? 3.448 -3.344 36.495 1.00 65.06 356 PRO A N 1
ATOM 2762 C CA . PRO A 1 356 ? 2.545 -2.194 36.375 1.00 65.06 356 PRO A CA 1
ATOM 2763 C C . PRO A 1 356 ? 3.095 -0.880 36.964 1.00 65.06 356 PRO A C 1
ATOM 2765 O O . PRO A 1 356 ? 2.680 0.191 36.533 1.00 65.06 356 PRO A O 1
ATOM 2768 N N . ASP A 1 357 ? 4.041 -0.949 37.909 1.00 69.38 357 ASP A N 1
ATOM 2769 C CA . ASP A 1 357 ? 4.571 0.212 38.646 1.00 69.38 357 ASP A CA 1
ATOM 2770 C C . ASP A 1 357 ? 6.004 0.614 38.236 1.00 69.38 357 ASP A C 1
ATOM 2772 O O . ASP A 1 357 ? 6.644 1.421 38.915 1.00 69.38 357 ASP A O 1
ATOM 2776 N N . SER A 1 358 ? 6.554 0.033 37.162 1.00 59.91 358 SER A N 1
ATOM 2777 C CA . SER A 1 358 ? 7.941 0.278 36.746 1.00 59.91 358 SER A CA 1
ATOM 2778 C C . SER A 1 358 ? 7.988 1.061 35.429 1.00 59.91 358 SER A C 1
ATOM 2780 O O . SER A 1 358 ? 7.735 0.480 34.372 1.00 59.91 358 SER A O 1
ATOM 2782 N N . PRO A 1 359 ? 8.297 2.373 35.452 1.00 58.09 359 PRO A N 1
ATOM 2783 C CA . PRO A 1 359 ? 8.474 3.133 34.222 1.00 58.09 359 PRO A CA 1
ATOM 2784 C C . PRO A 1 359 ? 9.749 2.655 33.526 1.00 58.09 359 PRO A C 1
ATOM 2786 O O . PRO A 1 359 ? 10.832 2.700 34.108 1.00 58.09 359 PRO A O 1
ATOM 2789 N N . MET A 1 360 ? 9.627 2.190 32.285 1.00 59.47 360 MET A N 1
ATOM 2790 C CA . MET A 1 360 ? 10.796 1.799 31.504 1.00 59.47 360 MET A CA 1
ATOM 2791 C C . MET A 1 360 ? 11.484 3.025 30.901 1.00 59.47 360 MET A C 1
ATOM 2793 O O . MET A 1 360 ? 10.835 3.877 30.291 1.00 59.47 360 MET A O 1
ATOM 2797 N N . ALA A 1 361 ? 12.807 3.112 31.037 1.00 56.19 361 ALA A N 1
ATOM 2798 C CA . ALA A 1 361 ? 13.608 4.106 30.331 1.00 56.19 361 ALA A CA 1
ATOM 2799 C C . ALA A 1 361 ? 14.068 3.549 28.975 1.00 56.19 361 ALA A C 1
ATOM 2801 O O . ALA A 1 361 ? 14.382 2.367 28.846 1.00 56.19 361 ALA A O 1
ATOM 2802 N N . ALA A 1 362 ? 14.121 4.397 27.947 1.00 51.06 362 ALA A N 1
ATOM 2803 C CA . ALA A 1 362 ? 14.534 3.992 26.603 1.00 51.06 362 ALA A CA 1
ATOM 2804 C C . ALA A 1 362 ? 15.983 3.475 26.568 1.00 51.06 362 ALA A C 1
ATOM 2806 O O . ALA A 1 362 ? 16.290 2.579 25.786 1.00 51.06 362 ALA A O 1
ATOM 2807 N N . ASP A 1 363 ? 16.842 4.002 27.443 1.00 53.66 363 ASP A N 1
ATOM 2808 C CA . ASP A 1 363 ? 18.250 3.606 27.566 1.00 53.66 363 ASP A CA 1
ATOM 2809 C C . ASP A 1 363 ? 18.423 2.185 28.142 1.00 53.66 363 ASP A C 1
ATOM 2811 O O . ASP A 1 363 ? 19.473 1.571 27.956 1.00 53.66 363 ASP A O 1
ATOM 2815 N N . ASP A 1 364 ? 17.381 1.635 28.778 1.00 53.34 364 ASP A N 1
ATOM 2816 C CA . ASP A 1 364 ? 17.361 0.261 29.296 1.00 53.34 364 ASP A CA 1
ATOM 2817 C C . ASP A 1 364 ? 16.912 -0.763 28.235 1.00 53.34 364 ASP A C 1
ATOM 2819 O O . ASP A 1 364 ? 16.994 -1.976 28.450 1.00 53.34 364 ASP A O 1
ATOM 2823 N N . LEU A 1 365 ? 16.432 -0.301 27.073 1.00 52.25 365 LEU A N 1
ATOM 2824 C CA . LEU A 1 365 ? 15.955 -1.160 25.993 1.00 52.25 365 LEU A CA 1
ATOM 2825 C C . LEU A 1 365 ? 17.009 -1.326 24.900 1.00 52.25 365 LEU A C 1
ATOM 2827 O O . LEU A 1 365 ? 17.364 -0.391 24.187 1.00 52.25 365 LEU A O 1
ATOM 2831 N N . MET A 1 366 ? 17.436 -2.570 24.687 1.00 51.47 366 MET A N 1
ATOM 2832 C CA . MET A 1 366 ? 18.310 -2.943 23.577 1.00 51.47 366 MET A CA 1
ATOM 2833 C C . MET A 1 366 ? 17.583 -3.887 22.616 1.00 51.47 366 MET A C 1
ATOM 2835 O O . MET A 1 366 ? 17.148 -4.970 23.006 1.00 51.47 366 MET A O 1
ATOM 2839 N N . VAL A 1 367 ? 17.504 -3.520 21.331 1.00 49.66 367 VAL A N 1
ATOM 2840 C CA . VAL A 1 367 ? 17.028 -4.433 20.278 1.00 49.66 367 VAL A CA 1
ATOM 2841 C C . VAL A 1 367 ? 18.148 -5.412 19.920 1.00 49.66 367 VAL A C 1
ATOM 2843 O O . VAL A 1 367 ? 19.059 -5.116 19.135 1.00 49.66 367 VAL A O 1
ATOM 2846 N N . VAL A 1 368 ? 18.078 -6.605 20.507 1.00 46.03 368 VAL A N 1
ATOM 2847 C CA . VAL A 1 368 ? 18.989 -7.716 20.211 1.00 46.03 368 VAL A CA 1
ATOM 2848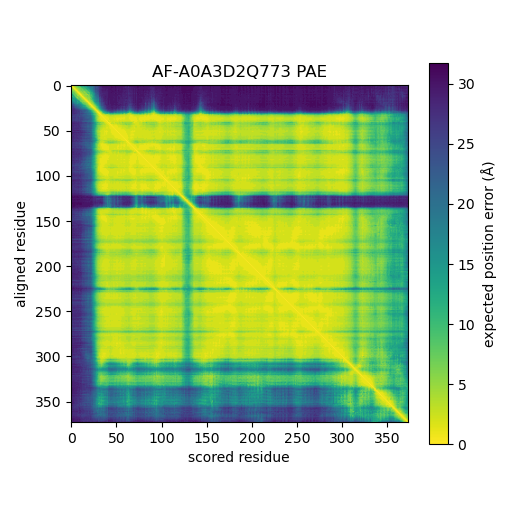 C C . VAL A 1 368 ? 18.353 -8.611 19.153 1.00 46.03 368 VAL A C 1
ATOM 2850 O O . VAL A 1 368 ? 17.511 -9.448 19.461 1.00 46.03 368 VAL A O 1
ATOM 2853 N N . SER A 1 369 ? 18.760 -8.448 17.892 1.00 42.56 369 SER A N 1
ATOM 2854 C CA . SER A 1 369 ? 18.523 -9.486 16.881 1.00 42.56 369 SER A CA 1
ATOM 2855 C C . SER A 1 369 ? 19.545 -10.600 17.086 1.00 42.56 369 SER A C 1
ATOM 2857 O O . SER A 1 369 ? 20.747 -10.344 17.041 1.00 42.56 369 SER A O 1
ATOM 2859 N N . LEU A 1 370 ? 19.065 -11.824 17.315 1.00 37.59 370 LEU A N 1
ATOM 2860 C CA . LEU A 1 370 ? 19.891 -13.038 17.315 1.00 37.59 370 LEU A CA 1
ATOM 2861 C C . LEU A 1 370 ? 20.071 -13.620 15.902 1.00 37.59 370 LEU A C 1
ATOM 2863 O O . LEU A 1 370 ? 20.781 -14.609 15.734 1.00 37.59 370 LEU A O 1
ATOM 2867 N N . LEU A 1 371 ? 19.425 -13.022 14.896 1.00 32.81 371 LEU A N 1
ATOM 2868 C CA . LEU A 1 371 ? 19.632 -13.357 13.492 1.00 32.81 371 LEU A CA 1
ATOM 2869 C C . LEU A 1 371 ? 20.788 -12.512 12.933 1.00 32.81 371 LEU A C 1
ATOM 2871 O O . LEU A 1 371 ? 20.878 -11.329 13.290 1.00 32.81 371 LEU A O 1
ATOM 2875 N N . PRO A 1 372 ? 21.673 -13.100 12.101 1.00 32.34 372 PRO A N 1
ATOM 2876 C CA . PRO A 1 372 ? 22.731 -12.349 11.435 1.00 32.34 372 PRO A CA 1
ATOM 2877 C C . PRO A 1 372 ? 22.136 -11.218 10.574 1.00 32.34 372 PRO A C 1
ATOM 2879 O O . PRO A 1 372 ? 20.979 -11.341 10.163 1.00 32.34 372 PRO A O 1
ATOM 2882 N N . PRO A 1 373 ? 22.894 -10.120 10.375 1.00 45.50 373 PRO A N 1
ATOM 2883 C CA . PRO A 1 373 ? 22.433 -8.930 9.664 1.00 45.50 373 PRO A CA 1
ATOM 2884 C C . PRO A 1 373 ? 21.965 -9.223 8.245 1.00 45.50 373 PRO A C 1
ATOM 2886 O O . PRO A 1 373 ? 22.566 -10.104 7.584 1.00 45.50 373 PRO A O 1
#

pLDDT: mean 83.01, std 19.47, range [31.88, 98.88]